Protein AF-0000000067852836 (afdb_homodimer)

Structure (mmCIF, N/CA/C/O backbone):
data_AF-0000000067852836-model_v1
#
loop_
_entity.id
_entity.type
_entity.pdbx_description
1 polymer 'Uncharacterized protein LOC102656248'
#
loop_
_atom_site.group_PDB
_atom_site.id
_atom_site.type_symbol
_atom_site.label_atom_id
_atom_site.label_alt_id
_atom_site.label_comp_id
_atom_site.label_asym_id
_atom_site.label_entity_id
_atom_site.label_seq_id
_atom_site.pdbx_PDB_ins_code
_atom_site.Cartn_x
_atom_site.Cartn_y
_atom_site.Cartn_z
_atom_site.occupancy
_atom_site.B_iso_or_equiv
_atom_site.auth_seq_id
_atom_site.auth_comp_id
_atom_site.auth_asym_id
_atom_site.auth_atom_id
_atom_site.pdbx_PDB_model_num
ATOM 1 N N . MET A 1 1 ? 77.125 38.188 4.508 1 23.97 1 MET A N 1
ATOM 2 C CA . MET A 1 1 ? 76.375 37.938 3.285 1 23.97 1 MET A CA 1
ATOM 3 C C . MET A 1 1 ? 76.875 36.625 2.633 1 23.97 1 MET A C 1
ATOM 5 O O . MET A 1 1 ? 76.375 36.25 1.572 1 23.97 1 MET A O 1
ATOM 9 N N . GLY A 1 2 ? 78.062 36.156 2.982 1 25.12 2 GLY A N 1
ATOM 10 C CA . GLY A 1 2 ? 79 35.281 2.287 1 25.12 2 GLY A CA 1
ATOM 11 C C . GLY A 1 2 ? 78.5 33.844 2.213 1 25.12 2 GLY A C 1
ATOM 12 O O . GLY A 1 2 ? 78.625 33.188 1.167 1 25.12 2 GLY A O 1
ATOM 13 N N . LYS A 1 3 ? 78.5 33.125 3.342 1 26.25 3 LYS A N 1
ATOM 14 C CA . LYS A 1 3 ? 78.812 31.734 3.547 1 26.25 3 LYS A CA 1
ATOM 15 C C . LYS A 1 3 ? 77.625 30.828 3.111 1 26.25 3 LYS A C 1
ATOM 17 O O . LYS A 1 3 ? 77.688 29.609 3.25 1 26.25 3 LYS A O 1
ATOM 22 N N . LEU A 1 4 ? 76.375 31.359 3.18 1 26.39 4 LEU A N 1
ATOM 23 C CA . LEU A 1 4 ? 75.188 30.5 3.176 1 26.39 4 LEU A CA 1
ATOM 24 C C . LEU A 1 4 ? 75 29.844 1.817 1 26.39 4 LEU A C 1
ATOM 26 O O . LEU A 1 4 ? 73.938 29.281 1.531 1 26.39 4 LEU A O 1
ATOM 30 N N . SER A 1 5 ? 75.938 30.156 0.83 1 27.73 5 SER A N 1
ATOM 31 C CA . SER A 1 5 ? 75.625 29.875 -0.576 1 27.73 5 SER A CA 1
ATOM 32 C C . SER A 1 5 ? 75.625 28.391 -0.861 1 27.73 5 SER A C 1
ATOM 34 O O . SER A 1 5 ? 75.188 27.953 -1.932 1 27.73 5 SER A O 1
ATOM 36 N N . ASN A 1 6 ? 76.5 27.641 -0.169 1 27.56 6 ASN A N 1
ATOM 37 C CA . ASN A 1 6 ? 77.062 26.453 -0.836 1 27.56 6 ASN A CA 1
ATOM 38 C C . ASN A 1 6 ? 76 25.312 -0.885 1 27.56 6 ASN A C 1
ATOM 40 O O . ASN A 1 6 ? 76.375 24.188 -1.26 1 27.56 6 ASN A O 1
ATOM 44 N N . ILE A 1 7 ? 75.062 25.328 -0.031 1 27.59 7 ILE A N 1
ATOM 45 C CA . ILE A 1 7 ? 74.375 24.078 0.298 1 27.59 7 ILE A CA 1
ATOM 46 C C . ILE A 1 7 ? 73.562 23.625 -0.877 1 27.59 7 ILE A C 1
ATOM 48 O O . ILE A 1 7 ? 72.625 22.812 -0.707 1 27.59 7 ILE A O 1
ATOM 52 N N . ILE A 1 8 ? 73.438 24.391 -2.039 1 29.66 8 ILE A N 1
ATOM 53 C CA . ILE A 1 8 ? 72.438 24 -3.025 1 29.66 8 ILE A CA 1
ATOM 54 C C . ILE A 1 8 ? 72.875 22.703 -3.723 1 29.66 8 ILE A C 1
ATOM 56 O O . ILE A 1 8 ? 73.562 22.75 -4.738 1 29.66 8 ILE A O 1
ATOM 60 N N . ARG A 1 9 ? 73.875 21.938 -3.154 1 25.31 9 ARG A N 1
ATOM 61 C CA . ARG A 1 9 ? 74.438 20.875 -3.986 1 25.31 9 ARG A CA 1
ATOM 62 C C . ARG A 1 9 ? 73.312 20.031 -4.617 1 25.31 9 ARG A C 1
ATOM 64 O O . ARG A 1 9 ? 72.25 19.938 -4.086 1 25.31 9 ARG A O 1
ATOM 71 N N . LYS A 1 10 ? 73.75 19.203 -5.719 1 30.25 10 LYS A N 1
ATOM 72 C CA . LYS A 1 10 ? 73.188 18.5 -6.883 1 30.25 10 LYS A CA 1
ATOM 73 C C . LYS A 1 10 ? 72.312 17.344 -6.457 1 30.25 10 LYS A C 1
ATOM 75 O O . LYS A 1 10 ? 72.438 16.234 -6.969 1 30.25 10 LYS A O 1
ATOM 80 N N . GLY A 1 11 ? 71.812 17.344 -5.227 1 32.34 11 GLY A N 1
ATOM 81 C CA . GLY A 1 11 ? 71.188 16.078 -4.879 1 32.34 11 GLY A CA 1
ATOM 82 C C . GLY A 1 11 ? 70.062 15.656 -5.863 1 32.34 11 GLY A C 1
ATOM 83 O O . GLY A 1 11 ? 69.25 16.469 -6.266 1 32.34 11 GLY A O 1
ATOM 84 N N . THR A 1 12 ? 70.5 14.742 -6.777 1 37.69 12 THR A N 1
ATOM 85 C CA . THR A 1 12 ? 69.688 14.008 -7.742 1 37.69 12 THR A CA 1
ATOM 86 C C . THR A 1 12 ? 68.438 13.477 -7.094 1 37.69 12 THR A C 1
ATOM 88 O O . THR A 1 12 ? 68.5 12.68 -6.156 1 37.69 12 THR A O 1
ATOM 91 N N . ILE A 1 13 ? 67.562 14.508 -6.91 1 42.38 13 ILE A N 1
ATOM 92 C CA . ILE A 1 13 ? 66.25 14.102 -6.512 1 42.38 13 ILE A CA 1
ATOM 93 C C . ILE A 1 13 ? 65.812 12.906 -7.352 1 42.38 13 ILE A C 1
ATOM 95 O O . ILE A 1 13 ? 65.75 12.984 -8.586 1 42.38 13 ILE A O 1
ATOM 99 N N . ASN A 1 14 ? 66.25 11.68 -6.812 1 45.66 14 ASN A N 1
ATOM 100 C CA . ASN A 1 14 ? 65.875 10.422 -7.449 1 45.66 14 ASN A CA 1
ATOM 101 C C . ASN A 1 14 ? 64.438 10.406 -7.859 1 45.66 14 ASN A C 1
ATOM 103 O O . ASN A 1 14 ? 63.562 10.648 -7.031 1 45.66 14 ASN A O 1
ATOM 107 N N . PRO A 1 15 ? 64.312 10.617 -9.164 1 52.53 15 PRO A N 1
ATOM 108 C CA . PRO A 1 15 ? 62.938 10.617 -9.75 1 52.53 15 PRO A CA 1
ATOM 109 C C . PRO A 1 15 ? 62.062 9.492 -9.219 1 52.53 15 PRO A C 1
ATOM 111 O O . PRO A 1 15 ? 60.844 9.625 -9.18 1 52.53 15 PRO A O 1
ATOM 114 N N . VAL A 1 16 ? 62.688 8.469 -8.602 1 56.62 16 VAL A N 1
ATOM 115 C CA . VAL A 1 16 ? 61.906 7.359 -8.094 1 56.62 16 VAL A CA 1
ATOM 116 C C . VAL A 1 16 ? 61.156 7.797 -6.848 1 56.62 16 VAL A C 1
ATOM 118 O O . VAL A 1 16 ? 59.969 7.414 -6.66 1 56.62 16 VAL A O 1
ATOM 121 N N . ARG A 1 17 ? 61.75 8.641 -6.016 1 56 17 ARG A N 1
ATOM 122 C CA . ARG A 1 17 ? 61.062 9.07 -4.805 1 56 17 ARG A CA 1
ATOM 123 C C . ARG A 1 17 ? 59.938 10.023 -5.137 1 56 17 ARG A C 1
ATOM 125 O O . ARG A 1 17 ? 58.906 10.016 -4.461 1 56 17 ARG A O 1
ATOM 132 N N . LEU A 1 18 ? 60.219 10.836 -6.156 1 56.12 18 LEU A N 1
ATOM 133 C CA . LEU A 1 18 ? 59.094 11.703 -6.559 1 56.12 18 LEU A CA 1
ATOM 134 C C . LEU A 1 18 ? 57.969 10.883 -7.141 1 56.12 18 LEU A C 1
ATOM 136 O O . LEU A 1 18 ? 56.781 11.172 -6.879 1 56.12 18 LEU A O 1
ATOM 140 N N . ILE A 1 19 ? 58.375 9.812 -7.875 1 57.91 19 ILE A N 1
ATOM 141 C CA . ILE A 1 19 ? 57.312 8.953 -8.422 1 57.91 19 ILE A CA 1
ATOM 142 C C . ILE A 1 19 ? 56.625 8.203 -7.289 1 57.91 19 ILE A C 1
ATOM 144 O O . ILE A 1 19 ? 55.406 8.086 -7.27 1 57.91 19 ILE A O 1
ATOM 148 N N . LEU A 1 20 ? 57.375 7.855 -6.266 1 57.88 20 LEU A N 1
ATOM 149 C CA . LEU A 1 20 ? 56.781 7.152 -5.145 1 57.88 20 LEU A CA 1
ATOM 150 C C . LEU A 1 20 ? 55.906 8.102 -4.324 1 57.88 20 LEU A C 1
ATOM 152 O O . LEU A 1 20 ? 54.812 7.711 -3.861 1 57.88 20 LEU A O 1
ATOM 156 N N . LEU A 1 21 ? 56.344 9.375 -4.168 1 56.09 21 LEU A N 1
ATOM 157 C CA . LEU A 1 21 ? 55.5 10.344 -3.498 1 56.09 21 LEU A CA 1
ATOM 158 C C . LEU A 1 21 ? 54.25 10.633 -4.332 1 56.09 21 LEU A C 1
ATOM 160 O O . LEU A 1 21 ? 53.156 10.75 -3.789 1 56.09 21 LEU A O 1
ATOM 164 N N . TYR A 1 22 ? 54.5 10.789 -5.652 1 53.19 22 TYR A N 1
ATOM 165 C CA . TYR A 1 22 ? 53.344 10.969 -6.512 1 53.19 22 TYR A CA 1
ATOM 166 C C . TYR A 1 22 ? 52.438 9.734 -6.484 1 53.19 22 TYR A C 1
ATOM 168 O O . TYR A 1 22 ? 51.219 9.852 -6.414 1 53.19 22 TYR A O 1
ATOM 176 N N . LEU A 1 23 ? 53.062 8.547 -6.461 1 52.22 23 LEU A N 1
ATOM 177 C CA . LEU A 1 23 ? 52.25 7.34 -6.34 1 52.22 23 LEU A CA 1
ATOM 178 C C . LEU A 1 23 ? 51.625 7.238 -4.949 1 52.22 23 LEU A C 1
ATOM 180 O O . LEU A 1 23 ? 50.469 6.812 -4.812 1 52.22 23 LEU A O 1
ATOM 184 N N . ALA A 1 24 ? 52.344 7.637 -3.92 1 54 24 ALA A N 1
ATOM 185 C CA . ALA A 1 24 ? 51.75 7.66 -2.582 1 54 24 ALA A CA 1
ATOM 186 C C . ALA A 1 24 ? 50.656 8.727 -2.477 1 54 24 ALA A C 1
ATOM 188 O O . ALA A 1 24 ? 49.625 8.508 -1.831 1 54 24 ALA A O 1
ATOM 189 N N . ILE A 1 25 ? 50.938 9.914 -3.018 1 50.97 25 ILE A N 1
ATOM 190 C CA . ILE A 1 25 ? 49.875 10.906 -3.029 1 50.97 25 ILE A CA 1
ATOM 191 C C . ILE A 1 25 ? 48.719 10.398 -3.865 1 50.97 25 ILE A C 1
ATOM 193 O O . ILE A 1 25 ? 47.531 10.562 -3.488 1 50.97 25 ILE A O 1
ATOM 197 N N . LEU A 1 26 ? 49.031 9.75 -5.008 1 44.66 26 LEU A N 1
ATOM 198 C CA . LEU A 1 26 ? 47.938 9.164 -5.766 1 44.66 26 LEU A CA 1
ATOM 199 C C . LEU A 1 26 ? 47.25 8.055 -4.973 1 44.66 26 LEU A C 1
ATOM 201 O O . LEU A 1 26 ? 46.031 7.902 -5.039 1 44.66 26 LEU A O 1
ATOM 205 N N . PHE A 1 27 ? 48.031 7.242 -4.219 1 45.47 27 PHE A N 1
ATOM 206 C CA . PHE A 1 27 ? 47.375 6.223 -3.402 1 45.47 27 PHE A CA 1
ATOM 207 C C . PHE A 1 27 ? 46.625 6.855 -2.229 1 45.47 27 PHE A C 1
ATOM 209 O O . PHE A 1 27 ? 45.594 6.348 -1.788 1 45.47 27 PHE A O 1
ATOM 216 N N . CYS A 1 28 ? 47.281 7.836 -1.557 1 41.97 28 CYS A N 1
ATOM 217 C CA . CYS A 1 28 ? 46.562 8.414 -0.43 1 41.97 28 CYS A CA 1
ATOM 218 C C . CYS A 1 28 ? 45.312 9.164 -0.904 1 41.97 28 CYS A C 1
ATOM 220 O O . CYS A 1 28 ? 44.469 9.539 -0.094 1 41.97 28 CYS A O 1
ATOM 222 N N . VAL A 1 29 ? 45.406 9.727 -2.039 1 34.53 29 VAL A N 1
ATOM 223 C CA . VAL A 1 29 ? 44.125 10.25 -2.484 1 34.53 29 VAL A CA 1
ATOM 224 C C . VAL A 1 29 ? 43.188 9.094 -2.826 1 34.53 29 VAL A C 1
ATOM 226 O O . VAL A 1 29 ? 42.812 8.906 -3.99 1 34.53 29 VAL A O 1
ATOM 229 N N . LYS A 1 30 ? 43.562 7.805 -2.559 1 33.84 30 LYS A N 1
ATOM 230 C CA . LYS A 1 30 ? 42.312 7.027 -2.48 1 33.84 30 LYS A CA 1
ATOM 231 C C . LYS A 1 30 ? 41.25 7.77 -1.69 1 33.84 30 LYS A C 1
ATOM 233 O O . LYS A 1 30 ? 41.375 7.957 -0.479 1 33.84 30 LYS A O 1
ATOM 238 N N . SER A 1 31 ? 40.812 8.883 -2.195 1 32.25 31 SER A N 1
ATOM 239 C CA . SER A 1 31 ? 39.531 9.461 -1.775 1 32.25 31 SER A CA 1
ATOM 240 C C . SER A 1 31 ? 38.562 8.383 -1.305 1 32.25 31 SER A C 1
ATOM 242 O O . SER A 1 31 ? 38.25 7.461 -2.057 1 32.25 31 SER A O 1
ATOM 244 N N . THR A 1 32 ? 38.688 7.93 -0.055 1 34.34 32 THR A N 1
ATOM 245 C CA . THR A 1 32 ? 37.469 7.426 0.568 1 34.34 32 THR A CA 1
ATOM 246 C C . THR A 1 32 ? 36.25 8.18 0.058 1 34.34 32 THR A C 1
ATOM 248 O O . THR A 1 32 ? 35.906 9.25 0.581 1 34.34 32 THR A O 1
ATOM 251 N N . PHE A 1 33 ? 36.188 8.445 -1.206 1 31.03 33 PHE A N 1
ATOM 252 C CA . PHE A 1 33 ? 34.781 8.609 -1.532 1 31.03 33 PHE A CA 1
ATOM 253 C C . PHE A 1 33 ? 33.938 7.598 -0.782 1 31.03 33 PHE A C 1
ATOM 255 O O . PHE A 1 33 ? 34.031 6.395 -1.03 1 31.03 33 PHE A O 1
ATOM 262 N N . ALA A 1 34 ? 33.844 7.766 0.521 1 30.83 34 ALA A N 1
ATOM 263 C CA . ALA A 1 34 ? 32.656 7.125 1.042 1 30.83 34 ALA A CA 1
ATOM 264 C C . ALA A 1 34 ? 31.594 6.98 -0.046 1 30.83 34 ALA A C 1
ATOM 266 O O . ALA A 1 34 ? 31.156 7.977 -0.623 1 30.83 34 ALA A O 1
ATOM 267 N N . GLU A 1 35 ? 31.766 6.082 -0.979 1 31.62 35 GLU A N 1
ATOM 268 C CA . GLU A 1 35 ? 30.578 5.711 -1.735 1 31.62 35 GLU A CA 1
ATOM 269 C C . GLU A 1 35 ? 29.297 5.957 -0.923 1 31.62 35 GLU A C 1
ATOM 271 O O . GLU A 1 35 ? 29.016 5.23 0.031 1 31.62 35 GLU A O 1
ATOM 276 N N . LYS A 1 36 ? 29.094 7.207 -0.403 1 33.59 36 LYS A N 1
ATOM 277 C CA . LYS A 1 36 ? 27.688 7.332 -0.065 1 33.59 36 LYS A CA 1
ATOM 278 C C . LYS A 1 36 ? 26.844 6.367 -0.889 1 33.59 36 LYS A C 1
ATOM 280 O O . LYS A 1 36 ? 26.75 6.496 -2.111 1 33.59 36 LYS A O 1
ATOM 285 N N . LYS A 1 37 ? 27.078 5.074 -0.665 1 36 37 LYS A N 1
ATOM 286 C CA . LYS A 1 37 ? 26.141 4.109 -1.218 1 36 37 LYS A CA 1
ATOM 287 C C . LYS A 1 37 ? 24.828 4.781 -1.613 1 36 37 LYS A C 1
ATOM 289 O O . LYS A 1 37 ? 24.094 5.289 -0.756 1 36 37 LYS A O 1
ATOM 294 N N . LEU A 1 38 ? 24.781 5.738 -2.525 1 39.88 38 LEU A N 1
ATOM 295 C CA . LEU A 1 38 ? 23.531 6.137 -3.18 1 39.88 38 LEU A CA 1
ATOM 296 C C . LEU A 1 38 ? 22.422 5.133 -2.893 1 39.88 38 LEU A C 1
ATOM 298 O O . LEU A 1 38 ? 22.438 4.02 -3.422 1 39.88 38 LEU A O 1
ATOM 302 N N . HIS A 1 39 ? 22.25 4.832 -1.661 1 51 39 HIS A N 1
ATOM 303 C CA . HIS A 1 39 ? 21.25 3.854 -1.234 1 51 39 HIS A CA 1
ATOM 304 C C . HIS A 1 39 ? 20.016 3.887 -2.139 1 51 39 HIS A C 1
ATOM 306 O O . HIS A 1 39 ? 19.438 4.949 -2.357 1 51 39 HIS A O 1
ATOM 312 N N . GLY A 1 40 ? 20.062 3.205 -3.254 1 73.06 40 GLY A N 1
ATOM 313 C CA . GLY A 1 40 ? 18.938 3.029 -4.172 1 73.06 40 GLY A CA 1
ATOM 314 C C . GLY A 1 40 ? 17.594 2.932 -3.473 1 73.06 40 GLY A C 1
ATOM 315 O O . GLY A 1 40 ? 17.531 2.938 -2.24 1 73.06 40 GLY A O 1
ATOM 316 N N . THR A 1 41 ? 16.562 3.223 -4.055 1 86.94 41 THR A N 1
ATOM 317 C CA . THR A 1 41 ? 15.195 3.082 -3.543 1 86.94 41 THR A CA 1
ATOM 318 C C . THR A 1 41 ? 14.992 1.696 -2.938 1 86.94 41 THR A C 1
ATOM 320 O O . THR A 1 41 ? 15.289 0.684 -3.572 1 86.94 41 THR A O 1
ATOM 323 N N . PRO A 1 42 ? 14.688 1.67 -1.672 1 91.69 42 PRO A N 1
ATOM 324 C CA . PRO A 1 42 ? 14.5 0.373 -1.017 1 91.69 42 PRO A CA 1
ATOM 325 C C . PRO A 1 42 ? 13.375 -0.451 -1.639 1 91.69 42 PRO A C 1
ATOM 327 O O . PRO A 1 42 ? 12.516 0.098 -2.326 1 91.69 42 PRO A O 1
ATOM 330 N N . MET A 1 43 ? 13.461 -1.747 -1.426 1 96.06 43 MET A N 1
ATOM 331 C CA . MET A 1 43 ? 12.328 -2.627 -1.685 1 96.06 43 MET A CA 1
ATOM 332 C C . MET A 1 43 ? 11.258 -2.465 -0.608 1 96.06 43 MET A C 1
ATOM 334 O O . MET A 1 43 ? 11.461 -1.743 0.37 1 96.06 43 MET A O 1
ATOM 338 N N . HIS A 1 44 ? 10.102 -3.033 -0.869 1 97.12 44 HIS A N 1
ATOM 339 C CA . HIS A 1 44 ? 9.062 -2.99 0.157 1 97.12 44 HIS A CA 1
ATOM 340 C C . HIS A 1 44 ? 8.422 -4.359 0.347 1 97.12 44 HIS A C 1
ATOM 342 O O . HIS A 1 44 ? 8.398 -5.176 -0.577 1 97.12 44 HIS A O 1
ATOM 348 N N . LYS A 1 45 ? 7.996 -4.586 1.568 1 98.38 45 LYS A N 1
ATOM 349 C CA . LYS A 1 45 ? 7.184 -5.758 1.887 1 98.38 45 LYS A CA 1
ATOM 350 C C . LYS A 1 45 ? 5.785 -5.348 2.34 1 98.38 45 LYS A C 1
ATOM 352 O O . LYS A 1 45 ? 5.555 -4.188 2.688 1 98.38 45 LYS A O 1
ATOM 357 N N . VAL A 1 46 ? 4.922 -6.27 2.227 1 98.62 46 VAL A N 1
ATOM 358 C CA . VAL A 1 46 ? 3.586 -6.137 2.801 1 98.62 46 VAL A CA 1
ATOM 359 C C . VAL A 1 46 ? 3.424 -7.117 3.961 1 98.62 46 VAL A C 1
ATOM 361 O O . VAL A 1 46 ? 3.625 -8.32 3.797 1 98.62 46 VAL A O 1
ATOM 364 N N . GLU A 1 47 ? 3.113 -6.566 5.07 1 98 47 GLU A N 1
ATOM 365 C CA . GLU A 1 47 ? 2.904 -7.383 6.262 1 98 47 GLU A CA 1
ATOM 366 C C . GLU A 1 47 ? 1.416 -7.562 6.555 1 98 47 GLU A C 1
ATOM 368 O O . GLU A 1 47 ? 0.668 -6.582 6.617 1 98 47 GLU A O 1
ATOM 373 N N . LEU A 1 48 ? 1.024 -8.797 6.668 1 97.44 48 LEU A N 1
ATOM 374 C CA . LEU A 1 48 ? -0.346 -9.188 6.988 1 97.44 48 LEU A CA 1
ATOM 375 C C . LEU A 1 48 ? -0.418 -9.867 8.352 1 97.44 48 LEU A C 1
ATOM 377 O O . LEU A 1 48 ? 0.202 -10.906 8.562 1 97.44 48 LEU A O 1
ATOM 381 N N . THR A 1 49 ? -1.174 -9.352 9.258 1 93 49 THR A N 1
ATOM 382 C CA . THR A 1 49 ? -1.27 -9.914 10.602 1 93 49 THR A CA 1
ATOM 383 C C . THR A 1 49 ? -2.604 -10.633 10.797 1 93 49 THR A C 1
ATOM 385 O O . THR A 1 49 ? -2.75 -11.445 11.711 1 93 49 THR A O 1
ATOM 388 N N . GLN A 1 50 ? -3.527 -10.328 9.977 1 90.19 50 GLN A N 1
ATOM 389 C CA . GLN A 1 50 ? -4.891 -10.836 10.07 1 90.19 50 GLN A CA 1
ATOM 390 C C . GLN A 1 50 ? -5.508 -10.531 11.43 1 90.19 50 GLN A C 1
ATOM 392 O O . GLN A 1 50 ? -6.211 -11.367 12 1 90.19 50 GLN A O 1
ATOM 397 N N . LYS A 1 51 ? -5.086 -9.484 11.961 1 82.94 51 LYS A N 1
ATOM 398 C CA . LYS A 1 51 ? -5.668 -9.031 13.219 1 82.94 51 LYS A CA 1
ATOM 399 C C . LYS A 1 51 ? -6.68 -7.91 12.984 1 82.94 51 LYS A C 1
ATOM 401 O O . LYS A 1 51 ? -6.375 -6.922 12.312 1 82.94 51 LYS A O 1
ATOM 406 N N . GLY A 1 52 ? -7.848 -8.156 13.5 1 77.81 52 GLY A N 1
ATOM 407 C CA . GLY A 1 52 ? -8.875 -7.129 13.398 1 77.81 52 GLY A CA 1
ATOM 408 C C . GLY A 1 52 ? -9.648 -7.188 12.094 1 77.81 52 GLY A C 1
ATOM 409 O O . GLY A 1 52 ? -10.883 -7.164 12.094 1 77.81 52 GLY A O 1
ATOM 410 N N . TYR A 1 53 ? -8.906 -7.238 11.031 1 83.56 53 TYR A N 1
ATOM 411 C CA . TYR A 1 53 ? -9.523 -7.246 9.711 1 83.56 53 TYR A CA 1
ATOM 412 C C . TYR A 1 53 ? -8.844 -8.258 8.797 1 83.56 53 TYR A C 1
ATOM 414 O O . TYR A 1 53 ? -7.668 -8.594 8.992 1 83.56 53 TYR A O 1
ATOM 422 N N . ILE A 1 54 ? -9.68 -8.766 7.852 1 88.81 54 ILE A N 1
ATOM 423 C CA . ILE A 1 54 ? -9.086 -9.602 6.816 1 88.81 54 ILE A CA 1
ATOM 424 C C . ILE A 1 54 ? -8.133 -8.766 5.961 1 88.81 54 ILE A C 1
ATOM 426 O O . ILE A 1 54 ? -8.508 -7.699 5.473 1 88.81 54 ILE A O 1
ATOM 430 N N . GLN A 1 55 ? -6.949 -9.266 5.852 1 93.62 55 GLN A N 1
ATOM 431 C CA . GLN A 1 55 ? -5.934 -8.531 5.109 1 93.62 55 GLN A CA 1
ATOM 432 C C . GLN A 1 55 ? -5.5 -9.297 3.863 1 93.62 55 GLN A C 1
ATOM 434 O O . GLN A 1 55 ? -5.203 -10.492 3.936 1 93.62 55 GLN A O 1
ATOM 439 N N . PHE A 1 56 ? -5.523 -8.586 2.695 1 95.38 56 PHE A N 1
ATOM 440 C CA . PHE A 1 56 ? -5.113 -9.211 1.445 1 95.38 56 PHE A CA 1
ATOM 441 C C . PHE A 1 56 ? -4.812 -8.164 0.384 1 95.38 56 PHE A C 1
ATOM 443 O O . PHE A 1 56 ? -5.07 -6.973 0.589 1 95.38 56 PHE A O 1
ATOM 450 N N . LEU A 1 57 ? -4.176 -8.617 -0.681 1 97.94 57 LEU A N 1
ATOM 451 C CA . LEU A 1 57 ? -3.91 -7.82 -1.874 1 97.94 57 LEU A CA 1
ATOM 452 C C . LEU A 1 57 ? -4.758 -8.297 -3.049 1 97.94 57 LEU A C 1
ATOM 454 O O . LEU A 1 57 ? -4.949 -9.5 -3.23 1 97.94 57 LEU A O 1
ATOM 458 N N . ARG A 1 58 ? -5.262 -7.344 -3.793 1 96.75 58 ARG A N 1
ATOM 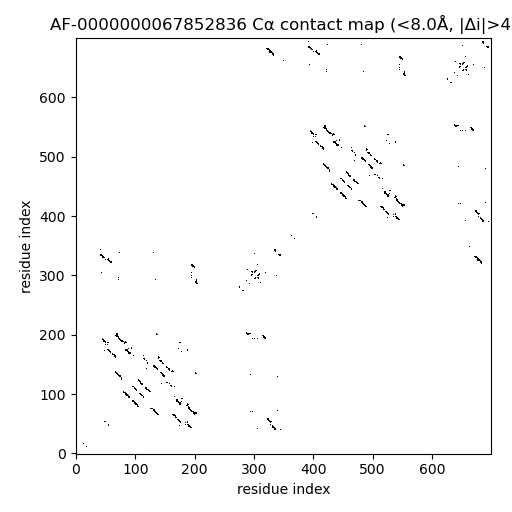459 C CA . ARG A 1 58 ? -6.008 -7.648 -5.008 1 96.75 58 ARG A CA 1
ATOM 460 C C . ARG A 1 58 ? -5.574 -6.75 -6.16 1 96.75 58 ARG A C 1
ATOM 462 O O . ARG A 1 58 ? -5.598 -5.523 -6.043 1 96.75 58 ARG A O 1
ATOM 469 N N . TRP A 1 59 ? -5.145 -7.363 -7.234 1 96.62 59 TRP A N 1
ATOM 470 C CA . TRP A 1 59 ? -4.668 -6.566 -8.359 1 96.62 59 TRP A CA 1
ATOM 471 C C . TRP A 1 59 ? -5.82 -6.148 -9.266 1 96.62 59 TRP A C 1
ATOM 473 O O . TRP A 1 59 ? -6.758 -6.922 -9.484 1 96.62 59 TRP A O 1
ATOM 483 N N . GLU A 1 60 ? -5.695 -4.918 -9.656 1 87.12 60 GLU A N 1
ATOM 484 C CA . GLU A 1 60 ? -6.695 -4.34 -10.547 1 87.12 60 GLU A CA 1
ATOM 485 C C . GLU A 1 60 ? -6.281 -4.492 -12.008 1 87.12 60 GLU A C 1
ATOM 487 O O . GLU A 1 60 ? -5.586 -3.631 -12.555 1 87.12 60 GLU A O 1
ATOM 492 N N . LEU A 1 61 ? -6.676 -5.504 -12.609 1 93.19 61 LEU A N 1
ATOM 493 C CA . LEU A 1 61 ? -6.344 -5.734 -14.016 1 93.19 61 LEU A CA 1
ATOM 494 C C . LEU A 1 61 ? -7.305 -6.738 -14.641 1 93.19 61 LEU A C 1
ATOM 496 O O . LEU A 1 61 ? -7.875 -7.582 -13.938 1 93.19 61 LEU A O 1
ATOM 500 N N . PRO A 1 62 ? -7.527 -6.562 -15.906 1 94.81 62 PRO A N 1
ATOM 501 C CA . PRO A 1 62 ? -8.281 -7.605 -16.609 1 94.81 62 PRO A CA 1
ATOM 502 C C . PRO A 1 62 ? -7.473 -8.883 -16.797 1 94.81 62 PRO A C 1
ATOM 504 O O . PRO A 1 62 ? -6.449 -8.875 -17.5 1 94.81 62 PRO A O 1
ATOM 507 N N . VAL A 1 63 ? -8 -9.922 -16.266 1 97.5 63 VAL A N 1
ATOM 508 C CA . VAL A 1 63 ? -7.285 -11.188 -16.375 1 97.5 63 VAL A CA 1
ATOM 509 C C . VAL A 1 63 ? -7.707 -11.914 -17.641 1 97.5 63 VAL A C 1
ATOM 511 O O . VAL A 1 63 ? -8.898 -12.133 -17.875 1 97.5 63 VAL A O 1
ATOM 514 N N . PRO A 1 64 ? -6.773 -12.234 -18.484 1 98.06 64 PRO A N 1
ATOM 515 C CA . PRO A 1 64 ? -7.102 -13.023 -19.672 1 98.06 64 PRO A CA 1
ATOM 516 C C . PRO A 1 64 ? -7.332 -14.5 -19.359 1 98.06 64 PRO A C 1
ATOM 518 O O . PRO A 1 64 ? -7.219 -14.914 -18.203 1 98.06 64 PRO A O 1
ATOM 521 N N . LYS A 1 65 ? -7.777 -15.18 -20.453 1 98.31 65 LYS A N 1
ATOM 522 C CA . LYS A 1 65 ? -7.77 -16.625 -20.297 1 98.31 65 LYS A CA 1
ATOM 523 C C . LYS A 1 65 ? -6.363 -17.141 -20 1 98.31 65 LYS A C 1
ATOM 525 O O . LYS A 1 65 ? -5.387 -16.656 -20.578 1 98.31 65 LYS A O 1
ATOM 530 N N . LEU A 1 66 ? -6.344 -18.094 -19.109 1 98.5 66 LEU A N 1
ATOM 531 C CA . LEU A 1 66 ? -5.043 -18.656 -18.75 1 98.5 66 LEU A CA 1
ATOM 532 C C . LEU A 1 66 ? -4.91 -20.094 -19.234 1 98.5 66 LEU A C 1
ATOM 534 O O . LEU A 1 66 ? -5.746 -20.938 -18.906 1 98.5 66 LEU A O 1
ATOM 538 N N . THR A 1 67 ? -3.861 -20.359 -20 1 98.44 67 THR A N 1
ATOM 539 C CA . THR A 1 67 ? -3.541 -21.719 -20.422 1 98.44 67 THR A CA 1
ATOM 540 C C . THR A 1 67 ? -2.219 -22.172 -19.812 1 98.44 67 THR A C 1
ATOM 542 O O . THR A 1 67 ? -1.904 -23.359 -19.812 1 98.44 67 THR A O 1
ATOM 545 N N . GLU A 1 68 ? -1.492 -21.266 -19.375 1 98.31 68 GLU A N 1
ATOM 546 C CA . GLU A 1 68 ? -0.255 -21.5 -18.641 1 98.31 68 GLU A CA 1
ATOM 547 C C . GLU A 1 68 ? 0.086 -20.297 -17.75 1 98.31 68 GLU A C 1
ATOM 549 O O . GLU A 1 68 ? -0.355 -19.172 -18.031 1 98.31 68 GLU A O 1
ATOM 554 N N . PHE A 1 69 ? 0.808 -20.547 -16.688 1 98.75 69 PHE A N 1
ATOM 555 C CA . PHE A 1 69 ? 1.276 -19.453 -15.867 1 98.75 69 PHE A CA 1
ATOM 556 C C . PHE A 1 69 ? 2.432 -19.891 -14.977 1 98.75 69 PHE A C 1
ATOM 558 O O . PHE A 1 69 ? 2.672 -21.078 -14.805 1 98.75 69 PHE A O 1
ATOM 565 N N . THR A 1 70 ? 3.203 -18.938 -14.492 1 98.88 70 THR A N 1
ATOM 566 C CA . THR A 1 70 ? 4.191 -19.062 -13.43 1 98.88 70 THR A CA 1
ATOM 567 C C . THR A 1 70 ? 4.086 -17.891 -12.453 1 98.88 70 THR A C 1
ATOM 569 O O . THR A 1 70 ? 4.082 -16.734 -12.867 1 98.88 70 THR A O 1
ATOM 572 N N . PHE A 1 71 ? 3.875 -18.141 -11.195 1 98.88 71 PHE A N 1
ATOM 573 C CA . PHE A 1 71 ? 3.98 -17.047 -10.242 1 98.88 71 PHE A CA 1
ATOM 574 C C . PHE A 1 71 ? 5.035 -17.359 -9.18 1 98.88 71 PHE A C 1
ATOM 576 O O . PHE A 1 71 ? 5.309 -18.531 -8.891 1 98.88 71 PHE A O 1
ATOM 583 N N . CYS A 1 72 ? 5.637 -16.312 -8.656 1 98.88 72 CYS A N 1
ATOM 584 C CA . CYS A 1 72 ? 6.66 -16.406 -7.617 1 98.88 72 CYS A CA 1
ATOM 585 C C . CYS A 1 72 ? 6.434 -15.344 -6.543 1 98.88 72 CYS A C 1
ATOM 587 O O . CYS A 1 72 ? 5.887 -14.273 -6.82 1 98.88 72 CYS A O 1
ATOM 589 N N . LEU A 1 73 ? 6.852 -15.633 -5.336 1 98.81 73 LEU A N 1
ATOM 590 C CA . LEU A 1 73 ? 6.855 -14.656 -4.258 1 98.81 73 LEU A CA 1
ATOM 591 C C . LEU A 1 73 ? 7.816 -15.07 -3.146 1 98.81 73 LEU A C 1
ATOM 593 O O . LEU A 1 73 ? 8.117 -16.25 -2.994 1 98.81 73 LEU A O 1
ATOM 597 N N . TRP A 1 74 ? 8.328 -14.125 -2.426 1 98.81 74 TRP A N 1
ATOM 598 C CA . TRP A 1 74 ? 8.969 -14.336 -1.132 1 98.81 74 TRP A CA 1
ATOM 599 C C . TRP A 1 74 ? 7.953 -14.219 0.002 1 98.81 74 TRP A C 1
ATOM 601 O O . TRP A 1 74 ? 7.102 -13.328 -0.01 1 98.81 74 TRP A O 1
ATOM 611 N N . MET A 1 75 ? 8.07 -15.125 0.96 1 98.38 75 MET A N 1
ATOM 612 C CA . MET A 1 75 ? 7.129 -15.062 2.074 1 98.38 75 MET A CA 1
ATOM 613 C C . MET A 1 75 ? 7.805 -15.469 3.381 1 98.38 75 MET A C 1
ATOM 615 O O . MET A 1 75 ? 8.617 -16.391 3.4 1 98.38 75 MET A O 1
ATOM 619 N N . GLU A 1 76 ? 7.535 -14.773 4.402 1 98.44 76 GLU A N 1
ATOM 620 C CA . GLU A 1 76 ? 7.855 -15.117 5.785 1 98.44 76 GLU A CA 1
ATOM 621 C C . GLU A 1 76 ? 6.59 -15.297 6.617 1 98.44 76 GLU A C 1
ATOM 623 O O . GLU A 1 76 ? 5.816 -14.352 6.789 1 98.44 76 GLU A O 1
ATOM 628 N N . SER A 1 77 ? 6.406 -16.5 7.121 1 97.94 77 SER A N 1
ATOM 629 C CA . SER A 1 77 ? 5.23 -16.781 7.938 1 97.94 77 SER A CA 1
ATOM 630 C C . SER A 1 77 ? 5.523 -16.578 9.422 1 97.94 77 SER A C 1
ATOM 632 O O . SER A 1 77 ? 6.559 -17.016 9.922 1 97.94 77 SER A O 1
ATOM 634 N N . TYR A 1 78 ? 4.574 -15.883 10.062 1 97.62 78 TYR A N 1
ATOM 635 C CA . TYR A 1 78 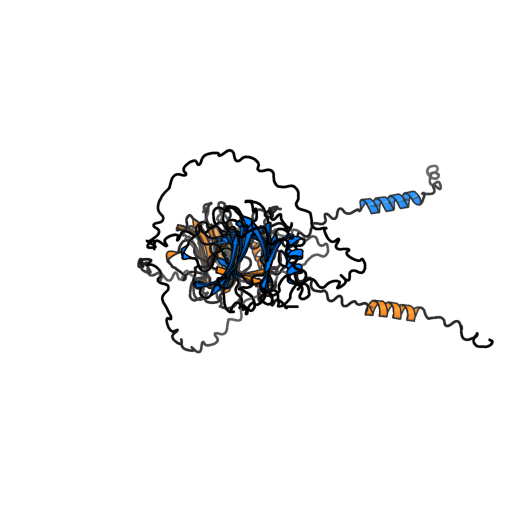? 4.691 -15.672 11.5 1 97.62 78 TYR A CA 1
ATOM 636 C C . TYR A 1 78 ? 3.928 -16.734 12.273 1 97.62 78 TYR A C 1
ATOM 638 O O . TYR A 1 78 ? 4.305 -17.094 13.398 1 97.62 78 TYR A O 1
ATOM 646 N N . ASP A 1 79 ? 2.865 -17.141 11.758 1 96.5 79 ASP A N 1
ATOM 647 C CA . ASP A 1 79 ? 1.98 -18.109 12.391 1 96.5 79 ASP A CA 1
ATOM 648 C C . ASP A 1 79 ? 1.381 -19.062 11.359 1 96.5 79 ASP A C 1
ATOM 650 O O . ASP A 1 79 ? 0.544 -18.656 10.547 1 96.5 79 ASP A O 1
ATOM 654 N N . LEU A 1 80 ? 1.754 -20.359 11.375 1 96.56 80 LEU A N 1
ATOM 655 C CA . LEU A 1 80 ? 1.321 -21.344 10.391 1 96.56 80 LEU A CA 1
ATOM 656 C C . LEU A 1 80 ? 0.23 -22.234 10.969 1 96.56 80 LEU A C 1
ATOM 658 O O . LEU A 1 80 ? 0.024 -23.359 10.5 1 96.56 80 LEU A O 1
ATOM 662 N N . THR A 1 81 ? -0.434 -21.719 11.984 1 94.19 81 THR A N 1
ATOM 663 C CA . THR A 1 81 ? -1.546 -22.469 12.555 1 94.19 81 THR A CA 1
ATOM 664 C C . THR A 1 81 ? -2.615 -22.75 11.5 1 94.19 81 THR A C 1
ATOM 666 O O . THR A 1 81 ? -3.229 -23.812 11.492 1 94.19 81 THR A O 1
ATOM 669 N N . HIS A 1 82 ? -2.816 -21.766 10.609 1 92.44 82 HIS A N 1
ATOM 670 C CA . HIS A 1 82 ? -3.789 -21.906 9.531 1 92.44 82 HIS A CA 1
ATOM 671 C C . HIS A 1 82 ? -3.111 -21.859 8.164 1 92.44 82 HIS A C 1
ATOM 673 O O . HIS A 1 82 ? -1.908 -21.594 8.078 1 92.44 82 HIS A O 1
ATOM 679 N N . SER A 1 83 ? -3.902 -22.156 7.172 1 93.81 83 SER A N 1
ATOM 680 C CA . SER A 1 83 ? -3.375 -22.188 5.809 1 93.81 83 SER A CA 1
ATOM 681 C C . SER A 1 83 ? -3.037 -20.781 5.328 1 93.81 83 SER A C 1
ATOM 683 O O . SER A 1 83 ? -3.66 -19.797 5.754 1 93.81 83 SER A O 1
ATOM 685 N N . HIS A 1 84 ? -2.096 -20.719 4.484 1 96.69 84 HIS A N 1
ATOM 686 C CA . HIS A 1 84 ? -1.706 -19.469 3.855 1 96.69 84 HIS A CA 1
ATOM 687 C C . HIS A 1 84 ? -2.012 -19.484 2.361 1 96.69 84 HIS A C 1
ATOM 689 O O . HIS A 1 84 ? -1.325 -20.156 1.59 1 96.69 84 HIS A O 1
ATOM 695 N N . PRO A 1 85 ? -3.059 -18.75 1.96 1 96.75 85 PRO A N 1
ATOM 696 C CA . PRO A 1 85 ? -3.342 -18.656 0.527 1 96.75 85 PRO A CA 1
ATOM 697 C C . PRO A 1 85 ? -2.359 -17.734 -0.207 1 96.75 85 PRO A C 1
ATOM 699 O O . PRO A 1 85 ? -2.373 -16.516 -0.008 1 96.75 85 PRO A O 1
ATOM 702 N N . ILE A 1 86 ? -1.599 -18.312 -1.077 1 98.25 86 ILE A N 1
ATOM 703 C CA . ILE A 1 86 ? -0.562 -17.531 -1.757 1 98.25 86 ILE A CA 1
ATOM 704 C C . ILE A 1 86 ? -1.027 -17.172 -3.166 1 98.25 86 ILE A C 1
ATOM 706 O O . ILE A 1 86 ? -0.377 -16.391 -3.859 1 98.25 86 ILE A O 1
ATOM 710 N N . PHE A 1 87 ? -2.064 -17.734 -3.584 1 98.25 87 PHE A N 1
ATOM 711 C CA . PHE A 1 87 ? -2.676 -17.406 -4.871 1 98.25 87 PHE A CA 1
ATOM 712 C C . PHE A 1 87 ? -4.148 -17.797 -4.879 1 98.25 87 PHE A C 1
ATOM 714 O O . PHE A 1 87 ? -4.5 -18.938 -4.566 1 98.25 87 PHE A O 1
ATOM 721 N N . SER A 1 88 ? -5.02 -16.844 -5.172 1 96.69 88 SER A N 1
ATOM 722 C CA . SER A 1 88 ? -6.449 -17.094 -5.324 1 96.69 88 SER A CA 1
ATOM 723 C C . SER A 1 88 ? -7 -16.406 -6.57 1 96.69 88 SER A C 1
ATOM 725 O O . SER A 1 88 ? -6.797 -15.203 -6.762 1 96.69 88 SER A O 1
ATOM 727 N N . TYR A 1 89 ? -7.539 -17.156 -7.438 1 97.81 89 TYR A N 1
ATOM 728 C CA . TYR A 1 89 ? -8.211 -16.641 -8.633 1 97.81 89 TYR A CA 1
ATOM 729 C C . TYR A 1 89 ? -9.672 -17.094 -8.656 1 97.81 89 TYR A C 1
ATOM 731 O O . TYR A 1 89 ? -9.961 -18.281 -8.734 1 97.81 89 TYR A O 1
ATOM 739 N N . SER A 1 90 ? -10.602 -16.094 -8.57 1 95.38 90 SER A N 1
ATOM 740 C CA . SER A 1 90 ? -12.023 -16.375 -8.484 1 95.38 90 SER A CA 1
ATOM 741 C C . SER A 1 90 ? -12.852 -15.32 -9.211 1 95.38 90 SER A C 1
ATOM 743 O O . SER A 1 90 ? -12.336 -14.258 -9.57 1 95.38 90 SER A O 1
ATOM 745 N N . LYS A 1 91 ? -14.086 -15.727 -9.406 1 92.94 91 LYS A N 1
ATOM 746 C CA . LYS A 1 91 ? -15.039 -14.789 -9.992 1 92.94 91 LYS A CA 1
ATOM 747 C C . LYS A 1 91 ? -16.172 -14.477 -9.008 1 92.94 91 LYS A C 1
ATOM 749 O O . LYS A 1 91 ? -16.672 -15.367 -8.336 1 92.94 91 LYS A O 1
ATOM 754 N N . ASN A 1 92 ? -16.469 -13.234 -8.945 1 86.88 92 ASN A N 1
ATOM 755 C CA . ASN A 1 92 ? -17.594 -12.766 -8.125 1 86.88 92 ASN A CA 1
ATOM 756 C C . ASN A 1 92 ? -17.469 -13.266 -6.688 1 86.88 92 ASN A C 1
ATOM 758 O O . ASN A 1 92 ? -18.484 -13.594 -6.059 1 86.88 92 ASN A O 1
ATOM 762 N N . GLU A 1 93 ? -16.312 -13.531 -6.273 1 85.19 93 GLU A N 1
ATOM 763 C CA . GLU A 1 93 ? -16.016 -13.938 -4.906 1 85.19 93 GLU A CA 1
ATOM 764 C C . GLU A 1 93 ? -16.672 -15.273 -4.574 1 85.19 93 GLU A C 1
ATOM 766 O O . GLU A 1 93 ? -16.828 -15.617 -3.4 1 85.19 93 GLU A O 1
ATOM 771 N N . ARG A 1 94 ? -17.062 -16.047 -5.566 1 87 94 ARG A N 1
ATOM 772 C CA . ARG A 1 94 ? -17.797 -17.281 -5.32 1 87 94 ARG A CA 1
ATOM 773 C C . ARG A 1 94 ? -17.203 -18.438 -6.137 1 87 94 ARG A C 1
ATOM 775 O O . ARG A 1 94 ? -17.016 -19.531 -5.617 1 87 94 ARG A O 1
ATOM 782 N N . GLU A 1 95 ? -17 -18.188 -7.359 1 92.88 95 GLU A N 1
ATOM 783 C CA . GLU A 1 95 ? -16.516 -19.234 -8.242 1 92.88 95 GLU A CA 1
ATOM 784 C C . GLU A 1 95 ? -14.992 -19.344 -8.164 1 92.88 95 GLU A C 1
ATOM 786 O O . GLU A 1 95 ? -14.266 -18.516 -8.711 1 92.88 95 GLU A O 1
ATOM 791 N N . ARG A 1 96 ? -14.539 -20.375 -7.547 1 94.75 96 ARG A N 1
ATOM 792 C CA . ARG A 1 96 ? -13.102 -20.625 -7.438 1 94.75 96 ARG A CA 1
ATOM 793 C C . ARG A 1 96 ? -12.555 -21.219 -8.727 1 94.75 96 ARG A C 1
ATOM 795 O O . ARG A 1 96 ? -12.961 -22.312 -9.125 1 94.75 96 ARG A O 1
ATOM 802 N N . LEU A 1 97 ? -11.648 -20.531 -9.344 1 97.69 97 LEU A N 1
ATOM 803 C CA . LEU A 1 97 ? -11.109 -20.969 -10.625 1 97.69 97 LEU A CA 1
ATOM 804 C C . LEU A 1 97 ? -9.734 -21.609 -10.445 1 97.69 97 LEU A C 1
ATOM 806 O O . LEU A 1 97 ? -9.406 -22.578 -11.125 1 97.69 97 LEU A O 1
ATOM 810 N N . ALA A 1 98 ? -8.938 -21.062 -9.594 1 98.12 98 ALA A N 1
ATOM 811 C CA . ALA A 1 98 ? -7.629 -21.594 -9.25 1 98.12 98 ALA A CA 1
ATOM 812 C C . ALA A 1 98 ? -7.184 -21.125 -7.867 1 98.12 98 ALA A C 1
ATOM 814 O O . ALA A 1 98 ? -7.555 -20.031 -7.434 1 98.12 98 ALA A O 1
ATOM 815 N N . ARG A 1 99 ? -6.41 -21.922 -7.164 1 97.31 99 ARG A N 1
ATOM 816 C CA . ARG A 1 99 ? -5.844 -21.5 -5.887 1 97.31 99 ARG A CA 1
ATOM 817 C C . ARG A 1 99 ? -4.578 -22.281 -5.559 1 97.31 99 ARG A C 1
ATOM 819 O O . ARG A 1 99 ? -4.406 -23.422 -6.016 1 97.31 99 ARG A O 1
ATOM 826 N N . SER A 1 100 ? -3.713 -21.672 -4.906 1 98.19 100 SER A N 1
ATOM 827 C CA . SER A 1 100 ? -2.529 -22.281 -4.309 1 98.19 100 SER A CA 1
ATOM 828 C C . SER A 1 100 ? -2.352 -21.844 -2.861 1 98.19 100 SER A C 1
ATOM 830 O O . SER A 1 100 ? -2.588 -20.672 -2.531 1 98.19 100 SER A O 1
ATOM 832 N N . TRP A 1 101 ? -1.963 -22.797 -1.968 1 97.44 101 TRP A N 1
ATOM 833 C CA . TRP A 1 101 ? -1.831 -22.438 -0.558 1 97.44 101 TRP A CA 1
ATOM 834 C C . TRP A 1 101 ? -0.792 -23.328 0.128 1 97.44 101 TRP A C 1
ATOM 836 O O . TRP A 1 101 ? -0.418 -24.375 -0.396 1 97.44 101 TRP A O 1
ATOM 846 N N . ILE A 1 102 ? -0.313 -22.797 1.18 1 98 102 ILE A N 1
ATOM 847 C CA . ILE A 1 102 ? 0.49 -23.562 2.123 1 98 102 ILE A CA 1
ATOM 848 C C . ILE A 1 102 ? -0.407 -24.141 3.223 1 98 102 ILE A C 1
ATOM 850 O O . ILE A 1 102 ? -1.16 -23.391 3.859 1 98 102 ILE A O 1
ATOM 854 N N . ALA A 1 103 ? -0.299 -25.344 3.42 1 96.94 103 ALA A N 1
ATOM 855 C CA . ALA A 1 103 ? -1.124 -26.016 4.43 1 96.94 103 ALA A CA 1
ATOM 856 C C . ALA A 1 103 ? -0.69 -25.609 5.836 1 96.94 103 ALA A C 1
ATOM 858 O O . ALA A 1 103 ? 0.431 -25.141 6.039 1 96.94 103 ALA A O 1
ATOM 859 N N . PRO A 1 104 ? -1.611 -25.812 6.789 1 95.94 104 PRO A N 1
ATOM 860 C CA . PRO A 1 104 ? -1.234 -25.547 8.18 1 95.94 104 PRO A CA 1
ATOM 861 C C . PRO A 1 104 ? 0.063 -26.25 8.586 1 95.94 104 PRO A C 1
ATOM 863 O O . PRO A 1 104 ? 0.37 -27.328 8.078 1 95.94 104 PRO A O 1
ATOM 866 N N . ARG A 1 105 ? 0.788 -25.578 9.438 1 96.62 105 ARG A N 1
ATOM 867 C CA . ARG A 1 105 ? 2.057 -26.062 9.977 1 96.62 105 ARG A CA 1
ATOM 868 C C . ARG A 1 105 ? 3.129 -26.109 8.898 1 96.62 105 ARG A C 1
ATOM 870 O O . ARG A 1 105 ? 4.219 -26.641 9.117 1 96.62 105 ARG A O 1
ATOM 877 N N . GLY A 1 106 ? 2.812 -25.609 7.703 1 97.5 106 GLY A N 1
ATOM 878 C CA . GLY A 1 106 ? 3.803 -25.5 6.641 1 97.5 106 GLY A CA 1
ATOM 879 C C . GLY A 1 106 ? 4.207 -26.859 6.074 1 97.5 106 GLY A C 1
ATOM 880 O O . GLY A 1 106 ? 5.324 -27.016 5.586 1 97.5 106 GLY A O 1
ATOM 881 N N . THR A 1 107 ? 3.289 -27.812 6.047 1 97.75 107 THR A N 1
ATOM 882 C CA . THR A 1 107 ? 3.658 -29.203 5.773 1 97.75 107 THR A CA 1
ATOM 883 C C . THR A 1 107 ? 3.551 -29.5 4.281 1 97.75 107 THR A C 1
ATOM 885 O O . THR A 1 107 ? 4.105 -30.5 3.805 1 97.75 107 THR A O 1
ATOM 888 N N . SER A 1 108 ? 2.789 -28.703 3.654 1 98.31 108 SER A N 1
ATOM 889 C CA . SER A 1 108 ? 2.615 -28.984 2.23 1 98.31 108 SER A CA 1
ATOM 890 C C . SER A 1 108 ? 2.195 -27.734 1.474 1 98.31 108 SER A C 1
ATOM 892 O O . SER A 1 108 ? 1.69 -26.781 2.072 1 98.31 108 SER A O 1
ATOM 894 N N . VAL A 1 109 ? 2.49 -27.672 0.205 1 98.62 109 VAL A N 1
ATOM 895 C CA . VAL A 1 109 ? 2.031 -26.656 -0.73 1 98.62 109 VAL A CA 1
ATOM 896 C C . VAL A 1 109 ? 1.106 -27.281 -1.77 1 98.62 109 VAL A C 1
ATOM 898 O O . VAL A 1 109 ? 1.354 -28.406 -2.234 1 98.62 109 VAL A O 1
ATOM 901 N N . HIS A 1 110 ? 0.038 -26.5 -2.109 1 98.56 110 HIS A N 1
ATOM 902 C CA . HIS A 1 110 ? -1.009 -27.078 -2.953 1 98.56 110 HIS A CA 1
ATOM 903 C C . HIS A 1 110 ? -1.32 -26.156 -4.133 1 98.56 110 HIS A C 1
ATOM 905 O O . HIS A 1 110 ? -1.156 -24.938 -4.039 1 98.56 110 HIS A O 1
ATOM 911 N N . LEU A 1 111 ? -1.779 -26.781 -5.254 1 98.75 111 LEU A N 1
ATOM 912 C CA . LEU A 1 111 ? -2.367 -26.094 -6.398 1 98.75 111 LEU A CA 1
ATOM 913 C C . LEU A 1 111 ? -3.646 -26.797 -6.852 1 98.75 111 LEU A C 1
ATOM 915 O O . LEU A 1 111 ? -3.678 -28.016 -6.988 1 98.75 111 LEU A O 1
ATOM 919 N N . GLU A 1 112 ? -4.629 -26.016 -6.949 1 98.44 112 GLU A N 1
ATOM 920 C CA . GLU A 1 112 ? -5.91 -26.469 -7.473 1 98.44 112 GLU A CA 1
ATOM 921 C C . GLU A 1 112 ? -6.367 -25.609 -8.648 1 98.44 112 GLU A C 1
ATOM 923 O O . GLU A 1 112 ? -6.289 -24.391 -8.586 1 98.44 112 GLU A O 1
ATOM 928 N N . ILE A 1 113 ? -6.754 -26.25 -9.719 1 98.44 113 ILE A N 1
ATOM 929 C CA . ILE A 1 113 ? -7.254 -25.547 -10.898 1 98.44 113 ILE A CA 1
ATOM 930 C C . ILE A 1 113 ? -8.57 -26.172 -11.352 1 98.44 113 ILE A C 1
ATOM 932 O O . ILE A 1 113 ? -8.648 -27.375 -11.586 1 98.44 113 ILE A O 1
ATOM 936 N N . GLY A 1 114 ? -9.555 -25.375 -11.469 1 96.06 114 GLY A N 1
ATOM 937 C CA . GLY A 1 114 ? -10.844 -25.859 -11.93 1 96.06 114 GLY A CA 1
ATOM 938 C C . GLY A 1 114 ? -11.445 -26.922 -11.031 1 96.06 114 GLY A C 1
ATOM 939 O O . GLY A 1 114 ? -12.039 -27.891 -11.516 1 96.06 114 GLY A O 1
ATOM 940 N N . GLY A 1 115 ? -11.125 -26.844 -9.883 1 94.62 115 GLY A N 1
ATOM 941 C CA . GLY A 1 115 ? -11.656 -27.812 -8.945 1 94.62 115 GLY A CA 1
ATOM 942 C C . GLY A 1 115 ? -10.828 -29.078 -8.875 1 94.62 115 GLY A C 1
ATOM 943 O O . GLY A 1 115 ? -11.07 -29.953 -8.023 1 94.62 115 GLY A O 1
ATOM 944 N N . ASN A 1 116 ? -9.844 -29.172 -9.711 1 96.94 116 ASN A N 1
ATOM 945 C CA . ASN A 1 116 ? -8.969 -30.328 -9.711 1 96.94 116 ASN A CA 1
ATOM 946 C C . ASN A 1 116 ? -7.703 -30.078 -8.891 1 96.94 116 ASN A C 1
ATOM 948 O O . ASN A 1 116 ? -7.07 -29.031 -9.031 1 96.94 116 ASN A O 1
ATOM 952 N N . ASN A 1 117 ? -7.445 -31 -8.078 1 97.12 117 ASN A N 1
ATOM 953 C CA . ASN A 1 117 ? -6.172 -30.922 -7.367 1 97.12 117 ASN A CA 1
ATOM 954 C C . ASN A 1 117 ? -4.996 -31.203 -8.297 1 97.12 117 ASN A C 1
ATOM 956 O O . ASN A 1 117 ? -4.801 -32.344 -8.75 1 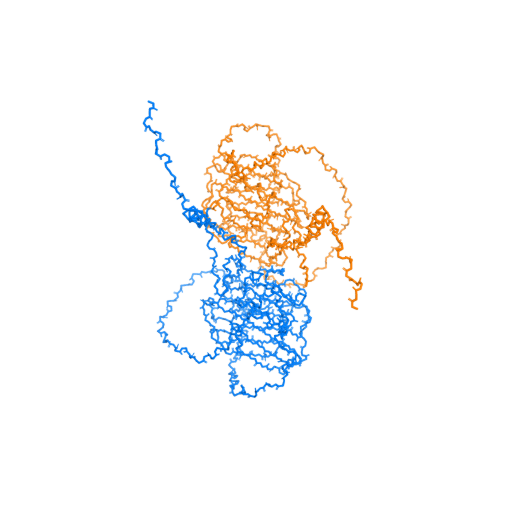97.12 117 ASN A O 1
ATOM 960 N N . VAL A 1 118 ? -4.246 -30.234 -8.539 1 98.31 118 VAL A N 1
ATOM 961 C CA . VAL A 1 118 ? -3.121 -30.359 -9.453 1 98.31 118 VAL A CA 1
ATOM 962 C C . VAL A 1 118 ? -1.939 -31.016 -8.742 1 98.31 118 VAL A C 1
ATOM 964 O O . VAL A 1 118 ? -1.35 -31.969 -9.242 1 98.31 118 VAL A O 1
ATOM 967 N N . PHE A 1 119 ? -1.553 -30.5 -7.543 1 97.12 119 PHE A N 1
ATOM 968 C CA . PHE A 1 119 ? -0.53 -31.172 -6.742 1 97.12 119 PHE A CA 1
ATOM 969 C C . PHE A 1 119 ? -0.68 -30.812 -5.27 1 97.12 119 PHE A C 1
ATOM 971 O O . PHE A 1 119 ? -1.335 -29.828 -4.922 1 97.12 119 PHE A O 1
ATOM 978 N N . ALA A 1 120 ? -0.179 -31.641 -4.445 1 98.06 120 ALA A N 1
ATOM 979 C CA . ALA A 1 120 ? 0.092 -31.469 -3.021 1 98.06 120 ALA A CA 1
ATOM 980 C C . ALA A 1 120 ? 1.51 -31.922 -2.676 1 98.06 120 ALA A C 1
ATOM 982 O O . ALA A 1 120 ? 1.775 -33.125 -2.547 1 98.06 120 ALA A O 1
ATOM 983 N N . ALA A 1 121 ? 2.32 -31.016 -2.564 1 98.06 121 ALA A N 1
ATOM 984 C CA . ALA A 1 121 ? 3.729 -31.344 -2.359 1 98.06 121 ALA A CA 1
ATOM 985 C C . ALA A 1 121 ? 4.121 -31.172 -0.894 1 98.06 121 ALA A C 1
ATOM 987 O O . ALA A 1 121 ? 3.895 -30.125 -0.298 1 98.06 121 ALA A O 1
ATOM 988 N N . SER A 1 122 ? 4.691 -32.219 -0.372 1 97.12 122 SER A N 1
ATOM 989 C CA . SER A 1 122 ? 5.176 -32.125 1.002 1 97.12 122 SER A CA 1
ATOM 990 C C . SER A 1 122 ? 6.402 -31.234 1.104 1 97.12 122 SER A C 1
ATOM 992 O O . SER A 1 122 ? 7.359 -31.391 0.342 1 97.12 122 SER A O 1
ATOM 994 N N . VAL A 1 123 ? 6.238 -30.328 2.02 1 96.94 123 VAL A N 1
ATOM 995 C CA . VAL A 1 123 ? 7.332 -29.391 2.268 1 96.94 123 VAL A CA 1
ATOM 996 C C . VAL A 1 123 ? 7.496 -29.172 3.77 1 96.94 123 VAL A C 1
ATOM 998 O O . VAL A 1 123 ? 6.754 -29.75 4.57 1 96.94 123 VAL A O 1
ATOM 1001 N N . ASP A 1 124 ? 8.617 -28.516 4.09 1 96.44 124 ASP A N 1
ATOM 1002 C CA . ASP A 1 124 ? 8.867 -28.109 5.473 1 96.44 124 ASP A CA 1
ATOM 1003 C C . ASP A 1 124 ? 9.117 -26.609 5.574 1 96.44 124 ASP A C 1
ATOM 1005 O O . ASP A 1 124 ? 10.266 -26.172 5.695 1 96.44 124 ASP A O 1
ATOM 1009 N N . ILE A 1 125 ? 8.07 -25.922 5.547 1 97.75 125 ILE A N 1
ATOM 1010 C CA . ILE A 1 125 ? 8.141 -24.484 5.707 1 97.75 125 ILE A CA 1
ATOM 1011 C C . ILE A 1 125 ? 8.055 -24.109 7.188 1 97.75 125 ILE A C 1
ATOM 1013 O O . ILE A 1 125 ? 7.129 -24.547 7.879 1 97.75 125 ILE A O 1
ATOM 1017 N N . LEU A 1 126 ? 8.992 -23.297 7.625 1 98.12 126 LEU A N 1
ATOM 1018 C CA . LEU A 1 126 ? 9.055 -22.922 9.031 1 98.12 126 LEU A CA 1
ATOM 1019 C C . LEU A 1 126 ? 8.656 -21.469 9.219 1 98.12 126 LEU A C 1
ATOM 1021 O O . LEU A 1 126 ? 8.789 -20.656 8.297 1 98.12 126 LEU A O 1
ATOM 1025 N N . GLU A 1 127 ? 8.203 -21.203 10.445 1 98 127 GLU A N 1
ATOM 1026 C CA . GLU A 1 127 ? 7.859 -19.844 10.805 1 98 127 GLU A CA 1
ATOM 1027 C C . GLU A 1 127 ? 9.109 -18.984 10.961 1 98 127 GLU A C 1
ATOM 1029 O O . GLU A 1 127 ? 10.18 -19.5 11.297 1 98 127 GLU A O 1
ATOM 1034 N N . ASN A 1 128 ? 9.023 -17.688 10.648 1 97.44 128 ASN A N 1
ATOM 1035 C CA . ASN A 1 128 ? 10.031 -16.656 10.852 1 97.44 128 ASN A CA 1
ATOM 1036 C C . ASN A 1 128 ? 11.273 -16.906 10 1 97.44 128 ASN A C 1
ATOM 1038 O O . ASN A 1 128 ? 12.398 -16.688 10.445 1 97.44 128 ASN A O 1
ATOM 1042 N N . ARG A 1 129 ? 10.992 -17.516 8.906 1 97.81 129 ARG A N 1
ATOM 1043 C CA . ARG A 1 129 ? 12.008 -17.719 7.875 1 97.81 129 ARG A CA 1
ATOM 1044 C C . ARG A 1 129 ? 11.461 -17.344 6.496 1 97.81 129 ARG A C 1
ATOM 1046 O O . ARG A 1 129 ? 10.312 -17.672 6.172 1 97.81 129 ARG A O 1
ATOM 1053 N N . TRP A 1 130 ? 12.344 -16.688 5.762 1 98.31 130 TRP A N 1
ATOM 1054 C CA . TRP A 1 130 ? 11.945 -16.328 4.406 1 98.31 130 TRP A CA 1
ATOM 1055 C C . TRP A 1 130 ? 12.109 -17.5 3.453 1 98.31 130 TRP A C 1
ATOM 1057 O O . TRP A 1 130 ? 13.125 -18.203 3.482 1 98.31 130 TRP A O 1
ATOM 1067 N N . TYR A 1 131 ? 11.094 -17.766 2.645 1 98.69 131 TYR A N 1
ATOM 1068 C CA . TYR A 1 131 ? 11.125 -18.734 1.557 1 98.69 131 TYR A CA 1
ATOM 1069 C C . TYR A 1 131 ? 10.719 -18.078 0.237 1 98.69 131 TYR A C 1
ATOM 1071 O O . TYR A 1 131 ? 9.852 -17.219 0.208 1 98.69 131 TYR A O 1
ATOM 1079 N N . HIS A 1 132 ? 11.391 -18.422 -0.784 1 98.81 132 HIS A N 1
ATOM 1080 C CA . HIS A 1 132 ? 10.984 -18.094 -2.145 1 98.81 132 HIS A CA 1
ATOM 1081 C C . HIS A 1 132 ? 10.188 -19.234 -2.773 1 98.81 132 HIS A C 1
ATOM 1083 O O . HIS A 1 132 ? 10.672 -20.359 -2.867 1 98.81 132 HIS A O 1
ATOM 1089 N N . LEU A 1 133 ? 8.961 -18.938 -3.146 1 98.88 133 LEU A N 1
ATOM 1090 C CA . LEU A 1 133 ? 8.078 -19.953 -3.705 1 98.88 133 LEU A CA 1
ATOM 1091 C C . LEU A 1 133 ? 7.684 -19.594 -5.137 1 98.88 133 LEU A C 1
ATOM 1093 O O . LEU A 1 133 ? 7.344 -18.453 -5.426 1 98.88 133 LEU A O 1
ATOM 1097 N N . CYS A 1 134 ? 7.746 -20.547 -6.008 1 98.88 134 CYS A N 1
ATOM 1098 C CA . CYS A 1 134 ? 7.266 -20.391 -7.375 1 98.88 134 CYS A CA 1
ATOM 1099 C C . CYS A 1 134 ? 6.445 -21.609 -7.805 1 98.88 134 CYS A C 1
ATOM 1101 O O . CYS A 1 134 ? 6.801 -22.75 -7.5 1 98.88 134 CYS A O 1
ATOM 1103 N N . VAL A 1 135 ? 5.363 -21.312 -8.406 1 98.94 135 VAL A N 1
ATOM 1104 C CA . VAL A 1 135 ? 4.473 -22.344 -8.93 1 98.94 135 VAL A CA 1
ATOM 1105 C C . VAL A 1 135 ? 4.238 -22.125 -10.422 1 98.94 135 VAL A C 1
ATOM 1107 O O . VAL A 1 135 ? 4.059 -20.984 -10.859 1 98.94 135 VAL A O 1
ATOM 1110 N N . SER A 1 136 ? 4.277 -23.172 -11.227 1 98.81 136 SER A N 1
ATOM 1111 C CA . SER A 1 136 ? 4.051 -23.094 -12.664 1 98.81 136 SER A CA 1
ATOM 1112 C C . SER A 1 136 ? 3.115 -24.203 -13.141 1 98.81 136 SER A C 1
ATOM 1114 O O . SER A 1 136 ? 3.104 -25.297 -12.578 1 98.81 136 SER A O 1
ATOM 1116 N N . TRP A 1 137 ? 2.367 -23.859 -14.164 1 98.69 137 TRP A N 1
ATOM 1117 C CA . TRP A 1 137 ? 1.414 -24.797 -14.75 1 98.69 137 TRP A CA 1
ATOM 1118 C C . TRP A 1 137 ? 1.172 -24.484 -16.219 1 98.69 137 TRP A C 1
ATOM 1120 O O . TRP A 1 137 ? 1.175 -23.312 -16.625 1 98.69 137 TRP A O 1
ATOM 1130 N N . GLU A 1 138 ? 0.967 -25.5 -17.047 1 98.06 138 GLU A N 1
ATOM 1131 C CA . GLU A 1 138 ? 0.495 -25.359 -18.422 1 98.06 138 GLU A CA 1
ATOM 1132 C C . GLU A 1 138 ? -0.53 -26.438 -18.766 1 98.06 138 GLU A C 1
ATOM 1134 O O . GLU A 1 138 ? -0.483 -27.547 -18.219 1 98.06 138 GLU A O 1
ATOM 1139 N N . ASN A 1 139 ? -1.393 -26.125 -19.641 1 97.94 139 ASN A N 1
ATOM 1140 C CA . ASN A 1 139 ? -2.52 -27.031 -19.891 1 97.94 139 ASN A CA 1
ATOM 1141 C C . ASN A 1 139 ? -2.277 -27.922 -21.094 1 97.94 139 ASN A C 1
ATOM 1143 O O . ASN A 1 139 ? -3.102 -28.781 -21.406 1 97.94 139 ASN A O 1
ATOM 1147 N N . GLN A 1 140 ? -1.213 -27.766 -21.828 1 96.44 140 GLN A N 1
ATOM 1148 C CA . GLN A 1 140 ? -0.973 -28.594 -23.016 1 96.44 140 GLN A CA 1
ATOM 1149 C C . GLN A 1 140 ? -0.707 -30.047 -22.641 1 96.44 140 GLN A C 1
ATOM 1151 O O . GLN A 1 140 ? -1.377 -30.953 -23.125 1 96.44 140 GLN A O 1
ATOM 1156 N N . ALA A 1 141 ? 0.238 -30.234 -21.719 1 96.31 141 ALA A N 1
ATOM 1157 C CA . ALA A 1 141 ? 0.559 -31.578 -21.234 1 96.31 141 ALA A CA 1
ATOM 1158 C C . ALA A 1 141 ? 0.167 -31.75 -19.781 1 96.31 141 ALA A C 1
ATOM 1160 O O . ALA A 1 141 ? 0.448 -32.781 -19.172 1 96.31 141 ALA A O 1
ATOM 1161 N N . GLY A 1 142 ? -0.449 -30.656 -19.234 1 97.19 142 GLY A N 1
ATOM 1162 C CA . GLY A 1 142 ? -0.838 -30.719 -17.828 1 97.19 142 GLY A CA 1
ATOM 1163 C C . GLY A 1 142 ? 0.343 -30.672 -16.875 1 97.19 142 GLY A C 1
ATOM 1164 O O . GLY A 1 142 ? 0.285 -31.234 -15.781 1 97.19 142 GLY A O 1
ATOM 1165 N N . ARG A 1 143 ? 1.421 -30.062 -17.25 1 97.56 143 ARG A N 1
ATOM 1166 C CA . ARG A 1 143 ? 2.635 -30.047 -16.438 1 97.56 143 ARG A CA 1
ATOM 1167 C C . ARG A 1 143 ? 2.525 -29.031 -15.312 1 97.56 143 ARG A C 1
ATOM 1169 O O . ARG A 1 143 ? 1.921 -27.969 -15.484 1 97.56 143 ARG A O 1
ATOM 1176 N N . TYR A 1 144 ? 3.104 -29.391 -14.234 1 98.31 144 TYR A N 1
ATOM 1177 C CA . TYR A 1 144 ? 3.201 -28.453 -13.117 1 98.31 144 TYR A CA 1
ATOM 1178 C C . TYR A 1 144 ? 4.574 -28.531 -12.461 1 98.31 144 TYR A C 1
ATOM 1180 O O . TYR A 1 144 ? 5.297 -29.516 -12.641 1 98.31 144 TYR A O 1
ATOM 1188 N N . GLY A 1 145 ? 4.938 -27.438 -11.773 1 98.5 145 GLY A N 1
ATOM 1189 C CA . GLY A 1 145 ? 6.18 -27.391 -11.016 1 98.5 145 GLY A CA 1
ATOM 1190 C C . GLY A 1 145 ? 6.102 -26.484 -9.805 1 98.5 145 GLY A C 1
ATOM 1191 O O . GLY A 1 145 ? 5.402 -25.469 -9.828 1 98.5 145 GLY A O 1
ATOM 1192 N N . LEU A 1 146 ? 6.781 -26.922 -8.734 1 98.69 146 LEU A N 1
ATOM 1193 C CA . LEU A 1 146 ? 6.965 -26.125 -7.523 1 98.69 146 LEU A CA 1
ATOM 1194 C C . LEU A 1 146 ? 8.445 -25.922 -7.227 1 98.69 146 LEU A C 1
ATOM 1196 O O . LEU A 1 146 ? 9.211 -26.891 -7.164 1 98.69 146 LEU A O 1
ATOM 1200 N N . TRP A 1 147 ? 8.867 -24.703 -7.18 1 98.69 147 TRP A N 1
ATOM 1201 C CA . TRP A 1 147 ? 10.219 -24.359 -6.762 1 98.69 147 TRP A CA 1
ATOM 1202 C C . TRP A 1 147 ? 10.211 -23.688 -5.395 1 98.69 147 TRP A C 1
ATOM 1204 O O . TRP A 1 147 ? 9.391 -22.812 -5.133 1 98.69 147 TRP A O 1
ATOM 1214 N N . ILE A 1 148 ? 11.055 -24.094 -4.535 1 98.56 148 ILE A N 1
ATOM 1215 C CA . ILE A 1 148 ? 11.297 -23.469 -3.244 1 98.56 148 ILE A CA 1
ATOM 1216 C C . ILE A 1 148 ? 12.766 -23.062 -3.143 1 98.56 148 ILE A C 1
ATOM 1218 O O . ILE A 1 148 ? 13.664 -23.891 -3.309 1 98.56 148 ILE A O 1
ATOM 1222 N N . ASP A 1 149 ? 12.969 -21.797 -2.936 1 97.81 149 ASP A N 1
ATOM 1223 C CA . ASP A 1 149 ? 14.312 -21.25 -2.848 1 97.81 149 ASP A CA 1
ATOM 1224 C C . ASP A 1 149 ? 15.148 -21.625 -4.074 1 97.81 149 ASP A C 1
ATOM 1226 O O . ASP A 1 149 ? 16.281 -22.078 -3.941 1 97.81 149 ASP A O 1
ATOM 1230 N N . GLY A 1 150 ? 14.445 -21.5 -5.199 1 96.25 150 GLY A N 1
ATOM 1231 C CA . GLY A 1 150 ? 15.125 -21.672 -6.477 1 96.25 150 GLY A CA 1
ATOM 1232 C C . GLY A 1 150 ? 15.305 -23.125 -6.863 1 96.25 150 GLY A C 1
ATOM 1233 O O . GLY A 1 150 ? 15.789 -23.422 -7.961 1 96.25 150 GLY A O 1
ATOM 1234 N N . ARG A 1 151 ? 14.859 -23.984 -5.988 1 96.44 151 ARG A N 1
ATOM 1235 C CA . ARG A 1 151 ? 15.039 -25.406 -6.262 1 96.44 151 ARG A CA 1
ATOM 1236 C C . ARG A 1 151 ? 13.711 -26.078 -6.578 1 96.44 151 ARG A C 1
ATOM 1238 O O . ARG A 1 151 ? 12.703 -25.828 -5.914 1 96.44 151 ARG A O 1
ATOM 1245 N N . LEU A 1 152 ? 13.82 -26.922 -7.555 1 96.31 152 LEU A N 1
ATOM 1246 C CA . LEU A 1 152 ? 12.633 -27.672 -7.93 1 96.31 152 LEU A CA 1
ATOM 1247 C C . LEU A 1 152 ? 12.281 -28.703 -6.855 1 96.31 152 LEU A C 1
ATOM 1249 O O . LEU A 1 152 ? 13.062 -29.609 -6.582 1 96.31 152 LEU A O 1
ATOM 1253 N N . ARG A 1 153 ? 11.172 -28.531 -6.238 1 97 153 ARG A N 1
ATOM 1254 C CA . ARG A 1 153 ? 10.758 -29.391 -5.137 1 97 153 ARG A CA 1
ATOM 1255 C C . ARG A 1 153 ? 9.773 -30.453 -5.609 1 97 153 ARG A C 1
ATOM 1257 O O . ARG A 1 153 ? 9.719 -31.547 -5.047 1 97 153 ARG A O 1
ATOM 1264 N N . ALA A 1 154 ? 8.93 -30.094 -6.531 1 97 154 ALA A N 1
ATOM 1265 C CA . ALA A 1 154 ? 7.926 -31 -7.07 1 97 154 ALA A CA 1
ATOM 1266 C C . ALA A 1 154 ? 7.598 -30.672 -8.523 1 97 154 ALA A C 1
ATOM 1268 O O . ALA A 1 154 ? 7.59 -29.5 -8.906 1 97 154 ALA A O 1
ATOM 1269 N N . GLN A 1 155 ? 7.391 -31.703 -9.312 1 96.69 155 GLN A N 1
ATOM 1270 C CA . GLN A 1 155 ? 6.926 -31.547 -10.688 1 96.69 155 GLN A CA 1
ATOM 1271 C C . GLN A 1 155 ? 6.121 -32.781 -11.133 1 96.69 155 GLN A C 1
ATOM 1273 O O . GLN A 1 155 ? 6.219 -33.844 -10.523 1 96.69 155 GLN A O 1
ATOM 1278 N N . GLY A 1 156 ? 5.266 -32.594 -12.055 1 96.62 156 GLY A N 1
ATOM 1279 C CA . GLY A 1 156 ? 4.457 -33.688 -12.57 1 96.62 156 GLY A CA 1
ATOM 1280 C C . GLY A 1 156 ? 3.447 -33.25 -13.609 1 96.62 156 GLY A C 1
ATOM 1281 O O . GLY A 1 156 ? 3.648 -32.25 -14.281 1 96.62 156 GLY A O 1
ATOM 1282 N N . ARG A 1 157 ? 2.514 -34.188 -13.812 1 96.06 157 ARG A N 1
ATOM 1283 C CA . ARG A 1 157 ? 1.438 -33.906 -14.758 1 96.06 157 ARG A CA 1
ATOM 1284 C C . ARG A 1 157 ? 0.073 -34.094 -14.102 1 96.06 157 ARG A C 1
ATOM 1286 O O . ARG A 1 157 ? -0.123 -35.031 -13.32 1 96.06 157 ARG A O 1
ATOM 1293 N N . SER A 1 158 ? -0.665 -33.125 -14.312 1 96.5 158 SER A N 1
ATOM 1294 C CA . SER A 1 158 ? -2.076 -33.25 -13.961 1 96.5 158 SER A CA 1
ATOM 1295 C C . SER A 1 158 ? -2.93 -33.5 -15.203 1 96.5 158 SER A C 1
ATOM 1297 O O . SER A 1 158 ? -3.326 -32.562 -15.898 1 96.5 158 SER A O 1
ATOM 1299 N N . TYR A 1 159 ? -3.289 -34.781 -15.375 1 96.25 159 TYR A N 1
ATOM 1300 C CA . TYR A 1 159 ? -3.998 -35.156 -16.594 1 96.25 159 TYR A CA 1
ATOM 1301 C C . TYR A 1 159 ? -5.379 -34.5 -16.641 1 96.25 159 TYR A C 1
ATOM 1303 O O . TYR A 1 159 ? -5.887 -34.188 -17.719 1 96.25 159 TYR A O 1
ATOM 1311 N N . GLU A 1 160 ? -5.949 -34.281 -15.508 1 97.25 160 GLU A N 1
ATOM 1312 C CA . GLU A 1 160 ? -7.293 -33.719 -15.414 1 97.25 160 GLU A CA 1
ATOM 1313 C C . GLU A 1 160 ? -7.324 -32.281 -15.922 1 97.25 160 GLU A C 1
ATOM 1315 O O . GLU A 1 160 ? -8.391 -31.766 -16.281 1 97.25 160 GLU A O 1
ATOM 1320 N N . THR A 1 161 ? -6.109 -31.656 -15.953 1 97.75 161 THR A N 1
ATOM 1321 C CA . THR A 1 161 ? -6.125 -30.25 -16.312 1 97.75 161 THR A CA 1
ATOM 1322 C C . THR A 1 161 ? -5.594 -30.047 -17.734 1 97.75 161 THR A C 1
ATOM 1324 O O . THR A 1 161 ? -5.426 -28.906 -18.188 1 97.75 161 THR A O 1
ATOM 1327 N N . ILE A 1 162 ? -5.383 -31.188 -18.438 1 97.12 162 ILE A N 1
ATOM 1328 C CA . ILE A 1 162 ? -4.977 -31.078 -19.844 1 97.12 162 ILE A CA 1
ATOM 1329 C C . ILE A 1 162 ? -6.078 -30.391 -20.641 1 97.12 162 ILE A C 1
ATOM 1331 O O . ILE A 1 162 ? -7.262 -30.703 -20.484 1 97.12 162 ILE A O 1
ATOM 1335 N N . ASP A 1 163 ? -5.77 -29.422 -21.422 1 97.06 163 ASP A N 1
ATOM 1336 C CA . ASP A 1 163 ? -6.637 -28.672 -22.328 1 97.06 163 ASP A CA 1
ATOM 1337 C C . ASP A 1 163 ? -7.629 -27.812 -21.547 1 97.06 163 ASP A C 1
ATOM 1339 O O . ASP A 1 163 ? -8.547 -27.234 -22.125 1 97.06 163 ASP A O 1
ATOM 1343 N N . HIS A 1 164 ? -7.441 -27.812 -20.234 1 97.75 164 HIS A N 1
ATOM 1344 C CA . HIS A 1 164 ? -8.297 -26.938 -19.438 1 97.75 164 HIS A CA 1
ATOM 1345 C C . HIS A 1 164 ? -7.867 -25.484 -19.578 1 97.75 164 HIS A C 1
ATOM 1347 O O . HIS A 1 164 ? -6.715 -25.141 -19.312 1 97.75 164 HIS A O 1
ATOM 1353 N N . THR A 1 165 ? -8.812 -24.656 -20 1 98.38 165 THR A N 1
ATOM 1354 C CA . THR A 1 165 ? -8.57 -23.219 -20.062 1 98.38 165 THR A CA 1
ATOM 1355 C C . THR A 1 165 ? -9.227 -22.516 -18.875 1 98.38 165 THR A C 1
ATOM 1357 O O . THR A 1 165 ? -10.438 -22.609 -18.688 1 98.38 165 THR A O 1
ATOM 1360 N N . ILE A 1 166 ? -8.438 -21.859 -18.062 1 98.38 166 ILE 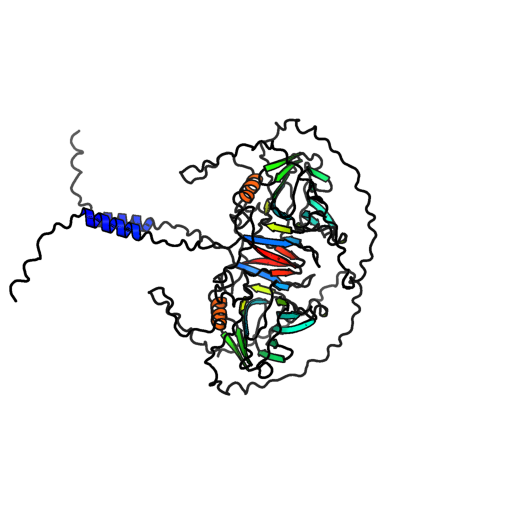A N 1
ATOM 1361 C CA . ILE A 1 166 ? -8.992 -21.109 -16.938 1 98.38 166 ILE A CA 1
ATOM 1362 C C . ILE A 1 166 ? -9.688 -19.844 -17.469 1 98.38 166 ILE A C 1
ATOM 1364 O O . ILE A 1 166 ? -9.086 -19.062 -18.203 1 98.38 166 ILE A O 1
ATOM 1368 N N . PRO A 1 167 ? -10.883 -19.625 -17.109 1 98 167 PRO A N 1
ATOM 1369 C CA . PRO A 1 167 ? -11.656 -18.516 -17.656 1 98 167 PRO A CA 1
ATOM 1370 C C . PRO A 1 167 ? -11.07 -17.141 -17.312 1 98 167 PRO A C 1
ATOM 1372 O O . PRO A 1 167 ? -10.398 -17 -16.297 1 98 167 PRO A O 1
ATOM 1375 N N . SER A 1 168 ? -11.406 -16.172 -18.172 1 97.81 168 SER A N 1
ATOM 1376 C CA . SER A 1 168 ? -10.992 -14.789 -17.953 1 97.81 168 SER A CA 1
ATOM 1377 C C . SER A 1 168 ? -11.945 -14.062 -17.016 1 97.81 168 SER A C 1
ATOM 1379 O O . SER A 1 168 ? -13.008 -14.586 -16.672 1 97.81 168 SER A O 1
ATOM 1381 N N . GLY A 1 169 ? -11.508 -12.906 -16.609 1 96.38 169 GLY A N 1
ATOM 1382 C CA . GLY A 1 169 ? -12.414 -11.977 -15.953 1 96.38 169 GLY A CA 1
ATOM 1383 C C . GLY A 1 169 ? -12.539 -12.211 -14.461 1 96.38 169 GLY A C 1
ATOM 1384 O O . GLY A 1 169 ? -13.508 -11.773 -13.836 1 96.38 169 GLY A O 1
ATOM 1385 N N . GLY A 1 170 ? -11.633 -12.922 -13.883 1 96.75 170 GLY A N 1
ATOM 1386 C CA . GLY A 1 170 ? -11.648 -13.125 -12.445 1 96.75 170 GLY A CA 1
ATOM 1387 C C . GLY A 1 170 ? -10.781 -12.133 -11.688 1 96.75 170 GLY A C 1
ATOM 1388 O O . GLY A 1 170 ? -10.266 -11.18 -12.281 1 96.75 170 GLY A O 1
ATOM 1389 N N . ASP A 1 171 ? -10.742 -12.391 -10.328 1 95.88 171 ASP A N 1
ATOM 1390 C CA . ASP A 1 171 ? -9.93 -11.586 -9.422 1 95.88 171 ASP A CA 1
ATOM 1391 C C . ASP A 1 171 ? -8.734 -12.383 -8.898 1 95.88 171 ASP A C 1
ATOM 1393 O O . ASP A 1 171 ? -8.891 -13.531 -8.469 1 95.88 171 ASP A O 1
ATOM 1397 N N . ILE A 1 172 ? -7.59 -11.719 -9.016 1 98.06 172 ILE A N 1
ATOM 1398 C CA . ILE A 1 172 ? -6.398 -12.352 -8.453 1 98.06 172 ILE A CA 1
ATOM 1399 C C . ILE A 1 172 ? -6.086 -11.742 -7.09 1 98.06 172 ILE A C 1
ATOM 1401 O O . ILE A 1 172 ? -5.965 -10.523 -6.957 1 98.06 172 ILE A O 1
ATOM 1405 N N . VAL A 1 173 ? -5.957 -12.648 -6.109 1 96.69 173 VAL A N 1
ATOM 1406 C CA . VAL A 1 173 ? -5.789 -12.219 -4.723 1 96.69 173 VAL A CA 1
ATOM 1407 C C . VAL A 1 173 ? -4.648 -13 -4.078 1 96.69 173 VAL A C 1
ATOM 1409 O O . VAL A 1 173 ? -4.484 -14.195 -4.328 1 96.69 173 VAL A O 1
ATOM 1412 N N . VAL A 1 174 ? -3.881 -12.281 -3.312 1 97.62 174 VAL A N 1
ATOM 1413 C CA . VAL A 1 174 ? -2.873 -12.898 -2.457 1 97.62 174 VAL A CA 1
ATOM 1414 C C . VAL A 1 174 ? -3.141 -12.531 -0.998 1 97.62 174 VAL A C 1
ATOM 1416 O O . VAL A 1 174 ? -3.498 -11.391 -0.691 1 97.62 174 VAL A O 1
ATOM 1419 N N . GLY A 1 175 ? -3.035 -13.461 -0.108 1 96.19 175 GLY A N 1
ATOM 1420 C CA . GLY A 1 175 ? -3.189 -13.195 1.313 1 96.19 175 GLY A CA 1
ATOM 1421 C C . GLY A 1 175 ? -4.453 -13.797 1.898 1 96.19 175 GLY A C 1
ATOM 1422 O O . GLY A 1 175 ? -4.559 -13.969 3.115 1 96.19 175 GLY A O 1
ATOM 1423 N N . GLN A 1 176 ? -5.418 -14.078 1.008 1 91.69 176 GLN A N 1
ATOM 1424 C CA . GLN A 1 176 ? -6.703 -14.648 1.404 1 91.69 176 GLN A CA 1
ATOM 1425 C C . GLN A 1 176 ? -7.332 -15.438 0.259 1 91.69 176 GLN A C 1
ATOM 1427 O O . GLN A 1 176 ? -7.137 -15.102 -0.912 1 91.69 176 GLN A O 1
ATOM 1432 N N . GLU A 1 177 ? -8.023 -16.469 0.711 1 90.44 177 GLU A N 1
ATOM 1433 C CA . GLU A 1 177 ? -8.891 -17.078 -0.288 1 90.44 177 GLU A CA 1
ATOM 1434 C C . GLU A 1 177 ? -10.117 -16.203 -0.568 1 90.44 177 GLU A C 1
ATOM 1436 O O . GLU A 1 177 ? -10.938 -15.977 0.323 1 90.44 177 GLU A O 1
ATOM 1441 N N . TYR A 1 178 ? -10.242 -15.812 -1.772 1 87.31 178 TYR A N 1
ATOM 1442 C CA . TYR A 1 178 ? -11.219 -14.773 -2.109 1 87.31 178 TYR A CA 1
ATOM 1443 C C . TYR A 1 178 ? -12.602 -15.375 -2.324 1 87.31 178 TYR A C 1
ATOM 1445 O O . TYR A 1 178 ? -13.438 -14.781 -3.012 1 87.31 178 TYR A O 1
ATOM 1453 N N . THR A 1 179 ? -12.828 -16.5 -1.95 1 80.69 179 THR A N 1
ATOM 1454 C CA . THR A 1 179 ? -14.148 -17.125 -1.994 1 80.69 179 THR A CA 1
ATOM 1455 C C . THR A 1 179 ? -14.609 -17.516 -0.592 1 80.69 179 THR A C 1
ATOM 1457 O O . THR A 1 179 ? -15.766 -17.891 -0.398 1 80.69 179 THR A O 1
ATOM 1460 N N . ASP A 1 180 ? -13.789 -17.438 0.319 1 68.5 180 ASP A N 1
ATOM 1461 C CA . ASP A 1 180 ? -14.055 -18.016 1.634 1 68.5 180 ASP A CA 1
ATOM 1462 C C . ASP A 1 180 ? -14.156 -16.922 2.699 1 68.5 180 ASP A C 1
ATOM 1464 O O . ASP A 1 180 ? -13.547 -17.031 3.766 1 68.5 180 ASP A O 1
ATOM 1468 N N . PHE A 1 181 ? -14.836 -15.945 2.346 1 63.75 181 PHE A N 1
ATOM 1469 C CA . PHE A 1 181 ? -14.906 -14.852 3.307 1 63.75 181 PHE A CA 1
ATOM 1470 C C . PHE A 1 181 ? -15.648 -15.289 4.566 1 63.75 181 PHE A C 1
ATOM 1472 O O . PHE A 1 181 ? -15.406 -14.75 5.648 1 63.75 181 PHE A O 1
ATOM 1479 N N . ASP A 1 182 ? -16.438 -16.312 4.324 1 58.22 182 ASP A N 1
ATOM 1480 C CA . ASP A 1 182 ? -17.234 -16.828 5.438 1 58.22 182 ASP A CA 1
ATOM 1481 C C . ASP A 1 182 ? -16.359 -17.547 6.453 1 58.22 182 ASP A C 1
ATOM 1483 O O . ASP A 1 182 ? -16.75 -17.75 7.605 1 58.22 182 ASP A O 1
ATOM 1487 N N . LYS A 1 183 ? -15.266 -18.062 5.934 1 59.47 183 LYS A N 1
ATOM 1488 C CA . LYS A 1 183 ? -14.391 -18.781 6.859 1 59.47 183 LYS A CA 1
ATOM 1489 C C . LYS A 1 183 ? -13.641 -17.812 7.766 1 59.47 183 LYS A C 1
ATOM 1491 O O . LYS A 1 183 ? -12.969 -18.219 8.711 1 59.47 183 LYS A O 1
ATOM 1496 N N . GLY A 1 184 ? -13.891 -16.656 7.676 1 58.38 184 GLY A N 1
ATOM 1497 C CA . GLY A 1 184 ? -13.32 -15.641 8.547 1 58.38 184 GLY A CA 1
ATOM 1498 C C . GLY A 1 184 ? -11.828 -15.445 8.336 1 58.38 184 GLY A C 1
ATOM 1499 O O . GLY A 1 184 ? -11.336 -15.555 7.207 1 58.38 184 GLY A O 1
ATOM 1500 N N . LEU A 1 185 ? -11.125 -15.125 9.484 1 58.28 185 LEU A N 1
ATOM 1501 C CA . LEU A 1 185 ? -9.711 -14.758 9.57 1 58.28 185 LEU A CA 1
ATOM 1502 C C . LEU A 1 185 ? -8.828 -16 9.516 1 58.28 185 LEU A C 1
ATOM 1504 O O . LEU A 1 185 ? -7.602 -15.883 9.414 1 58.28 185 LEU A O 1
ATOM 1508 N N . ASP A 1 186 ? -9.398 -17.172 9.406 1 61.19 186 ASP A N 1
ATOM 1509 C CA . ASP A 1 186 ? -8.617 -18.391 9.633 1 61.19 186 ASP A CA 1
ATOM 1510 C C . ASP A 1 186 ? -7.98 -18.875 8.336 1 61.19 186 ASP A C 1
ATOM 1512 O O . ASP A 1 186 ? -7.219 -19.844 8.336 1 61.19 186 ASP A O 1
ATOM 1516 N N . ASP A 1 187 ? -8.102 -18.031 7.434 1 77.44 187 ASP A N 1
ATOM 1517 C CA . ASP A 1 187 ? -7.523 -18.5 6.18 1 77.44 187 ASP A CA 1
ATOM 1518 C C . ASP A 1 187 ? -6.816 -17.359 5.441 1 77.44 187 ASP A C 1
ATOM 1520 O O . ASP A 1 187 ? -7.047 -17.156 4.246 1 77.44 187 ASP A O 1
ATOM 1524 N N . GLY A 1 188 ? -5.961 -16.734 6.254 1 92.19 188 GLY A N 1
ATOM 1525 C CA . GLY A 1 188 ? -5.16 -15.672 5.664 1 92.19 188 GLY A CA 1
ATOM 1526 C C . GLY A 1 188 ? -3.688 -15.773 6.02 1 92.19 188 GLY A C 1
ATOM 1527 O O . GLY A 1 188 ? -3.328 -16.344 7.051 1 92.19 188 GLY A O 1
ATOM 1528 N N . ILE A 1 189 ? -2.918 -15.234 5.195 1 96.38 189 ILE A N 1
ATOM 1529 C CA . ILE A 1 189 ? -1.483 -15.227 5.453 1 96.38 189 ILE A CA 1
ATOM 1530 C C . ILE A 1 189 ? -1.186 -14.383 6.691 1 96.38 189 ILE A C 1
ATOM 1532 O O . ILE A 1 189 ? -1.625 -13.234 6.789 1 96.38 189 ILE A O 1
ATOM 1536 N N . GLU A 1 190 ? -0.621 -14.984 7.648 1 96.81 190 GLU A N 1
ATOM 1537 C CA . GLU A 1 190 ? -0.005 -14.258 8.75 1 96.81 190 GLU A CA 1
ATOM 1538 C C . GLU A 1 190 ? 1.512 -14.195 8.594 1 96.81 190 GLU A C 1
ATOM 1540 O O . GLU A 1 190 ? 2.221 -15.109 9.023 1 96.81 190 GLU A O 1
ATOM 1545 N N . GLY A 1 191 ? 1.948 -13.172 7.98 1 98.19 191 GLY A N 1
ATOM 1546 C CA . GLY A 1 191 ? 3.348 -13.047 7.602 1 98.19 191 GLY A CA 1
ATOM 1547 C C . GLY A 1 191 ? 3.611 -11.875 6.676 1 98.19 191 GLY A C 1
ATOM 1548 O O . GLY A 1 191 ? 2.842 -10.914 6.652 1 98.19 191 GLY A O 1
ATOM 1549 N N . SER A 1 192 ? 4.789 -11.898 6.047 1 98.38 192 SER A N 1
ATOM 1550 C CA . SER A 1 192 ? 5.203 -10.852 5.113 1 98.38 192 SER A CA 1
ATOM 1551 C C . SER A 1 192 ? 5.414 -11.414 3.711 1 98.38 192 SER A C 1
ATOM 1553 O O . SER A 1 192 ? 5.836 -12.562 3.555 1 98.38 192 SER A O 1
ATOM 1555 N N . ILE A 1 193 ? 5.059 -10.602 2.783 1 98.56 193 ILE A N 1
ATOM 1556 C CA . ILE A 1 193 ? 5.23 -11 1.392 1 98.56 193 ILE A CA 1
ATOM 1557 C C . ILE A 1 193 ? 6.051 -9.953 0.649 1 98.56 193 ILE A C 1
ATOM 1559 O O . ILE A 1 193 ? 5.945 -8.758 0.935 1 98.56 193 ILE A O 1
ATOM 1563 N N . VAL A 1 194 ? 6.895 -10.43 -0.287 1 98.5 194 VAL A N 1
ATOM 1564 C CA . VAL A 1 194 ? 7.672 -9.586 -1.19 1 98.5 194 VAL A CA 1
ATOM 1565 C C . VAL A 1 194 ? 7.668 -10.188 -2.594 1 98.5 194 VAL A C 1
ATOM 1567 O O . VAL A 1 194 ? 7.809 -11.406 -2.754 1 98.5 194 VAL A O 1
ATOM 1570 N N . GLY A 1 195 ? 7.379 -9.383 -3.553 1 98.5 195 GLY A N 1
ATOM 1571 C CA . GLY A 1 195 ? 7.746 -9.742 -4.914 1 98.5 195 GLY A CA 1
ATOM 1572 C C . GLY A 1 195 ? 6.789 -10.742 -5.547 1 98.5 195 GLY A C 1
ATOM 1573 O O . GLY A 1 195 ? 7.219 -11.664 -6.242 1 98.5 195 GLY A O 1
ATOM 1574 N N . PHE A 1 196 ? 5.5 -10.633 -5.277 1 98.88 196 PHE A N 1
ATOM 1575 C CA . PHE A 1 196 ? 4.57 -11.461 -6.035 1 98.88 196 PHE A CA 1
ATOM 1576 C C . PHE A 1 196 ? 4.543 -11.039 -7.5 1 98.88 196 PHE A C 1
ATOM 1578 O O . PHE A 1 196 ? 4.199 -9.898 -7.816 1 98.88 196 PHE A O 1
ATOM 1585 N N . ASN A 1 197 ? 4.875 -11.961 -8.367 1 98.75 197 ASN A N 1
ATOM 1586 C CA . ASN A 1 197 ? 4.848 -11.789 -9.82 1 98.75 197 ASN A CA 1
ATOM 1587 C C . ASN A 1 197 ? 4.105 -12.93 -10.5 1 98.75 197 ASN A C 1
ATOM 1589 O O . ASN A 1 197 ? 4.219 -14.086 -10.086 1 98.75 197 ASN A O 1
ATOM 1593 N N . LEU A 1 198 ? 3.359 -12.586 -11.508 1 98.81 198 LEU A N 1
ATOM 1594 C CA . LEU A 1 198 ? 2.611 -13.594 -12.258 1 98.81 198 LEU A CA 1
ATOM 1595 C C . LEU A 1 198 ? 2.85 -13.438 -13.75 1 98.81 198 LEU A C 1
ATOM 1597 O O . LEU A 1 198 ? 2.516 -12.406 -14.336 1 98.81 198 LEU A O 1
ATOM 1601 N N . LEU A 1 199 ? 3.379 -14.492 -14.336 1 98.31 199 LEU A N 1
ATOM 1602 C CA . LEU A 1 199 ? 3.715 -14.562 -15.75 1 98.31 199 LEU A CA 1
ATOM 1603 C C . LEU A 1 199 ? 2.75 -15.477 -16.5 1 98.31 199 LEU A C 1
ATOM 1605 O O . LEU A 1 199 ? 2.418 -16.562 -16.016 1 98.31 199 LEU A O 1
ATOM 1609 N N . LEU A 1 200 ? 2.363 -15.047 -17.688 1 98 200 LEU A N 1
ATOM 1610 C CA . LEU A 1 200 ? 1.504 -15.859 -18.547 1 98 200 LEU A CA 1
ATOM 1611 C C . LEU A 1 200 ? 2.332 -16.812 -19.391 1 98 200 LEU A C 1
ATOM 1613 O O . LEU A 1 200 ? 2.139 -16.906 -20.594 1 98 200 LEU A O 1
ATOM 1617 N N . SER A 1 201 ? 3.275 -17.406 -18.766 1 97.69 201 SER A N 1
ATOM 1618 C CA . SER A 1 201 ? 4.152 -18.406 -19.359 1 97.69 201 SER A CA 1
ATOM 1619 C C . SER A 1 201 ? 4.613 -19.422 -18.312 1 97.69 201 SER A C 1
ATOM 1621 O O . SER A 1 201 ? 4.875 -19.062 -17.172 1 97.69 201 SER A O 1
ATOM 1623 N N . SER A 1 202 ? 4.684 -20.609 -18.719 1 97.62 202 SER A N 1
ATOM 1624 C CA . SER A 1 202 ? 5.117 -21.656 -17.812 1 97.62 202 SER A CA 1
ATOM 1625 C C . SER A 1 202 ? 6.637 -21.719 -17.734 1 97.62 202 SER A C 1
ATOM 1627 O O . SER A 1 202 ? 7.336 -21.016 -18.469 1 97.62 202 SER A O 1
ATOM 1629 N N . ALA A 1 203 ? 7.027 -22.547 -16.844 1 97.5 203 ALA A N 1
ATOM 1630 C CA . ALA A 1 203 ? 8.461 -22.719 -16.641 1 97.5 203 ALA A CA 1
ATOM 1631 C C . ALA A 1 203 ? 8.992 -23.922 -17.406 1 97.5 203 ALA A C 1
ATOM 1633 O O . ALA A 1 203 ? 10.086 -24.406 -17.125 1 97.5 203 ALA A O 1
ATOM 1634 N N . PHE A 1 204 ? 8.164 -24.453 -18.375 1 93.56 204 PHE A N 1
ATOM 1635 C CA . PHE A 1 204 ? 8.523 -25.688 -19.047 1 93.56 204 PHE A CA 1
ATOM 1636 C C . PHE A 1 204 ? 8.883 -25.438 -20.5 1 93.56 204 PHE A C 1
ATOM 1638 O O . PHE A 1 204 ? 8.289 -24.562 -21.141 1 93.56 204 PHE A O 1
ATOM 1645 N N . ASP A 1 205 ? 10.055 -26.031 -20.938 1 78.56 205 ASP A N 1
ATOM 1646 C CA . ASP A 1 205 ? 10.461 -25.891 -22.328 1 78.56 205 ASP A CA 1
ATOM 1647 C C . ASP A 1 205 ? 9.555 -26.719 -23.25 1 78.56 205 ASP A C 1
ATOM 1649 O O . ASP A 1 205 ? 9.031 -27.75 -22.844 1 78.56 205 ASP A O 1
ATOM 1653 N N . THR A 1 206 ? 9.125 -26.203 -24.281 1 62.75 206 THR A N 1
ATOM 1654 C CA . THR A 1 206 ? 8.32 -26.938 -25.266 1 62.75 206 THR A CA 1
ATOM 1655 C C . THR A 1 206 ? 8.945 -28.297 -25.562 1 62.75 206 THR A C 1
ATOM 1657 O O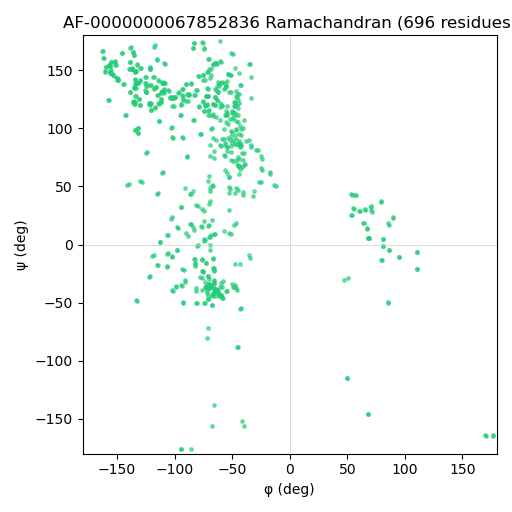 . THR A 1 206 ? 8.234 -29.266 -25.828 1 62.75 206 THR A O 1
ATOM 1660 N N . HIS A 1 207 ? 10.289 -28.422 -25.656 1 49.28 207 HIS A N 1
ATOM 1661 C CA . HIS A 1 207 ? 10.93 -29.656 -26.125 1 49.28 207 HIS A CA 1
ATOM 1662 C C . HIS A 1 207 ? 11.047 -30.672 -24.984 1 49.28 207 HIS A C 1
ATOM 1664 O O . HIS A 1 207 ? 11.508 -31.797 -25.203 1 49.28 207 HIS A O 1
ATOM 1670 N N . ASP A 1 208 ? 10.859 -30.391 -23.797 1 45.53 208 ASP A N 1
ATOM 1671 C CA . ASP A 1 208 ? 11.078 -31.359 -22.734 1 45.53 208 ASP A CA 1
ATOM 1672 C C . ASP A 1 208 ? 9.953 -32.375 -22.672 1 45.53 208 ASP A C 1
ATOM 1674 O O . ASP A 1 208 ? 9.164 -32.406 -21.719 1 45.53 208 ASP A O 1
ATOM 1678 N N . SER A 1 209 ? 9.281 -32.75 -23.719 1 37.06 209 SER A N 1
ATOM 1679 C CA . SER A 1 209 ? 8.242 -33.781 -23.672 1 37.06 209 SER A CA 1
ATOM 1680 C C . SER A 1 209 ? 8.703 -35 -22.875 1 37.06 209 SER A C 1
ATOM 1682 O O . SER A 1 209 ? 7.977 -35.469 -22 1 37.06 209 SER A O 1
ATOM 1684 N N . ILE A 1 210 ? 9.414 -36.062 -23.562 1 35.25 210 ILE A N 1
ATOM 1685 C CA . ILE A 1 210 ? 9.312 -37.531 -23.422 1 35.25 210 ILE A CA 1
ATOM 1686 C C . ILE A 1 210 ? 10.125 -37.969 -22.219 1 35.25 210 ILE A C 1
ATOM 1688 O O . ILE A 1 210 ? 10.008 -39.125 -21.781 1 35.25 210 ILE A O 1
ATOM 1692 N N . GLN A 1 211 ? 11.297 -37.5 -21.844 1 32.22 211 GLN A N 1
ATOM 1693 C CA . GLN A 1 211 ? 12.031 -38.406 -20.984 1 32.22 211 GLN A CA 1
ATOM 1694 C C . GLN A 1 211 ? 11.531 -38.344 -19.547 1 32.22 211 GLN A C 1
ATOM 1696 O O . GLN A 1 211 ? 12.117 -37.625 -18.719 1 32.22 211 GLN A O 1
ATOM 1701 N N . VAL A 1 212 ? 10.281 -38.125 -19.234 1 32.47 212 VAL A N 1
ATOM 1702 C CA . VAL A 1 212 ? 9.898 -38.25 -17.828 1 32.47 212 VAL A CA 1
ATOM 1703 C C . VAL A 1 212 ? 10.305 -39.594 -17.297 1 32.47 212 VAL A C 1
ATOM 1705 O O . VAL A 1 212 ? 9.812 -40.625 -17.781 1 32.47 212 VAL A O 1
ATOM 1708 N N . SER A 1 213 ? 11.492 -39.844 -16.859 1 29.88 213 SER A N 1
ATOM 1709 C CA . SER A 1 213 ? 11.75 -41.094 -16.125 1 29.88 213 SER A CA 1
ATOM 1710 C C . SER A 1 213 ? 10.664 -41.375 -15.094 1 29.88 213 SER A C 1
ATOM 1712 O O . SER A 1 213 ? 10.148 -40.438 -14.477 1 29.88 213 SER A O 1
ATOM 1714 N N . ARG A 1 214 ? 9.867 -42.5 -15.172 1 28.92 214 ARG A N 1
ATOM 1715 C CA . ARG A 1 214 ? 8.969 -43.25 -14.305 1 28.92 214 ARG A CA 1
ATOM 1716 C C . ARG A 1 214 ? 9.461 -43.25 -12.867 1 28.92 214 ARG A C 1
ATOM 1718 O O . ARG A 1 214 ? 8.945 -43.969 -12.023 1 28.92 214 ARG A O 1
ATOM 1725 N N . ALA A 1 215 ? 10.633 -42.781 -12.562 1 29.64 215 ALA A N 1
ATOM 1726 C CA . ALA A 1 215 ? 11.094 -43.156 -11.227 1 29.64 215 ALA A CA 1
ATOM 1727 C C . ALA A 1 215 ? 10.211 -42.562 -10.141 1 29.64 215 ALA A C 1
ATOM 1729 O O . ALA A 1 215 ? 10.109 -43.094 -9.047 1 29.64 215 ALA A O 1
ATOM 1730 N N . ALA A 1 216 ? 9.805 -41.312 -10.195 1 30.77 216 ALA A N 1
ATOM 1731 C CA . ALA A 1 216 ? 9.242 -40.844 -8.93 1 30.77 216 ALA A CA 1
ATOM 1732 C C . ALA A 1 216 ? 7.828 -41.406 -8.727 1 30.77 216 ALA A C 1
ATOM 1734 O O . ALA A 1 216 ? 7.023 -40.781 -8.023 1 30.77 216 ALA A O 1
ATOM 1735 N N . SER A 1 217 ? 7.336 -42.438 -9.445 1 27.34 217 SER A N 1
ATOM 1736 C CA . SER A 1 217 ? 6.012 -43 -9.172 1 27.34 217 SER A CA 1
ATOM 1737 C C . SER A 1 217 ? 5.906 -43.5 -7.734 1 27.34 217 SER A C 1
ATOM 1739 O O . SER A 1 217 ? 4.855 -43.969 -7.316 1 27.34 217 SER A O 1
ATOM 1741 N N . ARG A 1 218 ? 6.949 -43.969 -7.113 1 27.38 218 ARG A N 1
ATOM 1742 C CA . ARG A 1 218 ? 6.695 -44.781 -5.918 1 27.38 218 ARG A CA 1
ATOM 1743 C C . ARG A 1 218 ? 6.254 -43.906 -4.754 1 27.38 218 ARG A C 1
ATOM 1745 O O . ARG A 1 218 ? 6.023 -44.375 -3.65 1 27.38 218 ARG A O 1
ATOM 1752 N N . TYR A 1 219 ? 6.688 -42.688 -4.621 1 25.33 219 TYR A N 1
ATOM 1753 C CA . TYR A 1 219 ? 6.188 -42.094 -3.391 1 25.33 219 TYR A CA 1
ATOM 1754 C C . TYR A 1 219 ? 4.688 -41.844 -3.471 1 25.33 219 TYR A C 1
ATOM 1756 O O . TYR A 1 219 ? 4.215 -41.125 -4.355 1 25.33 219 TYR A O 1
ATOM 1764 N N . ALA A 1 220 ? 3.762 -42.844 -3.152 1 24.39 220 ALA A N 1
ATOM 1765 C CA . ALA A 1 220 ? 2.34 -43.125 -2.947 1 24.39 220 ALA A CA 1
ATOM 1766 C C . ALA A 1 220 ? 1.64 -41.906 -2.322 1 24.39 220 ALA A C 1
ATOM 1768 O O . ALA A 1 220 ? 2.197 -41.25 -1.446 1 24.39 220 ALA A O 1
ATOM 1769 N N . THR A 1 221 ? 0.563 -41.438 -2.947 1 27.22 221 THR A N 1
ATOM 1770 C CA . THR A 1 221 ? -0.578 -40.562 -2.66 1 27.22 221 THR A CA 1
ATOM 1771 C C . THR A 1 221 ? -1.197 -40.938 -1.312 1 27.22 221 THR A C 1
ATOM 1773 O O . THR A 1 221 ? -1.895 -41.938 -1.189 1 27.22 221 THR A O 1
ATOM 1776 N N . VAL A 1 222 ? -0.516 -41.125 -0.186 1 24.52 222 VAL A N 1
ATOM 1777 C CA . VAL A 1 222 ? -1.377 -41.25 0.983 1 24.52 222 VAL A CA 1
ATOM 1778 C C . VAL A 1 222 ? -2.396 -40.125 1.015 1 24.52 222 VAL A C 1
ATOM 1780 O O . VAL A 1 222 ? -2.033 -38.969 1.218 1 24.52 222 VAL A O 1
ATOM 1783 N N . VAL A 1 223 ? -3.357 -40.156 0.141 1 24.66 223 VAL A N 1
ATOM 1784 C CA . VAL A 1 223 ? -4.605 -39.406 0.221 1 24.66 223 VAL A CA 1
ATOM 1785 C C . VAL A 1 223 ? -5.273 -39.656 1.57 1 24.66 223 VAL A C 1
ATOM 1787 O O . VAL A 1 223 ? -5.77 -40.75 1.828 1 24.66 223 VAL A O 1
ATOM 1790 N N . ALA A 1 224 ? -4.711 -39.406 2.729 1 23.27 224 ALA A N 1
ATOM 1791 C CA . ALA A 1 224 ? -5.555 -39.594 3.91 1 23.27 224 ALA A CA 1
ATOM 1792 C C . ALA A 1 224 ? -6.895 -38.875 3.738 1 23.27 224 ALA A C 1
ATOM 1794 O O . ALA A 1 224 ? -6.945 -37.719 3.312 1 23.27 224 ALA A O 1
ATOM 1795 N N . PRO A 1 225 ? -8.062 -39.531 3.672 1 24.98 225 PRO A N 1
ATOM 1796 C CA . PRO A 1 225 ? -9.453 -39.094 3.58 1 24.98 225 PRO A CA 1
ATOM 1797 C C . PRO A 1 225 ? -9.82 -38.094 4.672 1 24.98 225 PRO A C 1
ATOM 1799 O O . PRO A 1 225 ? -11.008 -37.812 4.891 1 24.98 225 PRO A O 1
ATOM 1802 N N . LEU A 1 226 ? -8.961 -37.562 5.438 1 22.72 226 LEU A N 1
ATOM 1803 C CA . LEU A 1 226 ? -9.492 -37 6.668 1 22.72 226 LEU A CA 1
ATOM 1804 C C . LEU A 1 226 ? -10.398 -35.812 6.367 1 22.72 226 LEU A C 1
ATOM 1806 O O . LEU A 1 226 ? -10.695 -35 7.262 1 22.72 226 LEU A O 1
ATOM 1810 N N . PHE A 1 227 ? -10.773 -35.5 5.148 1 23.75 227 PHE A N 1
ATOM 1811 C CA . PHE A 1 227 ? -11.5 -34.25 5.102 1 23.75 227 PHE A CA 1
ATOM 1812 C C . PHE A 1 227 ? -12.867 -34.406 5.758 1 23.75 227 PHE A C 1
ATOM 1814 O O . PHE A 1 227 ? -13.805 -34.906 5.148 1 23.75 227 PHE A O 1
ATOM 1821 N N . ALA A 1 228 ? -12.93 -34.812 7.082 1 22.34 228 ALA A N 1
ATOM 1822 C CA . ALA A 1 228 ? -14.25 -34.75 7.707 1 22.34 228 ALA A CA 1
ATOM 1823 C C . ALA A 1 228 ? -14.938 -33.438 7.41 1 22.34 228 ALA A C 1
ATOM 1825 O O . ALA A 1 228 ? -14.289 -32.406 7.316 1 22.34 228 ALA A O 1
ATOM 1826 N N . GLY A 1 229 ? -16.156 -33.469 6.961 1 21.59 229 GLY A N 1
ATOM 1827 C CA . GLY A 1 229 ? -17.188 -32.5 6.672 1 21.59 229 GLY A CA 1
ATOM 1828 C C . GLY A 1 229 ? -17.344 -31.453 7.758 1 21.59 229 GLY A C 1
ATOM 1829 O O . GLY A 1 229 ? -17.672 -31.781 8.898 1 21.59 229 GLY A O 1
ATOM 1830 N N . ILE A 1 230 ? -16.391 -30.625 7.926 1 22.83 230 ILE A N 1
ATOM 1831 C CA . ILE A 1 230 ? -16.656 -29.625 8.945 1 22.83 230 ILE A CA 1
ATOM 1832 C C . ILE A 1 230 ? -18.062 -29.047 8.734 1 22.83 230 ILE A C 1
ATOM 1834 O O . ILE A 1 230 ? -18.391 -28.562 7.652 1 22.83 230 ILE A O 1
ATOM 1838 N N . PRO A 1 231 ? -18.969 -29.562 9.5 1 21.5 231 PRO A N 1
ATOM 1839 C CA . PRO A 1 231 ? -20.328 -29.031 9.438 1 21.5 231 PRO A CA 1
ATOM 1840 C C . PRO A 1 231 ? -20.375 -27.5 9.469 1 21.5 231 PRO A C 1
ATOM 1842 O O . PRO A 1 231 ? -19.547 -26.875 10.148 1 21.5 231 PRO A O 1
ATOM 1845 N N . THR A 1 232 ? -20.641 -27.031 8.398 1 20.53 232 THR A N 1
ATOM 1846 C CA . THR A 1 232 ? -20.875 -25.609 8.164 1 20.53 232 THR A CA 1
ATOM 1847 C C . THR A 1 232 ? -21.922 -25.062 9.133 1 20.53 232 THR A C 1
ATOM 1849 O O . THR A 1 232 ? -23.125 -25.297 8.969 1 20.53 232 THR A O 1
ATOM 1852 N N . LYS A 1 233 ? -21.734 -25.391 10.453 1 20.64 233 LYS A N 1
ATOM 1853 C CA . LYS A 1 233 ? -22.781 -24.719 11.234 1 20.64 233 LYS A CA 1
ATOM 1854 C C . LYS A 1 233 ? -22.875 -23.25 10.875 1 20.64 233 LYS A C 1
ATOM 1856 O O . LYS A 1 233 ? -21.859 -22.547 10.789 1 20.64 233 LYS A O 1
ATOM 1861 N N . LEU A 1 234 ? -23.922 -22.875 10.32 1 19.31 234 LEU A N 1
ATOM 1862 C CA . LEU A 1 234 ? -24.484 -21.594 9.93 1 19.31 234 LEU A CA 1
ATOM 1863 C C . LEU A 1 234 ? -24.391 -20.594 11.07 1 19.31 234 LEU A C 1
ATOM 1865 O O . LEU A 1 234 ? -25.141 -20.688 12.047 1 19.31 234 LEU A O 1
ATOM 1869 N N . MET A 1 235 ? -23.234 -20.516 11.766 1 19.77 235 MET A N 1
ATOM 1870 C CA . MET A 1 235 ? -23.406 -19.562 12.859 1 19.77 235 MET A CA 1
ATOM 1871 C C . MET A 1 235 ? -24.016 -18.266 12.344 1 19.77 235 MET A C 1
ATOM 1873 O O . MET A 1 235 ? -23.703 -17.828 11.234 1 19.77 235 MET A O 1
ATOM 1877 N N . GLN A 1 236 ? -25.156 -18.031 12.672 1 20.28 236 GLN A N 1
ATOM 1878 C CA . GLN A 1 236 ? -25.891 -16.781 12.641 1 20.28 236 GLN A CA 1
ATOM 1879 C C . GLN A 1 236 ? -25 -15.602 13.031 1 20.28 236 GLN A C 1
ATOM 1881 O O . GLN A 1 236 ? -24.359 -15.625 14.086 1 20.28 236 GLN A O 1
ATOM 1886 N N . LEU A 1 237 ? -24.422 -15.117 12.031 1 20.16 237 LEU A N 1
ATOM 1887 C CA . LEU A 1 237 ? -23.547 -13.953 12.117 1 20.16 237 LEU A CA 1
ATOM 1888 C C . LEU A 1 237 ? -24.141 -12.906 13.062 1 20.16 237 LEU A C 1
ATOM 1890 O O . LEU A 1 237 ? -25.016 -12.141 12.68 1 20.16 237 LEU A O 1
ATOM 1894 N N . ARG A 1 238 ? -24.609 -13.422 14.219 1 20.28 238 ARG A N 1
ATOM 1895 C CA . ARG A 1 238 ? -25.031 -12.398 15.18 1 20.28 238 ARG A CA 1
ATOM 1896 C C . ARG A 1 238 ? -23.984 -11.305 15.312 1 20.28 238 ARG A C 1
ATOM 1898 O O . ARG A 1 238 ? -22.812 -11.531 15.023 1 20.28 238 ARG A O 1
ATOM 1905 N N . GLY A 1 239 ? -24.422 -10.07 15.664 1 20.52 239 GLY A N 1
ATOM 1906 C CA . GLY A 1 239 ? -23.875 -8.734 15.867 1 20.52 239 GLY A CA 1
ATOM 1907 C C . GLY A 1 239 ? -22.672 -8.711 16.781 1 20.52 239 GLY A C 1
ATOM 1908 O O . GLY A 1 239 ? -22.719 -9.234 17.891 1 20.52 239 GLY A O 1
ATOM 1909 N N . ILE A 1 240 ? -21.516 -9.062 16.234 1 21.55 240 ILE A N 1
ATOM 1910 C CA . ILE A 1 240 ? -20.281 -9.188 17 1 21.55 240 ILE A CA 1
ATOM 1911 C C . ILE A 1 240 ? -20.188 -8.062 18.016 1 21.55 240 ILE A C 1
ATOM 1913 O O . ILE A 1 240 ? -20.109 -6.887 17.656 1 21.55 240 ILE A O 1
ATOM 1917 N N . ASP A 1 241 ? -20.984 -8.359 19.094 1 18.78 241 ASP A N 1
ATOM 1918 C CA . ASP A 1 241 ? -20.75 -7.527 20.281 1 18.78 241 ASP A CA 1
ATOM 1919 C C . ASP A 1 241 ? -19.281 -7.559 20.688 1 18.78 241 ASP A C 1
ATOM 1921 O O . ASP A 1 241 ? -18.672 -8.633 20.75 1 18.78 241 ASP A O 1
ATOM 1925 N N . TYR A 1 242 ? -18.594 -6.547 20.594 1 19.8 242 TYR A N 1
ATOM 1926 C CA . TYR A 1 242 ? -17.188 -6.172 20.781 1 19.8 242 TYR A CA 1
ATOM 1927 C C . TYR A 1 242 ? -16.719 -6.496 22.188 1 19.8 242 TYR A C 1
ATOM 1929 O O . TYR A 1 242 ? -15.664 -6.039 22.609 1 19.8 242 TYR A O 1
ATOM 1937 N N . GLY A 1 243 ? -17.578 -7.324 23.016 1 17.83 243 GLY A N 1
ATOM 1938 C CA . GLY A 1 243 ? -17.125 -7.082 24.375 1 17.83 243 GLY A CA 1
ATOM 1939 C C . GLY A 1 243 ? -15.719 -7.578 24.641 1 17.83 243 GLY A C 1
ATOM 1940 O O . GLY A 1 243 ? -15.102 -8.18 23.766 1 17.83 243 GLY A O 1
ATOM 1941 N N . ARG A 1 244 ? -15.539 -8.266 25.984 1 17.09 244 ARG A N 1
ATOM 1942 C CA . ARG A 1 244 ? -14.602 -8.25 27.109 1 17.09 244 ARG A CA 1
ATOM 1943 C C . ARG A 1 244 ? -13.43 -9.195 26.859 1 17.09 244 ARG A C 1
ATOM 1945 O O . ARG A 1 244 ? -13.523 -10.102 26.031 1 17.09 244 ARG A O 1
ATOM 1952 N N . ASP A 1 245 ? -12.461 -9.359 27.938 1 18.12 245 ASP A N 1
ATOM 1953 C CA . ASP A 1 245 ? -11.094 -9.594 28.406 1 18.12 245 ASP A CA 1
ATOM 1954 C C . ASP A 1 245 ? -10.773 -11.086 28.438 1 18.12 245 ASP A C 1
ATOM 1956 O O . ASP A 1 245 ? -11.203 -11.797 29.344 1 18.12 245 ASP A O 1
ATOM 1960 N N . ARG A 1 246 ? -11.062 -11.898 27.438 1 20.09 246 ARG A N 1
ATOM 1961 C CA . ARG A 1 246 ? -10.789 -13.266 27.844 1 20.09 246 ARG A CA 1
ATOM 1962 C C . ARG A 1 246 ? -9.32 -13.453 28.203 1 20.09 246 ARG A C 1
ATOM 1964 O O . ARG A 1 246 ? -8.438 -12.953 27.5 1 20.09 246 ARG A O 1
ATOM 1971 N N . ALA A 1 247 ? -8.969 -13.883 29.422 1 18.09 247 ALA A N 1
ATOM 1972 C CA . ALA A 1 247 ? -7.797 -14.273 30.203 1 18.09 247 ALA A CA 1
ATOM 1973 C C . ALA A 1 247 ? -7.031 -15.398 29.5 1 18.09 247 ALA A C 1
ATOM 1975 O O . ALA A 1 247 ? -7.629 -16.391 29.078 1 18.09 247 ALA A O 1
ATOM 1976 N N . ARG A 1 248 ? -5.812 -15.164 28.984 1 18.39 248 ARG A N 1
ATOM 1977 C CA . ARG A 1 248 ? -4.727 -15.852 28.297 1 18.39 248 ARG A CA 1
ATOM 1978 C C . ARG A 1 248 ? -4.266 -17.078 29.078 1 18.39 248 ARG A C 1
ATOM 1980 O O . ARG A 1 248 ? -3.797 -16.953 30.203 1 18.39 248 ARG A O 1
ATOM 1987 N N . THR A 1 249 ? -5.027 -18.219 28.938 1 18.02 249 THR A N 1
ATOM 1988 C CA . THR A 1 249 ? -4.5 -19.391 29.609 1 18.02 249 THR A CA 1
ATOM 1989 C C . THR A 1 249 ? -3.088 -19.703 29.125 1 18.02 249 THR A C 1
ATOM 1991 O O . THR A 1 249 ? -2.766 -19.5 27.953 1 18.02 249 THR A O 1
ATOM 1994 N N . ARG A 1 250 ? -2.062 -20 30.031 1 19.09 250 ARG A N 1
ATOM 1995 C CA . ARG A 1 250 ? -0.634 -20.297 30.125 1 19.09 250 ARG A CA 1
ATOM 1996 C C . ARG A 1 250 ? -0.302 -21.625 29.453 1 19.09 250 ARG A C 1
ATOM 1998 O O . ARG A 1 250 ? -0.725 -22.672 29.922 1 19.09 250 ARG A O 1
ATOM 2005 N N . ALA A 1 251 ? -0.295 -21.688 28.094 1 18.91 251 ALA A N 1
ATOM 2006 C CA . ALA A 1 251 ? -0.019 -22.984 27.484 1 18.91 251 ALA A CA 1
ATOM 2007 C C . ALA A 1 251 ? 1.364 -23.484 27.875 1 18.91 251 ALA A C 1
ATOM 2009 O O . ALA A 1 251 ? 2.312 -22.703 27.984 1 18.91 251 ALA A O 1
ATOM 2010 N N . PRO A 1 252 ? 1.521 -24.766 28.188 1 20.38 252 PRO A N 1
ATOM 2011 C CA . PRO A 1 252 ? 2.689 -25.469 28.703 1 20.38 252 PRO A CA 1
ATOM 2012 C C . PRO A 1 252 ? 3.824 -25.578 27.688 1 20.38 252 PRO A C 1
ATOM 2014 O O . PRO A 1 252 ? 3.588 -25.469 26.484 1 20.38 252 PRO A O 1
ATOM 2017 N N . THR A 1 253 ? 5.164 -25.531 28.094 1 20.16 253 THR A N 1
ATOM 2018 C CA . THR A 1 253 ? 6.543 -25.484 27.609 1 20.16 253 THR A CA 1
ATOM 2019 C C . THR A 1 253 ? 6.926 -26.797 26.953 1 20.16 253 THR A C 1
ATOM 2021 O O . THR A 1 253 ? 7.383 -27.734 27.625 1 20.16 253 THR A O 1
ATOM 2024 N N . SER A 1 254 ? 6.105 -27.406 26 1 18.73 254 SER A N 1
ATOM 2025 C CA . SER A 1 254 ? 6.562 -28.75 25.641 1 18.73 254 SER A CA 1
ATOM 2026 C C . SER A 1 254 ? 7.949 -28.703 25 1 18.73 254 SER A C 1
ATOM 2028 O O . SER A 1 254 ? 8.32 -27.703 24.375 1 18.73 254 SER A O 1
ATOM 2030 N N . ASN A 1 255 ? 8.922 -29.656 25.297 1 21.16 255 ASN A N 1
ATOM 2031 C CA . ASN A 1 255 ? 10.312 -30.062 25.109 1 21.16 255 ASN A CA 1
ATOM 2032 C C . ASN A 1 255 ? 10.586 -30.5 23.688 1 21.16 255 ASN A C 1
ATOM 2034 O O . ASN A 1 255 ? 10.234 -31.625 23.297 1 21.16 255 ASN A O 1
ATOM 2038 N N . GLN A 1 256 ? 10.18 -29.828 22.672 1 18.42 256 GLN A N 1
ATOM 2039 C CA . GLN A 1 256 ? 10.234 -30.453 21.344 1 18.42 256 GLN A CA 1
ATOM 2040 C C . GLN A 1 256 ? 11.664 -30.812 20.969 1 18.42 256 GLN A C 1
ATOM 2042 O O . GLN A 1 256 ? 12.562 -29.969 21.047 1 18.42 256 GLN A O 1
ATOM 2047 N N . ARG A 1 257 ? 12.047 -32.125 20.969 1 22.86 257 ARG A N 1
ATOM 2048 C CA . ARG A 1 257 ? 13.172 -32.938 20.516 1 22.86 257 ARG A CA 1
ATOM 2049 C C . ARG A 1 257 ? 13.562 -32.562 19.094 1 22.86 257 ARG A C 1
ATOM 2051 O O . ARG A 1 257 ? 12.703 -32.281 18.25 1 22.86 257 ARG A O 1
ATOM 2058 N N . GLY A 1 258 ? 14.859 -32.219 18.75 1 20.11 258 GLY A N 1
ATOM 2059 C CA . GLY A 1 258 ? 15.703 -31.781 17.656 1 20.11 258 GLY A CA 1
ATOM 2060 C C . GLY A 1 258 ? 15.672 -32.688 16.453 1 20.11 258 GLY A C 1
ATOM 2061 O O . GLY A 1 258 ? 16.188 -33.812 16.516 1 20.11 258 GLY A O 1
ATOM 2062 N N . ARG A 1 259 ? 14.523 -32.844 15.758 1 23.58 259 ARG A N 1
ATOM 2063 C CA . ARG A 1 259 ? 14.562 -33.781 14.625 1 23.58 259 ARG A CA 1
ATOM 2064 C C . ARG A 1 259 ? 15.68 -33.406 13.656 1 23.58 259 ARG A C 1
ATOM 2066 O O . ARG A 1 259 ? 15.844 -32.219 13.305 1 23.58 259 ARG A O 1
ATOM 2073 N N . ARG A 1 260 ? 16.719 -34.219 13.555 1 21.38 260 ARG A N 1
ATOM 2074 C CA . ARG A 1 260 ? 17.906 -34.312 12.719 1 21.38 260 ARG A CA 1
ATOM 2075 C C . ARG A 1 260 ? 17.547 -34.25 11.234 1 21.38 260 ARG A C 1
ATOM 2077 O O . ARG A 1 260 ? 16.75 -35.031 10.742 1 21.38 260 ARG A O 1
ATOM 2084 N N . TYR A 1 261 ? 17.516 -33.062 10.695 1 20.55 261 TYR A N 1
ATOM 2085 C CA . TYR A 1 261 ? 17.312 -32.719 9.297 1 20.55 261 TYR A CA 1
ATOM 2086 C C . TYR A 1 261 ? 18.203 -33.562 8.391 1 20.55 261 TYR A C 1
ATOM 2088 O O . TYR A 1 261 ? 19.344 -33.875 8.742 1 20.55 261 TYR A O 1
ATOM 2096 N N . ALA A 1 262 ? 17.641 -34.344 7.465 1 22.12 262 ALA A N 1
ATOM 2097 C CA . ALA A 1 262 ? 18.219 -35.281 6.5 1 22.12 262 ALA A CA 1
ATOM 2098 C C . ALA A 1 262 ? 19.266 -34.594 5.629 1 22.12 262 ALA A C 1
ATOM 2100 O O . ALA A 1 262 ? 19.047 -33.469 5.184 1 22.12 262 ALA A O 1
ATOM 2101 N N . GLU A 1 263 ? 20.547 -34.844 5.586 1 21.56 263 GLU A N 1
ATOM 2102 C CA . GLU A 1 263 ? 21.828 -34.531 4.941 1 21.56 263 GLU A CA 1
ATOM 2103 C C . GLU A 1 263 ? 21.703 -34.594 3.422 1 21.56 263 GLU A C 1
ATOM 2105 O O . GLU A 1 263 ? 22.547 -34.062 2.709 1 21.56 263 GLU A O 1
ATOM 2110 N N . ASP A 1 264 ? 20.891 -35.469 2.766 1 21.31 264 ASP A N 1
ATOM 2111 C CA . ASP A 1 264 ? 21.25 -35.906 1.426 1 21.31 264 ASP A CA 1
ATOM 2112 C C . ASP A 1 264 ? 20.719 -34.938 0.362 1 21.31 264 ASP A C 1
ATOM 2114 O O . ASP A 1 264 ? 19.875 -35.344 -0.456 1 21.31 264 ASP A O 1
ATOM 2118 N N . ALA A 1 265 ? 20.328 -33.719 0.575 1 24.62 265 ALA A N 1
ATOM 2119 C CA . ALA A 1 265 ? 19.859 -32.875 -0.531 1 24.62 265 ALA A CA 1
ATOM 2120 C C . ALA A 1 265 ? 20.953 -32.688 -1.569 1 24.62 265 ALA A C 1
ATOM 2122 O O . ALA A 1 265 ? 22 -32.094 -1.27 1 24.62 265 ALA A O 1
ATOM 2123 N N . THR A 1 266 ? 21.125 -33.562 -2.514 1 24.56 266 THR A N 1
ATOM 2124 C CA . THR A 1 266 ? 22.047 -33.406 -3.629 1 24.56 266 THR A CA 1
ATOM 2125 C C . THR A 1 266 ? 21.859 -32.062 -4.316 1 24.56 266 THR A C 1
ATOM 2127 O O . THR A 1 266 ? 20.75 -31.734 -4.723 1 24.56 266 THR A O 1
ATOM 2130 N N . SER A 1 267 ? 22.609 -31.094 -4.004 1 25.27 267 SER A N 1
ATOM 2131 C CA . SER A 1 267 ? 22.719 -29.75 -4.559 1 25.27 267 SER A CA 1
ATOM 2132 C C . SER A 1 267 ? 22.781 -29.781 -6.082 1 25.27 267 SER A C 1
ATOM 2134 O O . SER A 1 267 ? 23.578 -30.531 -6.656 1 25.27 267 SER A O 1
ATOM 2136 N N . LEU A 1 268 ? 21.734 -29.641 -6.734 1 26.52 268 LEU A N 1
ATOM 2137 C CA . LEU A 1 268 ? 21.875 -29.5 -8.18 1 26.52 268 LEU A CA 1
ATOM 2138 C C . LEU A 1 268 ? 23.016 -28.547 -8.516 1 26.52 268 LEU A C 1
ATOM 2140 O O . LEU A 1 268 ? 23.25 -27.562 -7.801 1 26.52 268 LEU A O 1
ATOM 2144 N N . PRO A 1 269 ? 24.016 -28.938 -9.242 1 25.53 269 PRO A N 1
ATOM 2145 C CA . PRO A 1 269 ? 25.188 -28.125 -9.594 1 25.53 269 PRO A CA 1
ATOM 2146 C C . PRO A 1 269 ? 24.797 -26.719 -10.039 1 25.53 269 PRO A C 1
ATOM 2148 O O . PRO A 1 269 ? 23.766 -26.531 -10.688 1 25.53 269 PRO A O 1
ATOM 2151 N N . LEU A 1 270 ? 25.094 -25.719 -9.312 1 26.05 270 LEU A N 1
ATOM 2152 C CA . LEU A 1 270 ? 25.047 -24.297 -9.664 1 26.05 270 LEU A CA 1
ATOM 2153 C C . LEU A 1 270 ? 25.578 -24.078 -11.078 1 26.05 270 LEU A C 1
ATOM 2155 O O . LEU A 1 270 ? 26.75 -24.344 -11.359 1 26.05 270 LEU A O 1
ATOM 2159 N N . VAL A 1 271 ? 24.891 -24.312 -12.086 1 29.36 271 VAL A N 1
ATOM 2160 C CA . VAL A 1 271 ? 25.359 -23.922 -13.414 1 29.36 271 VAL A CA 1
ATOM 2161 C C . VAL A 1 271 ? 26.016 -22.547 -13.344 1 29.36 271 VAL A C 1
ATOM 2163 O O . VAL A 1 271 ? 25.453 -21.609 -12.797 1 29.36 271 VAL A O 1
ATOM 2166 N N . GLU A 1 272 ? 27.344 -22.453 -13.305 1 29.42 272 GLU A N 1
ATOM 2167 C CA . GLU A 1 272 ? 28.234 -21.297 -13.422 1 29.42 272 GLU A CA 1
ATOM 2168 C C . GLU A 1 272 ? 27.766 -20.359 -14.531 1 29.42 272 GLU A C 1
ATOM 2170 O O . GLU A 1 272 ? 27.609 -20.766 -15.68 1 29.42 272 GLU A O 1
ATOM 2175 N N . PHE A 1 273 ? 27 -19.375 -14.164 1 29.77 273 PHE A N 1
ATOM 2176 C CA . PHE A 1 273 ? 26.734 -18.281 -15.102 1 29.77 273 PHE A CA 1
ATOM 2177 C C . PHE A 1 273 ? 28.031 -17.656 -15.578 1 29.77 273 PHE A C 1
ATOM 2179 O O . PHE A 1 273 ? 28.875 -17.266 -14.773 1 29.77 273 PHE A O 1
ATOM 2186 N N . VAL A 1 274 ? 28.797 -18.25 -16.469 1 30.42 274 VAL A N 1
ATOM 2187 C CA . VAL A 1 274 ? 29.922 -17.578 -17.094 1 30.42 274 VAL A CA 1
ATOM 2188 C C . VAL A 1 274 ? 29.453 -16.312 -17.797 1 30.42 274 VAL A C 1
ATOM 2190 O O . VAL A 1 274 ? 28.625 -16.359 -18.703 1 30.42 274 VAL A O 1
ATOM 2193 N N . ILE A 1 275 ? 29.469 -15.219 -17.109 1 31.06 275 ILE A N 1
ATOM 2194 C CA . ILE A 1 275 ? 29.359 -13.883 -17.672 1 31.06 275 ILE A CA 1
ATOM 2195 C C . ILE A 1 275 ? 30.453 -13.664 -18.703 1 31.06 275 ILE A C 1
ATOM 2197 O O . ILE A 1 275 ? 31.641 -13.727 -18.391 1 31.06 275 ILE A O 1
ATOM 2201 N N . SER A 1 276 ? 30.25 -14.062 -19.938 1 31.27 276 SER A N 1
ATOM 2202 C CA . SER A 1 276 ? 31.297 -13.781 -20.922 1 31.27 276 SER A CA 1
ATOM 2203 C C . SER A 1 276 ? 31.641 -12.297 -20.953 1 31.27 276 SER A C 1
ATOM 2205 O O . SER A 1 276 ? 30.812 -11.453 -20.609 1 31.27 276 SER A O 1
ATOM 2207 N N . PRO A 1 277 ? 32.969 -11.969 -21.094 1 32.03 277 PRO A N 1
ATOM 2208 C CA . PRO A 1 277 ? 33.531 -10.625 -21.172 1 32.03 277 PRO A CA 1
ATOM 2209 C C . PRO A 1 277 ? 32.719 -9.688 -22.062 1 32.03 277 PRO A C 1
ATOM 2211 O O . PRO A 1 277 ? 32.781 -8.469 -21.891 1 32.03 277 PRO A O 1
ATOM 2214 N N . SER A 1 278 ? 32.5 -10.156 -23.344 1 33.59 278 SER A N 1
ATOM 2215 C CA . SER A 1 278 ? 32.062 -9.211 -24.375 1 33.59 278 SER A CA 1
ATOM 2216 C C . SER A 1 278 ? 30.641 -8.734 -24.141 1 33.59 278 SER A C 1
ATOM 2218 O O . SER A 1 278 ? 30.062 -8.039 -24.969 1 33.59 278 SER A O 1
ATOM 2220 N N . GLY A 1 279 ? 30.094 -8.531 -22.891 1 32.09 279 GLY A N 1
ATOM 2221 C CA . GLY A 1 279 ? 28.875 -8.031 -22.266 1 32.09 279 GLY A CA 1
ATOM 2222 C C . GLY A 1 279 ? 27.625 -8.656 -22.844 1 32.09 279 GLY A C 1
ATOM 2223 O O . GLY A 1 279 ? 26.5 -8.266 -22.484 1 32.09 279 GLY A O 1
ATOM 2224 N N . VAL A 1 280 ? 27.719 -9.016 -24.062 1 30.69 280 VAL A N 1
ATOM 2225 C CA . VAL A 1 280 ? 26.516 -9.539 -24.703 1 30.69 280 VAL A CA 1
ATOM 2226 C C . VAL A 1 280 ? 26.125 -10.867 -24.047 1 30.69 280 VAL A C 1
ATOM 2228 O O . VAL A 1 280 ? 26.922 -11.805 -24 1 30.69 280 VAL A O 1
ATOM 2231 N N . ILE A 1 281 ? 25.312 -10.883 -23.062 1 33.19 281 ILE A N 1
ATOM 2232 C CA . ILE A 1 281 ? 24.734 -12.148 -22.609 1 33.19 281 ILE A CA 1
ATOM 2233 C C . ILE A 1 281 ? 24.297 -12.969 -23.828 1 33.19 281 ILE A C 1
ATOM 2235 O O . ILE A 1 281 ? 23.453 -12.531 -24.609 1 33.19 281 ILE A O 1
ATOM 2239 N N . ARG A 1 282 ? 25.109 -13.719 -24.391 1 34.47 282 ARG A N 1
ATOM 2240 C CA . ARG A 1 282 ? 24.766 -14.656 -25.453 1 34.47 282 ARG A CA 1
ATOM 2241 C C . ARG A 1 282 ? 23.516 -15.461 -25.109 1 34.47 282 ARG A C 1
ATOM 2243 O O . ARG A 1 282 ? 23.328 -15.828 -23.938 1 34.47 282 ARG A O 1
ATOM 2250 N N . ARG A 1 283 ? 22.531 -15.547 -26.094 1 35.34 283 ARG A N 1
ATOM 2251 C CA . ARG A 1 283 ? 21.281 -16.281 -26.281 1 35.34 283 ARG A CA 1
ATOM 2252 C C . ARG A 1 283 ? 21.469 -17.766 -25.984 1 35.34 283 ARG A C 1
ATOM 2254 O O . ARG A 1 283 ? 21.703 -18.547 -26.906 1 35.34 283 ARG A O 1
ATOM 2261 N N . ARG A 1 284 ? 22.422 -18.281 -25.359 1 36.25 284 ARG A N 1
ATOM 2262 C CA . ARG A 1 284 ? 22.312 -19.75 -25.375 1 36.25 284 ARG A CA 1
ATOM 2263 C C . ARG A 1 284 ? 20.875 -20.188 -25.203 1 36.25 284 ARG A C 1
ATOM 2265 O O . ARG A 1 284 ? 20 -19.375 -24.906 1 36.25 284 ARG A O 1
ATOM 2272 N N . ASN A 1 285 ? 20.578 -21.641 -24.625 1 40.03 285 ASN A N 1
ATOM 2273 C CA . ASN A 1 285 ? 19.359 -22.422 -24.5 1 40.03 285 ASN A CA 1
ATOM 2274 C C . ASN A 1 285 ? 18.234 -21.625 -23.859 1 40.03 285 ASN A C 1
ATOM 2276 O O . ASN A 1 285 ? 18.375 -21.156 -22.719 1 40.03 285 ASN A O 1
ATOM 2280 N N . GLU A 1 286 ? 17.453 -20.953 -24.625 1 54.12 286 GLU A N 1
ATOM 2281 C CA . GLU A 1 286 ? 16.375 -20 -24.375 1 54.12 286 GLU A CA 1
ATOM 2282 C C . GLU A 1 286 ? 15.445 -20.484 -23.266 1 54.12 286 GLU A C 1
ATOM 2284 O O . GLU A 1 286 ? 14.594 -21.344 -23.5 1 54.12 286 GLU A O 1
ATOM 2289 N N . ARG A 1 287 ? 15.781 -20.484 -22.016 1 74.38 287 ARG A N 1
ATOM 2290 C CA . ARG A 1 287 ? 14.992 -20.906 -20.875 1 74.38 287 ARG A CA 1
ATOM 2291 C C . ARG A 1 287 ? 13.617 -20.234 -20.875 1 74.38 287 ARG A C 1
ATOM 2293 O O . ARG A 1 287 ? 13.453 -19.141 -21.422 1 74.38 287 ARG A O 1
ATOM 2300 N N . SER A 1 288 ? 12.672 -21.188 -20.672 1 91.12 288 SER A N 1
ATOM 2301 C CA . SER A 1 288 ? 11.297 -20.719 -20.578 1 91.12 288 SER A CA 1
ATOM 2302 C C . SER A 1 288 ? 11.203 -19.453 -19.734 1 91.12 288 SER A C 1
ATOM 2304 O O . SER A 1 288 ? 12.023 -19.234 -18.844 1 91.12 288 SER A O 1
ATOM 2306 N N . LEU A 1 289 ? 10.469 -18.562 -20.156 1 94.94 289 LEU A N 1
ATOM 2307 C CA . LEU A 1 289 ? 10.25 -17.312 -19.422 1 94.94 289 LEU A CA 1
ATOM 2308 C C . LEU A 1 289 ? 9.891 -17.594 -17.969 1 94.94 289 LEU A C 1
ATOM 2310 O O . LEU A 1 289 ? 10.297 -16.859 -17.078 1 94.94 289 LEU A O 1
ATOM 2314 N N . GLY A 1 290 ? 9.141 -18.656 -17.75 1 97.56 290 GLY A N 1
ATOM 2315 C CA . GLY A 1 290 ? 8.805 -19.031 -16.391 1 97.56 290 GLY A CA 1
ATOM 2316 C C . GLY A 1 290 ? 10.016 -19.375 -15.555 1 97.56 290 GLY A C 1
ATOM 2317 O O . GLY A 1 290 ? 10.102 -18.984 -14.391 1 97.56 290 GLY A O 1
ATOM 2318 N N . LEU A 1 291 ? 10.898 -20.078 -16.156 1 96.69 291 LEU A N 1
ATOM 2319 C CA . LEU A 1 291 ? 12.109 -20.453 -15.438 1 96.69 291 LEU A CA 1
ATOM 2320 C C . LEU A 1 291 ? 12.984 -19.234 -15.18 1 96.69 291 LEU A C 1
ATOM 2322 O O . LEU A 1 291 ? 13.648 -19.141 -14.148 1 96.69 291 LEU A O 1
ATOM 2326 N N . GLN A 1 292 ? 12.984 -18.344 -16.125 1 96.56 292 GLN A N 1
ATOM 2327 C CA . GLN A 1 292 ? 13.711 -17.094 -15.906 1 96.56 292 GLN A CA 1
ATOM 2328 C C . GLN A 1 292 ? 13.164 -16.359 -14.688 1 96.56 292 GLN A C 1
ATOM 2330 O O . GLN A 1 292 ? 13.93 -15.805 -13.891 1 96.56 292 GLN A O 1
ATOM 2335 N N . LEU A 1 293 ? 11.875 -16.328 -14.602 1 98.06 293 LEU A N 1
ATOM 2336 C CA . LEU A 1 293 ? 11.266 -15.695 -13.445 1 98.06 293 LEU A CA 1
ATOM 2337 C C . LEU A 1 293 ? 11.703 -16.375 -12.156 1 98.06 293 LEU A C 1
ATOM 2339 O O . LEU A 1 293 ? 12.062 -15.719 -11.18 1 98.06 293 LEU A O 1
ATOM 2343 N N . VAL A 1 294 ? 11.711 -17.672 -12.148 1 98.19 294 VAL A N 1
ATOM 2344 C CA . VAL A 1 294 ? 12.094 -18.453 -10.969 1 98.19 294 VAL A CA 1
ATOM 2345 C C . VAL A 1 294 ? 13.516 -18.078 -10.555 1 98.19 294 VAL A C 1
ATOM 2347 O O . VAL A 1 294 ? 13.766 -17.766 -9.383 1 98.19 294 VAL A O 1
ATOM 2350 N N . ARG A 1 295 ? 14.32 -18.016 -11.461 1 97 295 ARG A N 1
ATOM 2351 C CA . ARG A 1 295 ? 15.727 -17.797 -11.164 1 97 295 ARG A CA 1
ATOM 2352 C C . ARG A 1 295 ? 15.977 -16.344 -10.75 1 97 295 ARG A C 1
ATOM 2354 O O . ARG A 1 295 ? 16.578 -16.094 -9.703 1 97 295 ARG A O 1
ATOM 2361 N N . LEU A 1 296 ? 15.508 -15.422 -11.516 1 97 296 LEU A N 1
ATOM 2362 C CA . LEU A 1 296 ? 15.789 -14.008 -11.281 1 97 296 LEU A CA 1
ATOM 2363 C C . LEU A 1 296 ? 15.172 -13.539 -9.969 1 97 296 LEU A C 1
ATOM 2365 O O . LEU A 1 296 ? 15.797 -12.789 -9.219 1 97 296 LEU A O 1
ATOM 2369 N N . SER A 1 297 ? 13.977 -13.992 -9.711 1 97.94 297 SER A N 1
ATOM 2370 C CA . SER A 1 297 ? 13.289 -13.523 -8.516 1 97.94 297 SER A CA 1
ATOM 2371 C C . SER A 1 297 ? 13.898 -14.133 -7.254 1 97.94 297 SER A C 1
ATOM 2373 O O . SER A 1 297 ? 13.656 -13.648 -6.145 1 97.94 297 SER A O 1
ATOM 2375 N N . TYR A 1 298 ? 14.688 -15.188 -7.438 1 97.81 298 TYR A N 1
ATOM 2376 C CA . TYR A 1 298 ? 15.359 -15.797 -6.293 1 97.81 298 TYR A CA 1
ATOM 2377 C C . TYR A 1 298 ? 16.75 -15.203 -6.086 1 97.81 298 TYR A C 1
ATOM 2379 O O . TYR A 1 298 ? 17.062 -14.727 -4.992 1 97.81 298 TYR A O 1
ATOM 2387 N N . VAL A 1 299 ? 17.547 -15.125 -7.121 1 96.19 299 VAL A N 1
ATOM 2388 C CA . VAL A 1 299 ? 18.953 -14.805 -6.98 1 96.19 299 VAL A CA 1
ATOM 2389 C C . VAL A 1 299 ? 19.156 -13.297 -7.086 1 96.19 299 VAL A C 1
ATOM 2391 O O . VAL A 1 299 ? 20.078 -12.742 -6.461 1 96.19 299 VAL A O 1
ATOM 2394 N N . ARG A 1 300 ? 18.344 -12.633 -7.863 1 95.75 300 ARG A N 1
ATOM 2395 C CA . ARG A 1 300 ? 18.469 -11.195 -8.094 1 95.75 300 ARG A CA 1
ATOM 2396 C C . ARG A 1 300 ? 17.156 -10.477 -7.848 1 95.75 300 ARG A C 1
ATOM 2398 O O . ARG A 1 300 ? 16.688 -9.711 -8.695 1 95.75 300 ARG A O 1
ATOM 2405 N N . CYS A 1 301 ? 16.641 -10.719 -6.668 1 96.06 301 CYS A N 1
ATOM 2406 C CA . CYS A 1 301 ? 15.312 -10.195 -6.355 1 96.06 301 CYS A CA 1
ATOM 2407 C C . CYS A 1 301 ? 15.328 -8.672 -6.297 1 96.06 301 CYS A C 1
ATOM 2409 O O . CYS A 1 301 ? 14.273 -8.039 -6.328 1 96.06 301 CYS A O 1
ATOM 2411 N N . GLU A 1 302 ? 16.531 -8 -6.285 1 93.88 302 GLU A N 1
ATOM 2412 C CA . GLU A 1 302 ? 16.641 -6.551 -6.203 1 93.88 302 GLU A CA 1
ATOM 2413 C C . GLU A 1 302 ? 16.312 -5.895 -7.539 1 93.88 302 GLU A C 1
ATOM 2415 O O . GLU A 1 302 ? 16 -4.703 -7.594 1 93.88 302 GLU A O 1
ATOM 2420 N N . ILE A 1 303 ? 16.469 -6.715 -8.555 1 93.44 303 ILE A N 1
ATOM 2421 C CA . ILE A 1 303 ? 16.125 -6.176 -9.867 1 93.44 303 ILE A CA 1
ATOM 2422 C C . ILE A 1 303 ? 14.648 -5.824 -9.922 1 93.44 303 ILE A C 1
ATOM 2424 O O . ILE A 1 303 ? 13.789 -6.66 -9.625 1 93.44 303 ILE A O 1
ATOM 2428 N N . GLY A 1 304 ? 14.414 -4.559 -10.266 1 93.56 304 GLY A N 1
ATOM 2429 C CA . GLY A 1 304 ? 13.031 -4.117 -10.281 1 93.56 304 GLY A CA 1
ATOM 2430 C C . GLY A 1 304 ? 12.391 -4.082 -8.906 1 93.56 304 GLY A C 1
ATOM 2431 O O . GLY A 1 304 ? 11.164 -4.109 -8.781 1 93.56 304 GLY A O 1
ATOM 2432 N N . ARG A 1 305 ? 13.227 -4.16 -7.852 1 95.75 305 ARG A N 1
ATOM 2433 C CA . ARG A 1 305 ? 12.797 -4.109 -6.457 1 95.75 305 ARG A CA 1
ATOM 2434 C C . ARG A 1 305 ? 11.781 -5.207 -6.16 1 95.75 305 ARG A C 1
ATOM 2436 O O . ARG A 1 305 ? 10.742 -4.949 -5.547 1 95.75 305 ARG A O 1
ATOM 2443 N N . GLY A 1 306 ? 12.039 -6.391 -6.668 1 96.25 306 GLY A N 1
ATOM 2444 C CA . GLY A 1 306 ? 11.18 -7.543 -6.445 1 96.25 306 GLY A CA 1
ATOM 2445 C C . GLY A 1 306 ? 10.438 -7.984 -7.691 1 96.25 306 GLY A C 1
ATOM 2446 O O . GLY A 1 306 ? 9.734 -9 -7.676 1 96.25 306 GLY A O 1
ATOM 2447 N N . SER A 1 307 ? 10.539 -7.234 -8.734 1 95.81 307 SER A N 1
ATOM 2448 C CA . SER A 1 307 ? 9.883 -7.574 -9.992 1 95.81 307 SER A CA 1
ATOM 2449 C C . SER A 1 307 ? 10.836 -7.398 -11.18 1 95.81 307 SER A C 1
ATOM 2451 O O . SER A 1 307 ? 10.961 -6.301 -11.719 1 95.81 307 SER A O 1
ATOM 2453 N N . PRO A 1 308 ? 11.414 -8.445 -11.625 1 94.75 308 PRO A N 1
ATOM 2454 C CA . PRO A 1 308 ? 12.367 -8.344 -12.734 1 94.75 308 PRO A CA 1
ATOM 2455 C C . PRO A 1 308 ? 11.719 -7.867 -14.031 1 94.75 308 PRO A C 1
ATOM 2457 O O . PRO A 1 308 ? 10.508 -8.039 -14.219 1 94.75 308 PRO A O 1
ATOM 2460 N N . PHE A 1 309 ? 12.586 -7.293 -14.867 1 93 309 PHE A N 1
ATOM 2461 C CA . PHE A 1 309 ? 12.109 -6.746 -16.125 1 93 309 PHE A CA 1
ATOM 2462 C C . PHE A 1 309 ? 12.148 -7.805 -17.219 1 93 309 PHE A C 1
ATOM 2464 O O . PHE A 1 309 ? 12.969 -7.734 -18.141 1 93 309 PHE A O 1
ATOM 2471 N N . ILE A 1 310 ? 11.195 -8.719 -17.188 1 93 310 ILE A N 1
ATOM 2472 C CA . ILE A 1 310 ? 11.109 -9.773 -18.188 1 93 310 ILE A CA 1
ATOM 2473 C C . ILE A 1 310 ? 9.664 -9.945 -18.641 1 93 310 ILE A C 1
ATOM 2475 O O . ILE A 1 310 ? 8.742 -9.438 -18 1 93 310 ILE A O 1
ATOM 2479 N N . GLY A 1 311 ? 9.461 -10.656 -19.75 1 93.44 311 GLY A N 1
ATOM 2480 C CA . GLY A 1 311 ? 8.156 -11.141 -20.188 1 93.44 311 GLY A CA 1
ATOM 2481 C C . GLY A 1 311 ? 7.312 -10.07 -20.859 1 93.44 311 GLY A C 1
ATOM 2482 O O . GLY A 1 311 ? 6.305 -10.383 -21.5 1 93.44 311 GLY A O 1
ATOM 2483 N N . GLY A 1 312 ? 7.656 -8.75 -20.781 1 91.94 312 GLY A N 1
ATOM 2484 C CA . GLY A 1 312 ? 6.855 -7.715 -21.422 1 91.94 312 GLY A CA 1
ATOM 2485 C C . GLY A 1 312 ? 5.375 -7.824 -21.094 1 91.94 312 GLY A C 1
ATOM 2486 O O . GLY A 1 312 ? 4.992 -7.863 -19.922 1 91.94 312 GLY A O 1
ATOM 2487 N N . SER A 1 313 ? 4.621 -8.102 -22.156 1 92.06 313 SER A N 1
ATOM 2488 C CA . SER A 1 313 ? 3.174 -8.172 -21.984 1 92.06 313 SER A CA 1
ATOM 2489 C C . SER A 1 313 ? 2.756 -9.469 -21.312 1 92.06 313 SER A C 1
ATOM 2491 O O . SER A 1 313 ? 1.621 -9.602 -20.844 1 92.06 313 SER A O 1
ATOM 2493 N N . LEU A 1 314 ? 3.65 -10.398 -21.219 1 96.38 314 LEU A N 1
ATOM 2494 C CA . LEU A 1 314 ? 3.328 -11.672 -20.594 1 96.38 314 LEU A CA 1
ATOM 2495 C C . LEU A 1 314 ? 3.428 -11.57 -19.078 1 96.38 314 LEU A C 1
ATOM 2497 O O . LEU A 1 314 ? 2.949 -12.445 -18.344 1 96.38 314 LEU A O 1
ATOM 2501 N N . MET A 1 315 ? 4.074 -10.523 -18.625 1 97.38 315 MET A N 1
ATOM 2502 C CA . MET A 1 315 ? 4.059 -10.266 -17.188 1 97.38 315 MET A CA 1
ATOM 2503 C C . MET A 1 315 ? 2.732 -9.633 -16.766 1 97.38 315 MET A C 1
ATOM 2505 O O . MET A 1 315 ? 2.578 -8.414 -16.812 1 97.38 315 MET A O 1
ATOM 2509 N N . LEU A 1 316 ? 1.855 -10.453 -16.328 1 98 316 LEU A N 1
ATOM 2510 C CA . LEU A 1 316 ? 0.52 -9.969 -16 1 98 316 LEU A CA 1
ATOM 2511 C C . LEU A 1 316 ? 0.547 -9.109 -14.734 1 98 316 LEU A C 1
ATOM 2513 O O . LEU A 1 316 ? -0.087 -8.055 -14.68 1 98 316 LEU A O 1
ATOM 2517 N N . ILE A 1 317 ? 1.221 -9.617 -13.711 1 98.38 317 ILE A N 1
ATOM 2518 C CA . ILE A 1 317 ? 1.347 -8.883 -12.461 1 98.38 317 ILE A CA 1
ATOM 2519 C C . ILE A 1 317 ? 2.822 -8.672 -12.133 1 98.38 317 ILE A C 1
ATOM 2521 O O . ILE A 1 317 ? 3.592 -9.641 -12.07 1 98.38 317 ILE A O 1
ATOM 2525 N N . SER A 1 318 ? 3.16 -7.457 -12.023 1 97.12 318 SER A N 1
ATOM 2526 C CA . SER A 1 318 ? 4.438 -7.043 -11.453 1 97.12 318 SER A CA 1
ATOM 2527 C C . SER A 1 318 ? 4.266 -6.488 -10.047 1 97.12 318 SER A C 1
ATOM 2529 O O . SER A 1 318 ? 3.42 -5.621 -9.812 1 97.12 318 SER A O 1
ATOM 2531 N N . TRP A 1 319 ? 5.051 -6.91 -9.133 1 97.81 319 TRP A N 1
ATOM 2532 C CA . TRP A 1 319 ? 4.996 -6.508 -7.73 1 97.81 319 TRP A CA 1
ATOM 2533 C C . TRP A 1 319 ? 5.066 -4.992 -7.594 1 97.81 319 TRP A C 1
ATOM 2535 O O . TRP A 1 319 ? 4.328 -4.402 -6.805 1 97.81 319 TRP A O 1
ATOM 2545 N N . THR A 1 320 ? 5.898 -4.348 -8.391 1 96.12 320 THR A N 1
ATOM 2546 C CA . THR A 1 320 ? 6.172 -2.93 -8.172 1 96.12 320 THR A CA 1
ATOM 2547 C C . THR A 1 320 ? 5.473 -2.074 -9.227 1 96.12 320 THR A C 1
ATOM 2549 O O . THR A 1 320 ? 5.375 -0.854 -9.078 1 96.12 320 THR A O 1
ATOM 2552 N N . ARG A 1 321 ? 4.867 -2.695 -10.242 1 95.12 321 ARG A N 1
ATOM 2553 C CA . ARG A 1 321 ? 4.434 -1.842 -11.344 1 95.12 321 ARG A CA 1
ATOM 2554 C C . ARG A 1 321 ? 2.934 -1.976 -11.586 1 95.12 321 ARG A C 1
ATOM 2556 O O . ARG A 1 321 ? 2.301 -1.065 -12.125 1 95.12 321 ARG A O 1
ATOM 2563 N N . THR A 1 322 ? 2.367 -3.07 -11.273 1 96.75 322 THR A N 1
ATOM 2564 C CA . THR A 1 322 ? 0.935 -3.26 -11.477 1 96.75 322 THR A CA 1
ATOM 2565 C C . THR A 1 322 ? 0.141 -2.66 -10.32 1 96.75 322 THR A C 1
ATOM 2567 O O . THR A 1 322 ? 0.446 -2.916 -9.156 1 96.75 322 THR A O 1
ATOM 2570 N N . PRO A 1 323 ? -0.858 -1.825 -10.617 1 96.88 323 PRO A N 1
ATOM 2571 C CA . PRO A 1 323 ? -1.683 -1.268 -9.547 1 96.88 323 PRO A CA 1
ATOM 2572 C C . PRO A 1 323 ? -2.309 -2.346 -8.664 1 96.88 323 PRO A C 1
ATOM 2574 O O . PRO A 1 323 ? -2.812 -3.35 -9.172 1 96.88 323 PRO A O 1
ATOM 2577 N N . VAL A 1 324 ? -2.254 -2.086 -7.363 1 98.06 324 VAL A N 1
ATOM 2578 C CA . VAL A 1 324 ? -2.727 -3.102 -6.426 1 98.06 324 VAL A CA 1
ATOM 2579 C C . VAL A 1 324 ? -3.619 -2.453 -5.367 1 98.06 324 VAL A C 1
ATOM 2581 O O . VAL A 1 324 ? -3.326 -1.356 -4.887 1 98.06 324 VAL A O 1
ATOM 2584 N N . ARG A 1 325 ? -4.715 -3.094 -5.109 1 97.56 325 ARG A N 1
ATOM 2585 C CA . ARG A 1 325 ? -5.594 -2.721 -4.004 1 97.56 325 ARG A CA 1
ATOM 2586 C C . ARG A 1 325 ? -5.176 -3.418 -2.713 1 97.56 325 ARG A C 1
ATOM 2588 O O . ARG A 1 325 ? -4.957 -4.629 -2.699 1 97.56 325 ARG A O 1
ATOM 2595 N N . VAL A 1 326 ? -5.035 -2.619 -1.695 1 97.81 326 VAL A N 1
ATOM 2596 C CA . VAL A 1 326 ? -4.613 -3.152 -0.404 1 97.81 326 VAL A CA 1
ATOM 2597 C C . VAL A 1 326 ? -5.766 -3.059 0.594 1 97.81 326 VAL A C 1
ATOM 2599 O O . VAL A 1 326 ? -6.395 -2.004 0.729 1 97.81 326 VAL A O 1
ATOM 2602 N N . PHE A 1 327 ? -6.031 -4.215 1.291 1 93.94 327 PHE A N 1
ATOM 2603 C CA . PHE A 1 327 ? -7.203 -4.285 2.158 1 93.94 327 PHE A CA 1
ATOM 2604 C C . PHE A 1 327 ? -6.793 -4.598 3.594 1 93.94 327 PHE A C 1
ATOM 2606 O O . PHE A 1 327 ? -5.73 -5.176 3.832 1 93.94 327 PHE A O 1
ATOM 2613 N N . GLY A 1 328 ? -7.625 -4.133 4.52 1 92.94 328 GLY A N 1
ATOM 2614 C CA . GLY A 1 328 ? -7.629 -4.648 5.879 1 92.94 328 GLY A CA 1
ATOM 2615 C C . GLY A 1 328 ? -6.543 -4.043 6.75 1 92.94 328 GLY A C 1
ATOM 2616 O O . GLY A 1 328 ? -6.289 -4.527 7.855 1 92.94 328 GLY A O 1
ATOM 2617 N N . GLY A 1 329 ? -5.859 -3.15 6.258 1 94.94 329 GLY A N 1
ATOM 2618 C CA . GLY A 1 329 ? -4.816 -2.535 7.062 1 94.94 329 GLY A CA 1
ATOM 2619 C C . GLY A 1 329 ? -3.477 -3.236 6.941 1 94.94 329 GLY A C 1
ATOM 2620 O O . GLY A 1 329 ? -2.672 -3.211 7.875 1 94.94 329 GLY A O 1
ATOM 2621 N N . ALA A 1 330 ? -3.289 -3.949 5.852 1 97.19 330 ALA A N 1
ATOM 2622 C CA . ALA A 1 330 ? -1.954 -4.48 5.594 1 97.19 330 ALA A CA 1
ATOM 2623 C C . ALA A 1 330 ? -0.905 -3.375 5.637 1 97.19 330 ALA A C 1
ATOM 2625 O O . ALA A 1 330 ? -1.172 -2.24 5.234 1 97.19 330 ALA A O 1
ATOM 2626 N N . VAL A 1 331 ? 0.303 -3.734 6.105 1 97.44 331 VAL A N 1
ATOM 2627 C CA . VAL A 1 331 ? 1.307 -2.711 6.375 1 97.44 331 VAL A CA 1
ATOM 2628 C C . VAL A 1 331 ? 2.363 -2.719 5.273 1 97.44 331 VAL A C 1
ATOM 2630 O O . VAL A 1 331 ? 2.936 -3.764 4.961 1 97.44 331 VAL A O 1
ATOM 2633 N N . LEU A 1 332 ? 2.58 -1.591 4.707 1 97.88 332 LEU A N 1
ATOM 2634 C CA . LEU A 1 332 ? 3.666 -1.415 3.75 1 97.88 332 LEU A CA 1
ATOM 2635 C C . LEU A 1 332 ? 4.93 -0.924 4.449 1 97.88 332 LEU A C 1
ATOM 2637 O O . LEU A 1 332 ? 4.898 0.081 5.16 1 97.88 332 LEU A O 1
ATOM 2641 N N . LYS A 1 333 ? 6.039 -1.681 4.246 1 96.75 333 LYS A N 1
ATOM 2642 C CA . LYS A 1 333 ? 7.301 -1.341 4.895 1 96.75 333 LYS A CA 1
ATOM 2643 C C . LYS A 1 333 ? 8.461 -1.421 3.908 1 96.75 333 LYS A C 1
ATOM 2645 O O . LYS A 1 333 ? 8.516 -2.328 3.072 1 96.75 333 LYS A O 1
ATOM 2650 N N . ASN A 1 334 ? 9.383 -0.496 4.059 1 95.19 334 ASN A N 1
ATOM 2651 C CA . ASN A 1 334 ? 10.625 -0.597 3.305 1 95.19 334 ASN A CA 1
ATOM 2652 C C . ASN A 1 334 ? 11.547 -1.669 3.881 1 95.19 334 ASN A C 1
ATOM 2654 O O . ASN A 1 334 ? 11.641 -1.82 5.098 1 95.19 334 ASN A O 1
ATOM 2658 N N . VAL A 1 335 ? 12.172 -2.344 2.975 1 95.88 335 VAL A N 1
ATOM 2659 C CA . VAL A 1 335 ? 13.062 -3.406 3.428 1 95.88 335 VAL A CA 1
ATOM 2660 C C . VAL A 1 335 ? 14.375 -3.342 2.652 1 95.88 335 VAL A C 1
ATOM 2662 O O . VAL A 1 335 ? 14.461 -2.691 1.607 1 95.88 335 VAL A O 1
ATOM 2665 N N . ASN A 1 336 ? 15.352 -4.02 3.221 1 91.06 336 ASN A N 1
ATOM 2666 C CA . ASN A 1 336 ? 16.641 -4.148 2.539 1 91.06 336 ASN A CA 1
ATOM 2667 C C . ASN A 1 336 ? 16.516 -4.984 1.268 1 91.06 336 ASN A C 1
ATOM 2669 O O . ASN A 1 336 ? 15.602 -5.805 1.145 1 91.06 336 ASN A O 1
ATOM 2673 N N . SER A 1 337 ? 17.391 -4.75 0.36 1 90 337 SER A N 1
ATOM 2674 C CA . SER A 1 337 ? 17.328 -5.414 -0.939 1 90 337 SER A CA 1
ATOM 2675 C C . SER A 1 337 ? 18.188 -6.668 -0.961 1 90 337 SER A C 1
ATOM 2677 O O . SER A 1 337 ? 18.812 -6.984 -1.981 1 90 337 SER A O 1
ATOM 2679 N N . ASP A 1 338 ? 18.266 -7.285 0.162 1 91.69 338 ASP A N 1
ATOM 2680 C CA . ASP A 1 338 ? 18.984 -8.555 0.263 1 91.69 338 ASP A CA 1
ATOM 2681 C C . ASP A 1 338 ? 18.031 -9.734 0.117 1 91.69 338 ASP A C 1
ATOM 2683 O O . ASP A 1 338 ? 17.25 -10.023 1.022 1 91.69 338 ASP A O 1
ATOM 2687 N N . CYS A 1 339 ? 18.234 -10.406 -1.014 1 95 339 CYS A N 1
ATOM 2688 C CA . CYS A 1 339 ? 17.297 -11.484 -1.303 1 95 339 CYS A CA 1
ATOM 2689 C C . CYS A 1 339 ? 17.297 -12.531 -0.191 1 95 339 CYS A C 1
ATOM 2691 O O . CYS A 1 339 ? 18.344 -13.094 0.129 1 95 339 CYS A O 1
ATOM 2693 N N . GLY A 1 340 ? 16.203 -12.758 0.449 1 94.5 340 GLY A N 1
ATOM 2694 C CA . GLY A 1 340 ? 16.062 -13.727 1.525 1 94.5 340 GLY A CA 1
ATOM 2695 C C . GLY A 1 340 ? 16.219 -13.109 2.904 1 94.5 340 GLY A C 1
ATOM 2696 O O . GLY A 1 340 ? 16.047 -13.789 3.916 1 94.5 340 GLY A O 1
ATOM 2697 N N . ASN A 1 341 ? 16.641 -11.93 2.889 1 93.19 341 ASN A N 1
ATOM 2698 C CA . ASN A 1 341 ? 16.719 -11.141 4.113 1 93.19 341 ASN A CA 1
ATOM 2699 C C . ASN A 1 341 ? 16.109 -9.758 3.932 1 93.19 341 ASN A C 1
ATOM 2701 O O . ASN A 1 341 ? 16.797 -8.812 3.553 1 93.19 341 ASN A O 1
ATOM 2705 N N . PHE A 1 342 ? 14.867 -9.75 4.348 1 95.88 342 PHE A N 1
ATOM 2706 C CA . PHE A 1 342 ? 14.141 -8.5 4.129 1 95.88 342 PHE A CA 1
ATOM 2707 C C . PHE A 1 342 ? 13.867 -7.797 5.449 1 95.88 342 PHE A C 1
ATOM 2709 O O . PHE A 1 342 ? 12.719 -7.484 5.766 1 95.88 342 PHE A O 1
ATOM 2716 N N . SER A 1 343 ? 14.883 -7.457 6.09 1 90.31 343 SER A N 1
ATOM 2717 C CA . SER A 1 343 ? 14.742 -6.699 7.328 1 90.31 343 SER A CA 1
ATOM 2718 C C . SER A 1 343 ? 14.391 -5.242 7.047 1 90.31 343 SER A C 1
ATOM 2720 O O . SER A 1 343 ? 14.781 -4.691 6.016 1 90.31 343 SER A O 1
ATOM 2722 N N . THR A 1 344 ? 13.625 -4.734 7.926 1 87.62 344 THR A N 1
ATOM 2723 C CA . THR A 1 344 ? 13.18 -3.357 7.75 1 87.62 344 THR A CA 1
ATOM 2724 C C . THR A 1 344 ? 14.359 -2.396 7.805 1 87.62 344 THR A C 1
ATOM 2726 O O . THR A 1 344 ? 15.273 -2.576 8.609 1 87.62 344 THR A O 1
ATOM 2729 N N . VAL A 1 345 ? 14.336 -1.506 6.805 1 79.81 345 VAL A N 1
ATOM 2730 C CA . VAL A 1 345 ? 15.383 -0.485 6.754 1 79.81 345 VAL A CA 1
ATOM 2731 C C . VAL A 1 345 ? 15.234 0.458 7.949 1 79.81 345 VAL A C 1
ATOM 2733 O O . VAL A 1 345 ? 14.141 0.949 8.227 1 79.81 345 VAL A O 1
ATOM 2736 N N . LYS A 1 346 ? 16.297 0.356 8.906 1 61.34 346 LYS A N 1
ATOM 2737 C CA . LYS A 1 346 ? 16.281 1.314 10.008 1 61.34 346 LYS A CA 1
ATOM 2738 C C . LYS A 1 346 ? 16.562 2.729 9.508 1 61.34 346 LYS A C 1
ATOM 2740 O O . LYS A 1 346 ? 17.484 2.938 8.719 1 61.34 346 LYS A O 1
ATOM 2745 N N . GLU A 1 347 ? 15.617 3.561 9.305 1 54.19 347 GLU A N 1
ATOM 2746 C CA . GLU A 1 347 ? 15.875 4.953 8.945 1 54.19 347 GLU A CA 1
ATOM 2747 C C . GLU A 1 347 ? 16.984 5.543 9.805 1 54.19 347 GLU A C 1
ATOM 2749 O O . GLU A 1 347 ? 16.938 5.48 11.039 1 54.19 347 GLU A O 1
ATOM 2754 N N . GLU A 1 348 ? 18.219 5.441 9.414 1 44.16 348 GLU A N 1
ATOM 2755 C CA . GLU A 1 348 ? 19.141 6.273 10.172 1 44.16 348 GLU A CA 1
ATOM 2756 C C . GLU A 1 348 ? 18.656 7.715 10.25 1 44.16 348 GLU A C 1
ATOM 2758 O O . GLU A 1 348 ? 18.406 8.352 9.227 1 44.16 348 GLU A O 1
ATOM 2763 N N . LYS A 1 349 ? 17.844 8.039 11.125 1 42.31 349 LYS A N 1
ATOM 2764 C CA . LYS A 1 349 ? 17.562 9.445 11.406 1 42.31 349 LYS A CA 1
ATOM 2765 C C . LYS A 1 349 ? 18.844 10.273 11.383 1 42.31 349 LYS A C 1
ATOM 2767 O O . LYS A 1 349 ? 19.688 10.141 12.258 1 42.31 349 LYS A O 1
ATOM 2772 N N . MET A 1 350 ? 19.547 10.461 10.219 1 35.28 350 MET A N 1
ATOM 2773 C CA . MET A 1 350 ? 20.609 11.445 10.242 1 35.28 350 MET A CA 1
ATOM 2774 C C . MET A 1 350 ? 20.062 12.844 10.5 1 35.28 350 MET A C 1
ATOM 2776 O O . MET A 1 350 ? 18.984 13.188 10 1 35.28 350 MET A O 1
ATOM 2780 N N . MET B 1 1 ? 57.219 -7.258 -63.062 1 22.81 1 MET B N 1
ATOM 2781 C CA . MET B 1 1 ? 57.719 -6.973 -61.719 1 22.81 1 MET B CA 1
ATOM 2782 C C . MET B 1 1 ? 57.938 -5.473 -61.531 1 22.81 1 MET B C 1
ATOM 2784 O O . MET B 1 1 ? 58.281 -5.027 -60.438 1 22.81 1 MET B O 1
ATOM 2788 N N . GLY B 1 2 ? 58.125 -4.707 -62.688 1 22.56 2 GLY B N 1
ATOM 2789 C CA . GLY B 1 2 ? 58.844 -3.457 -62.688 1 22.56 2 GLY B CA 1
ATOM 2790 C C . GLY B 1 2 ? 58.125 -2.314 -62.031 1 22.56 2 GLY B C 1
ATOM 2791 O O . GLY B 1 2 ? 58.656 -1.624 -61.156 1 22.56 2 GLY B O 1
ATOM 2792 N N . LYS B 1 3 ? 57.156 -1.661 -62.781 1 25.2 3 LYS B N 1
ATOM 2793 C CA . LYS B 1 3 ? 56.875 -0.233 -62.781 1 25.2 3 LYS B CA 1
ATOM 2794 C C . LYS B 1 3 ? 55.969 0.151 -61.594 1 25.2 3 LYS B C 1
ATOM 2796 O O . LYS B 1 3 ? 55.531 1.293 -61.5 1 25.2 3 LYS B O 1
ATOM 2801 N N . LEU B 1 4 ? 55.281 -0.802 -61 1 25.61 4 LEU B N 1
ATOM 2802 C CA . LEU B 1 4 ? 54.188 -0.4 -60.125 1 25.61 4 LEU B CA 1
ATOM 2803 C C . LEU B 1 4 ? 54.75 0.297 -58.875 1 25.61 4 LEU B C 1
ATOM 2805 O O . LEU B 1 4 ? 54.344 -0.009 -57.75 1 25.61 4 LEU B O 1
ATOM 2809 N N . SER B 1 5 ? 56.094 0.565 -58.906 1 27.33 5 SER B N 1
ATOM 2810 C CA . SER B 1 5 ? 56.781 1.028 -57.688 1 27.33 5 SER B CA 1
ATOM 2811 C C . SER B 1 5 ? 56.344 2.445 -57.344 1 27.33 5 SER B C 1
ATOM 2813 O O . SER B 1 5 ? 56.688 2.947 -56.25 1 27.33 5 SER B O 1
ATOM 2815 N N . ASN B 1 6 ? 55.969 3.26 -58.344 1 26.89 6 ASN B N 1
ATOM 2816 C CA . ASN B 1 6 ? 56.25 4.684 -58.188 1 26.89 6 ASN B CA 1
ATOM 2817 C C . ASN B 1 6 ? 55.281 5.348 -57.219 1 26.89 6 ASN B C 1
ATOM 2819 O O . ASN B 1 6 ? 55.312 6.559 -57.031 1 26.89 6 ASN B O 1
ATOM 2823 N N . ILE B 1 7 ? 54.094 4.871 -57.094 1 26.47 7 ILE B N 1
ATOM 2824 C CA . ILE B 1 7 ? 53 5.766 -56.688 1 26.47 7 ILE B CA 1
ATOM 2825 C C . ILE B 1 7 ? 53.156 6.07 -55.188 1 26.47 7 ILE B C 1
ATOM 2827 O O . ILE B 1 7 ? 52.156 6.359 -54.5 1 26.47 7 ILE B O 1
ATOM 2831 N N . ILE B 1 8 ? 54.25 5.625 -54.438 1 28.25 8 ILE B N 1
ATOM 2832 C CA . ILE B 1 8 ? 54.219 5.863 -53 1 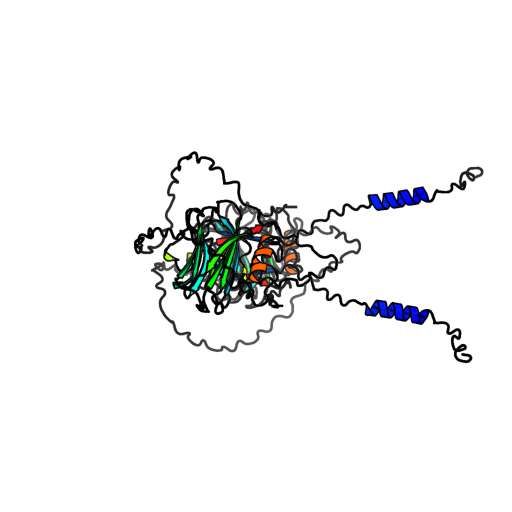28.25 8 ILE B CA 1
ATOM 2833 C C . ILE B 1 8 ? 54.5 7.34 -52.719 1 28.25 8 ILE B C 1
ATOM 2835 O O . ILE B 1 8 ? 55.625 7.754 -52.562 1 28.25 8 ILE B O 1
ATOM 2839 N N . ARG B 1 9 ? 54.312 8.32 -53.781 1 24.48 9 ARG B N 1
ATOM 2840 C CA . ARG B 1 9 ? 54.812 9.648 -53.469 1 24.48 9 ARG B CA 1
ATOM 2841 C C . ARG B 1 9 ? 54.281 10.148 -52.125 1 24.48 9 ARG B C 1
ATOM 2843 O O . ARG B 1 9 ? 53.156 9.781 -51.719 1 24.48 9 ARG B O 1
ATOM 2850 N N . LYS B 1 10 ? 54.969 11.32 -51.531 1 30.2 10 LYS B N 1
ATOM 2851 C CA . LYS B 1 10 ? 55.188 12.039 -50.281 1 30.2 10 LYS B CA 1
ATOM 2852 C C . LYS B 1 10 ? 53.906 12.75 -49.812 1 30.2 10 LYS B C 1
ATOM 2854 O O . LYS B 1 10 ? 54 13.82 -49.219 1 30.2 10 LYS B O 1
ATOM 2859 N N . GLY B 1 11 ? 52.688 12.383 -50.344 1 30.12 11 GLY B N 1
ATOM 2860 C CA . GLY B 1 11 ? 51.625 13.328 -50.031 1 30.12 11 GLY B CA 1
ATOM 2861 C C . GLY B 1 11 ? 51.5 13.594 -48.531 1 30.12 11 GLY B C 1
ATOM 2862 O O . GLY B 1 11 ? 51.594 12.672 -47.719 1 30.12 11 GLY B O 1
ATOM 2863 N N . THR B 1 12 ? 52.031 14.797 -48.156 1 37.16 12 THR B N 1
ATOM 2864 C CA . THR B 1 12 ? 51.875 15.484 -46.875 1 37.16 12 THR B CA 1
ATOM 2865 C C . THR B 1 12 ? 50.438 15.477 -46.406 1 37.16 12 THR B C 1
ATOM 2867 O O . THR B 1 12 ? 49.562 16.047 -47.062 1 37.16 12 THR B O 1
ATOM 2870 N N . ILE B 1 13 ? 50.062 14.25 -46.062 1 41.97 13 ILE B N 1
ATOM 2871 C CA . ILE B 1 13 ? 48.781 14.164 -45.375 1 41.97 13 ILE B CA 1
ATOM 2872 C C . ILE B 1 13 ? 48.656 15.297 -44.344 1 41.97 13 ILE B C 1
ATOM 2874 O O . ILE B 1 13 ? 49.5 15.43 -43.469 1 41.97 13 ILE B O 1
ATOM 2878 N N . ASN B 1 14 ? 48.188 16.469 -44.938 1 45.28 14 ASN B N 1
ATOM 2879 C CA . ASN B 1 14 ? 47.906 17.656 -44.125 1 45.28 14 ASN B CA 1
ATOM 2880 C C . ASN B 1 14 ? 47.25 17.297 -42.812 1 45.28 14 ASN B C 1
ATOM 2882 O O . ASN B 1 14 ? 46.25 16.594 -42.781 1 45.28 14 ASN B O 1
ATOM 2886 N N . PRO B 1 15 ? 48.062 17.438 -41.781 1 52.84 15 PRO B N 1
ATOM 2887 C CA . PRO B 1 15 ? 47.625 17.156 -40.406 1 52.84 15 PRO B CA 1
ATOM 2888 C C . PRO B 1 15 ? 46.281 17.797 -40.062 1 52.84 15 PRO B C 1
ATOM 2890 O O . PRO B 1 15 ? 45.562 17.297 -39.219 1 52.84 15 PRO B O 1
ATOM 2893 N N . VAL B 1 16 ? 45.844 18.781 -40.875 1 57.25 16 VAL B N 1
ATOM 2894 C CA . VAL B 1 16 ? 44.594 19.453 -40.562 1 57.25 16 VAL B CA 1
ATOM 2895 C C . VAL B 1 16 ? 43.438 18.531 -40.938 1 57.25 16 VAL B C 1
ATOM 2897 O O . VAL B 1 16 ? 42.438 18.453 -40.188 1 57.25 16 VAL B O 1
ATOM 2900 N N . ARG B 1 17 ? 43.5 17.781 -42.062 1 56.19 17 ARG B N 1
ATOM 2901 C CA . ARG B 1 17 ? 42.406 16.891 -42.438 1 56.19 17 ARG B CA 1
ATOM 2902 C C . ARG B 1 17 ? 42.312 15.711 -41.5 1 56.19 17 ARG B C 1
ATOM 2904 O O . ARG B 1 17 ? 41.188 15.227 -41.219 1 56.19 17 ARG B O 1
ATOM 2911 N N . LEU B 1 18 ? 43.5 15.289 -41.031 1 55.56 18 LEU B N 1
ATOM 2912 C CA . LEU B 1 18 ? 43.438 14.219 -40.031 1 55.56 18 LEU B CA 1
ATOM 2913 C C . LEU B 1 18 ? 42.781 14.719 -38.75 1 55.56 18 LEU B C 1
ATOM 2915 O O . LEU B 1 18 ? 42 14.008 -38.125 1 55.56 18 LEU B O 1
ATOM 2919 N N . ILE B 1 19 ? 43.125 16 -38.438 1 58.66 19 ILE B N 1
ATOM 2920 C CA . ILE B 1 19 ? 42.5 16.578 -37.219 1 58.66 19 ILE B CA 1
ATOM 2921 C C . ILE B 1 19 ? 41 16.781 -37.438 1 58.66 19 ILE B C 1
ATOM 2923 O O . ILE B 1 19 ? 40.219 16.469 -36.562 1 58.66 19 ILE B O 1
ATOM 2927 N N . LEU B 1 20 ? 40.625 17.141 -38.656 1 58.09 20 LEU B N 1
ATOM 2928 C CA . LEU B 1 20 ? 39.219 17.328 -38.938 1 58.09 20 LEU B CA 1
ATOM 2929 C C . LEU B 1 20 ? 38.5 15.992 -38.969 1 58.09 20 LEU B C 1
ATOM 2931 O O . LEU B 1 20 ? 37.375 15.875 -38.469 1 58.09 20 LEU B O 1
ATOM 2935 N N . LEU B 1 21 ? 39.156 14.938 -39.562 1 56.81 21 LEU B N 1
ATOM 2936 C CA . LEU B 1 21 ? 38.531 13.617 -39.5 1 56.81 21 LEU B CA 1
ATOM 2937 C C . LEU B 1 21 ? 38.469 13.094 -38.062 1 56.81 21 LEU B C 1
ATOM 2939 O O . LEU B 1 21 ? 37.469 12.5 -37.656 1 56.81 21 LEU B O 1
ATOM 2943 N N . TYR B 1 22 ? 39.594 13.352 -37.344 1 52.94 22 TYR B N 1
ATOM 2944 C CA . TYR B 1 22 ? 39.562 12.969 -35.938 1 52.94 22 TYR B CA 1
ATOM 2945 C C . TYR B 1 22 ? 38.5 13.781 -35.188 1 52.94 22 TYR B C 1
ATOM 2947 O O . TYR B 1 22 ? 37.75 13.242 -34.375 1 52.94 22 TYR B O 1
ATOM 2955 N N . LEU B 1 23 ? 38.375 15.07 -35.5 1 52.84 23 LEU B N 1
ATOM 2956 C CA . LEU B 1 23 ? 37.344 15.867 -34.875 1 52.84 23 LEU B CA 1
ATOM 2957 C C . LEU B 1 23 ? 35.969 15.445 -35.375 1 52.84 23 LEU B C 1
ATOM 2959 O O . LEU B 1 23 ? 35 15.398 -34.594 1 52.84 23 LEU B O 1
ATOM 2963 N N . ALA B 1 24 ? 35.844 15.102 -36.688 1 54 24 ALA B N 1
ATOM 2964 C CA . ALA B 1 24 ? 34.562 14.594 -37.188 1 54 24 ALA B CA 1
ATOM 2965 C C . ALA B 1 24 ? 34.25 13.219 -36.594 1 54 24 ALA B C 1
ATOM 2967 O O . ALA B 1 24 ? 33.125 12.922 -36.25 1 54 24 ALA B O 1
ATOM 2968 N N . ILE B 1 25 ? 35.281 12.344 -36.531 1 51.19 25 ILE B N 1
ATOM 2969 C CA . ILE B 1 25 ? 35.031 11.07 -35.844 1 51.19 25 ILE B CA 1
ATOM 2970 C C . ILE B 1 25 ? 34.719 11.312 -34.375 1 51.19 25 ILE B C 1
ATOM 2972 O O . ILE B 1 25 ? 33.812 10.68 -33.812 1 51.19 25 ILE B O 1
ATOM 2976 N N . LEU B 1 26 ? 35.438 12.273 -33.75 1 45.25 26 LEU B N 1
ATOM 2977 C CA . LEU B 1 26 ? 35.062 12.586 -32.375 1 45.25 26 LEU B CA 1
ATOM 2978 C C . LEU B 1 26 ? 33.656 13.18 -32.312 1 45.25 26 LEU B C 1
ATOM 2980 O O . LEU B 1 26 ? 32.906 12.914 -31.359 1 45.25 26 LEU B O 1
ATOM 2984 N N . PHE B 1 27 ? 33.281 14.031 -33.281 1 46.28 27 PHE B N 1
ATOM 2985 C CA . PHE B 1 27 ? 31.938 14.562 -33.25 1 46.28 27 PHE B CA 1
ATOM 2986 C C . PHE B 1 27 ? 30.922 13.484 -33.625 1 46.28 27 PHE B C 1
ATOM 2988 O O . PHE B 1 27 ? 29.797 13.492 -33.125 1 46.28 27 PHE B O 1
ATOM 2995 N N . CYS B 1 28 ? 31.219 12.656 -34.656 1 42.09 28 CYS B N 1
ATOM 2996 C CA . CYS B 1 28 ? 30.219 11.641 -34.969 1 42.09 28 CYS B CA 1
ATOM 2997 C C . CYS B 1 28 ? 30.094 10.633 -33.812 1 42.09 28 CYS B C 1
ATOM 2999 O O . CYS B 1 28 ? 29.172 9.82 -33.812 1 42.09 28 CYS B O 1
ATOM 3001 N N . VAL B 1 29 ? 31.172 10.414 -33.188 1 34.28 29 VAL B N 1
ATOM 3002 C CA . VAL B 1 29 ? 30.906 9.562 -32.031 1 34.28 29 VAL B CA 1
ATOM 3003 C C . VAL B 1 29 ? 30.109 10.352 -30.969 1 34.28 29 VAL B C 1
ATOM 3005 O O . VAL B 1 29 ? 30.625 10.648 -29.891 1 34.28 29 VAL B O 1
ATOM 3008 N N . LYS B 1 30 ? 29.641 11.617 -31.266 1 34.44 30 LYS B N 1
ATOM 3009 C CA . LYS B 1 30 ? 28.531 11.867 -30.344 1 34.44 30 LYS B CA 1
ATOM 3010 C C . LYS B 1 30 ? 27.625 10.641 -30.234 1 34.44 30 LYS B C 1
ATOM 3012 O O . LYS B 1 30 ? 26.906 10.312 -31.188 1 34.44 30 LYS B O 1
ATOM 3017 N N . SER B 1 31 ? 28.156 9.555 -29.797 1 31.61 31 SER B N 1
ATOM 3018 C CA . SER B 1 31 ? 27.312 8.484 -29.281 1 31.61 31 SER B CA 1
ATOM 3019 C C . SER B 1 31 ? 26.016 9.047 -28.688 1 31.61 31 SER B C 1
ATOM 3021 O O . SER B 1 31 ? 26.062 9.883 -27.781 1 31.61 31 SER B O 1
ATOM 3023 N N . THR B 1 32 ? 25.016 9.344 -29.516 1 33.38 32 THR B N 1
ATOM 3024 C CA . THR B 1 32 ? 23.672 9.266 -28.953 1 33.38 32 THR B CA 1
ATOM 3025 C C . THR B 1 32 ? 23.609 8.195 -27.859 1 33.38 32 THR B C 1
ATOM 3027 O O . THR B 1 32 ? 23.422 7.012 -28.156 1 33.38 32 THR B O 1
ATOM 3030 N N . PHE B 1 33 ? 24.562 8.211 -27 1 31.06 33 PHE B N 1
ATOM 3031 C CA . PHE B 1 33 ? 24.047 7.562 -25.797 1 31.06 33 PHE B CA 1
ATOM 3032 C C . PHE B 1 33 ? 22.594 7.961 -25.531 1 31.06 33 PHE B C 1
ATOM 3034 O O . PHE B 1 33 ? 22.312 9.125 -25.234 1 31.06 33 PHE B O 1
ATOM 3041 N N . ALA B 1 34 ? 21.688 7.527 -26.375 1 30.47 34 ALA B N 1
ATOM 3042 C CA . ALA B 1 34 ? 20.359 7.504 -25.766 1 30.47 34 ALA B CA 1
ATOM 3043 C C . ALA B 1 34 ? 20.469 7.387 -24.25 1 30.47 34 ALA B C 1
ATOM 3045 O O . ALA B 1 34 ? 21.031 6.422 -23.734 1 30.47 34 ALA B O 1
ATOM 3046 N N . GLU B 1 35 ? 20.797 8.414 -23.562 1 31.16 35 GLU B N 1
ATOM 3047 C CA . GLU B 1 35 ? 20.5 8.406 -22.141 1 31.16 35 GLU B CA 1
ATOM 3048 C C . GLU B 1 35 ? 19.312 7.496 -21.828 1 31.16 35 GLU B C 1
ATOM 3050 O O . GLU B 1 35 ? 18.172 7.84 -22.125 1 31.16 35 GLU B O 1
ATOM 3055 N N . LYS B 1 36 ? 19.344 6.188 -22.266 1 33.56 36 LYS B N 1
ATOM 3056 C CA . LYS B 1 36 ? 18.359 5.41 -21.516 1 33.56 36 LYS B CA 1
ATOM 3057 C C . LYS B 1 36 ? 18.062 6.047 -20.156 1 33.56 36 LYS B C 1
ATOM 3059 O O . LYS B 1 36 ? 18.953 6.109 -19.297 1 33.56 36 LYS B O 1
ATOM 3064 N N . LYS B 1 37 ? 17.469 7.23 -20.25 1 36 37 LYS B N 1
ATOM 3065 C CA . LYS B 1 37 ? 16.922 7.781 -19.016 1 36 37 LYS B CA 1
ATOM 3066 C C . LYS B 1 37 ? 16.766 6.695 -17.953 1 36 37 LYS B C 1
ATOM 3068 O O . LYS B 1 37 ? 15.977 5.762 -18.125 1 36 37 LYS B O 1
ATOM 3073 N N . LEU B 1 38 ? 17.797 6.027 -17.469 1 39.72 38 LEU B N 1
ATOM 3074 C CA . LEU B 1 38 ? 17.734 5.27 -16.234 1 39.72 38 LEU B CA 1
ATOM 3075 C C . LEU B 1 38 ? 16.484 5.617 -15.438 1 39.72 38 LEU B C 1
ATOM 3077 O O . LEU B 1 38 ? 16.375 6.707 -14.867 1 39.72 38 LEU B O 1
ATOM 3081 N N . HIS B 1 39 ? 15.383 5.566 -16.078 1 50.97 39 HIS B N 1
ATOM 3082 C CA . HIS B 1 39 ? 14.117 5.918 -15.453 1 50.97 39 HIS B CA 1
ATOM 3083 C C . HIS B 1 39 ? 14.102 5.535 -13.977 1 50.97 39 HIS B C 1
ATOM 3085 O O . HIS B 1 39 ? 14.383 4.387 -13.625 1 50.97 39 HIS B O 1
ATOM 3091 N N . GLY B 1 40 ? 14.602 6.371 -13.109 1 73.31 40 GLY B N 1
ATOM 3092 C CA . GLY B 1 40 ? 14.57 6.23 -11.664 1 73.31 40 GLY B CA 1
ATOM 3093 C C . GLY B 1 40 ? 13.297 5.594 -11.148 1 73.31 40 GLY B C 1
ATOM 3094 O O . GLY B 1 40 ? 12.383 5.312 -11.93 1 73.31 40 GLY B O 1
ATOM 3095 N N . THR B 1 41 ? 13.273 5.012 -10.078 1 87.06 41 THR B N 1
ATOM 3096 C CA . THR B 1 41 ? 12.102 4.441 -9.414 1 87.06 41 THR B CA 1
ATOM 3097 C C . THR B 1 41 ? 10.953 5.445 -9.391 1 87.06 41 THR B C 1
ATOM 3099 O O . THR B 1 41 ? 11.141 6.594 -8.977 1 87.06 41 THR B O 1
ATOM 3102 N N . PRO B 1 42 ? 9.875 5.086 -9.992 1 91.81 42 PRO B N 1
ATOM 3103 C CA . PRO B 1 42 ? 8.742 6.016 -10.039 1 91.81 42 PRO B CA 1
ATOM 3104 C C . PRO B 1 42 ? 8.219 6.379 -8.648 1 91.81 42 PRO B C 1
ATOM 3106 O O . PRO B 1 42 ? 8.484 5.664 -7.68 1 91.81 42 PRO B O 1
ATOM 3109 N N . MET B 1 43 ? 7.547 7.496 -8.594 1 96.12 43 MET B N 1
ATOM 3110 C CA . MET B 1 43 ? 6.734 7.828 -7.426 1 96.12 43 MET B CA 1
ATOM 3111 C C . MET B 1 43 ? 5.449 7.004 -7.406 1 96.12 43 MET B C 1
ATOM 3113 O O . MET B 1 43 ? 5.172 6.258 -8.344 1 96.12 43 MET B O 1
ATOM 3117 N N . HIS B 1 44 ? 4.758 7.059 -6.293 1 97.19 44 HIS B N 1
ATOM 3118 C CA . HIS B 1 44 ? 3.475 6.367 -6.238 1 97.19 44 HIS B CA 1
ATOM 3119 C C . HIS B 1 44 ? 2.396 7.25 -5.625 1 97.19 44 HIS B C 1
ATOM 3121 O O . HIS B 1 44 ? 2.697 8.148 -4.832 1 97.19 44 HIS B O 1
ATOM 3127 N N . LYS B 1 45 ? 1.197 7.02 -6.09 1 98.38 45 LYS B N 1
ATOM 3128 C CA . LYS B 1 45 ? 0.021 7.633 -5.484 1 98.38 45 LYS B CA 1
ATOM 3129 C C . LYS B 1 45 ? -0.893 6.578 -4.863 1 98.38 45 LYS B C 1
ATOM 3131 O O . LYS B 1 45 ? -0.765 5.387 -5.16 1 98.38 45 LYS B O 1
ATOM 3136 N N . VAL B 1 46 ? -1.685 7.031 -3.988 1 98.62 46 VAL B N 1
ATOM 3137 C CA . VAL B 1 46 ? -2.768 6.223 -3.441 1 98.62 46 VAL B CA 1
ATOM 3138 C C . VAL B 1 46 ? -4.113 6.781 -3.896 1 98.62 46 VAL B C 1
ATOM 3140 O O . VAL B 1 46 ? -4.406 7.961 -3.688 1 98.62 46 VAL B O 1
ATOM 3143 N N . GLU B 1 47 ? -4.844 5.938 -4.523 1 98 47 GLU B N 1
ATOM 3144 C CA . GLU B 1 47 ? -6.168 6.324 -5 1 98 47 GLU B CA 1
ATOM 3145 C C . GLU B 1 47 ? -7.262 5.781 -4.086 1 98 47 GLU B C 1
ATOM 3147 O O . GLU B 1 47 ? -7.293 4.586 -3.787 1 98 47 GLU B O 1
ATOM 3152 N N . LEU B 1 48 ? -8.094 6.68 -3.635 1 97.38 48 LEU B N 1
ATOM 3153 C CA . LEU B 1 48 ? -9.234 6.363 -2.785 1 97.38 48 LEU B CA 1
ATOM 3154 C C . LEU B 1 48 ? -10.547 6.652 -3.508 1 97.38 48 LEU B C 1
ATOM 3156 O O . LEU B 1 48 ? -10.82 7.797 -3.875 1 97.38 48 LEU B O 1
ATOM 3160 N N . THR B 1 49 ? -11.391 5.688 -3.676 1 93.06 49 THR B N 1
ATOM 3161 C CA . THR B 1 49 ? -12.648 5.871 -4.391 1 93.06 49 THR B CA 1
ATOM 3162 C C . THR B 1 49 ? -13.828 5.883 -3.42 1 93.06 49 THR B C 1
ATOM 3164 O O . THR B 1 49 ? -14.914 6.348 -3.762 1 93.06 49 THR B O 1
ATOM 3167 N N . GLN B 1 50 ? -13.609 5.391 -2.273 1 90.12 50 GLN B N 1
ATOM 3168 C CA . GLN B 1 50 ? -14.633 5.227 -1.249 1 90.12 50 GLN B CA 1
ATOM 3169 C C . GLN B 1 50 ? -15.82 4.426 -1.778 1 90.12 50 GLN B C 1
ATOM 3171 O O . GLN B 1 50 ? -16.969 4.746 -1.486 1 90.12 50 GLN B O 1
ATOM 3176 N N . LYS B 1 51 ? -15.516 3.572 -2.645 1 83 51 LYS B N 1
ATOM 3177 C CA . LYS B 1 51 ? -16.547 2.674 -3.16 1 83 51 LYS B CA 1
ATOM 3178 C C . LYS B 1 51 ? -16.438 1.295 -2.512 1 83 51 LYS B C 1
ATOM 3180 O O . LYS B 1 51 ? -15.359 0.693 -2.486 1 83 51 LYS B O 1
ATOM 3185 N N . GLY B 1 52 ? -17.547 0.894 -1.974 1 78 52 GLY B N 1
ATOM 3186 C CA . GLY B 1 52 ? -17.594 -0.434 -1.381 1 78 52 GLY B CA 1
ATOM 3187 C C . GLY B 1 52 ? -17.094 -0.464 0.053 1 78 52 GLY B C 1
ATOM 3188 O O . GLY B 1 52 ? -17.75 -1.03 0.929 1 78 52 GLY B O 1
ATOM 3189 N N . TYR B 1 53 ? -15.953 0.112 0.255 1 83.62 53 TYR B N 1
ATOM 3190 C CA . TYR B 1 53 ? -15.344 0.119 1.578 1 83.62 53 TYR B CA 1
ATOM 3191 C C . TYR B 1 53 ? -14.766 1.493 1.905 1 83.62 53 TYR B C 1
ATOM 3193 O O . TYR B 1 53 ? -14.414 2.258 1.004 1 83.62 53 TYR B O 1
ATOM 3201 N N . ILE B 1 54 ? -14.766 1.756 3.24 1 88.75 54 ILE B N 1
ATOM 3202 C CA . ILE B 1 54 ? -14.062 2.959 3.676 1 88.75 54 ILE B CA 1
ATOM 3203 C C . ILE B 1 54 ? -12.57 2.812 3.398 1 88.75 54 ILE B C 1
ATOM 3205 O O . ILE B 1 54 ? -11.953 1.808 3.771 1 88.75 54 ILE B O 1
ATOM 3209 N N . GLN B 1 55 ? -12.07 3.787 2.717 1 93.56 55 GLN B N 1
ATOM 3210 C CA . GLN B 1 55 ? -10.664 3.736 2.334 1 93.56 55 GLN B CA 1
ATOM 3211 C C . GLN B 1 55 ? -9.867 4.848 3.012 1 93.56 55 GLN B C 1
ATOM 3213 O O . GLN B 1 55 ? -10.281 6.012 2.996 1 93.56 55 GLN B O 1
ATOM 3218 N N . PHE B 1 56 ? -8.734 4.449 3.67 1 95.31 56 PHE B N 1
ATOM 3219 C CA . PHE B 1 56 ? -7.887 5.43 4.336 1 95.31 56 PHE B CA 1
ATOM 3220 C C . PHE B 1 56 ? -6.504 4.852 4.617 1 95.31 56 PHE B C 1
ATOM 3222 O O . PHE B 1 56 ? -6.277 3.654 4.422 1 95.31 56 PHE B O 1
ATOM 3229 N N . LEU B 1 57 ? -5.594 5.734 4.965 1 97.94 57 LEU B N 1
ATOM 3230 C CA . LEU B 1 57 ? -4.246 5.391 5.406 1 97.94 57 LEU B CA 1
ATOM 3231 C C . LEU B 1 57 ? -4.07 5.684 6.891 1 97.94 57 LEU B C 1
ATOM 3233 O O . LEU B 1 57 ? -4.562 6.695 7.395 1 97.94 57 LEU B O 1
ATOM 3237 N N . ARG B 1 58 ? -3.383 4.777 7.559 1 96.75 58 ARG B N 1
ATOM 3238 C CA . ARG B 1 58 ? -3.051 4.969 8.969 1 96.75 58 ARG B CA 1
ATOM 3239 C C . ARG B 1 58 ? -1.6 4.594 9.242 1 96.75 58 ARG B C 1
ATOM 3241 O O . ARG B 1 58 ? -1.171 3.48 8.938 1 96.75 58 ARG B O 1
ATOM 3248 N N . TRP B 1 59 ? -0.868 5.531 9.773 1 96.69 59 TRP B N 1
ATOM 3249 C CA . TRP B 1 59 ? 0.544 5.258 10.016 1 96.69 59 TRP B CA 1
ATOM 3250 C C . TRP B 1 59 ? 0.74 4.574 11.367 1 96.69 59 TRP B C 1
ATOM 3252 O O . TRP B 1 59 ? 0.048 4.891 12.336 1 96.69 59 TRP B O 1
ATOM 3262 N N . GLU B 1 60 ? 1.626 3.627 11.289 1 87 60 GLU B N 1
ATOM 3263 C CA . GLU B 1 60 ? 1.971 2.865 12.492 1 87 60 GLU B CA 1
ATOM 3264 C C . GLU B 1 60 ? 3.182 3.467 13.195 1 87 60 GLU B C 1
ATOM 3266 O O . GLU B 1 60 ? 4.324 3.119 12.891 1 87 60 GLU B O 1
ATOM 3271 N N . LEU B 1 61 ? 2.961 4.312 14.094 1 93.12 61 LEU B N 1
ATOM 3272 C CA . LEU B 1 61 ? 4.051 4.941 14.828 1 93.12 61 LEU B CA 1
ATOM 3273 C C . LEU B 1 61 ? 3.545 5.535 16.141 1 93.12 61 LEU B C 1
ATOM 3275 O O . LEU B 1 61 ? 2.369 5.887 16.25 1 93.12 61 LEU B O 1
ATOM 3279 N N . PRO B 1 62 ? 4.402 5.539 17.109 1 94.81 62 PRO B N 1
ATOM 3280 C CA . PRO B 1 62 ? 4.043 6.273 18.328 1 94.81 62 PRO B CA 1
ATOM 3281 C C . PRO B 1 62 ? 4.074 7.785 18.125 1 94.81 62 PRO B C 1
ATOM 3283 O O . PRO B 1 62 ? 5.133 8.352 17.844 1 94.81 62 PRO B O 1
ATOM 3286 N N . VAL B 1 63 ? 2.957 8.359 18.344 1 97.5 63 VAL B N 1
ATOM 3287 C CA . VAL B 1 63 ? 2.877 9.797 18.172 1 97.5 63 VAL B CA 1
ATOM 3288 C C . VAL B 1 63 ? 3.248 10.508 19.469 1 97.5 63 VAL B C 1
ATOM 3290 O O . VAL B 1 63 ? 2.67 10.227 20.516 1 97.5 63 VAL B O 1
ATOM 3293 N N . PRO B 1 64 ? 4.203 11.359 19.422 1 98.06 64 PRO B N 1
ATOM 3294 C CA . PRO B 1 64 ? 4.535 12.148 20.609 1 98.06 64 PRO B CA 1
ATOM 3295 C C . PRO B 1 64 ? 3.543 13.281 20.875 1 98.06 64 PRO B C 1
ATOM 3297 O O . PRO B 1 64 ? 2.598 13.469 20.094 1 98.06 64 PRO B O 1
ATOM 3300 N N . LYS B 1 65 ? 3.791 13.914 22.047 1 98.31 65 LYS B N 1
ATOM 3301 C CA . LYS B 1 65 ? 3.057 15.164 22.234 1 98.31 65 LYS B CA 1
ATOM 3302 C C . LYS B 1 65 ? 3.387 16.172 21.141 1 98.31 65 LYS B C 1
ATOM 3304 O O . LYS B 1 65 ? 4.539 16.281 20.719 1 98.31 65 LYS B O 1
ATOM 3309 N N . LEU B 1 66 ? 2.355 16.828 20.719 1 98.5 66 LEU B N 1
ATOM 3310 C CA . LEU B 1 66 ? 2.564 17.797 19.656 1 98.5 66 LEU B CA 1
ATOM 3311 C C . LEU B 1 66 ? 2.357 19.219 20.172 1 98.5 66 LEU B C 1
ATOM 3313 O O . LEU B 1 66 ? 1.301 19.547 20.719 1 98.5 66 LEU B O 1
ATOM 3317 N N . THR B 1 67 ? 3.355 20.078 19.984 1 98.44 67 THR B N 1
ATOM 3318 C CA . THR B 1 67 ? 3.242 21.484 20.312 1 98.44 67 THR B CA 1
ATOM 3319 C C . THR B 1 67 ? 3.33 22.344 19.047 1 98.44 67 THR B C 1
ATOM 3321 O O . THR B 1 67 ? 2.986 23.531 19.062 1 98.44 67 THR B O 1
ATOM 3324 N N . GLU B 1 68 ? 3.812 21.781 18.047 1 98.31 68 GLU B N 1
ATOM 3325 C CA . GLU B 1 68 ? 3.863 22.375 16.719 1 98.31 68 GLU B CA 1
ATOM 3326 C C . GLU B 1 68 ? 3.941 21.281 15.641 1 98.31 68 GLU B C 1
ATOM 3328 O O . GLU B 1 68 ? 4.387 20.172 15.914 1 98.31 68 GLU B O 1
ATOM 3333 N N . PHE B 1 69 ? 3.461 21.609 14.461 1 98.75 69 PHE B N 1
ATOM 3334 C CA . PHE B 1 69 ? 3.602 20.672 13.352 1 98.75 69 PHE B CA 1
ATOM 3335 C C . PHE B 1 69 ? 3.402 21.391 12.016 1 98.75 69 PHE B C 1
ATOM 3337 O O . PHE B 1 69 ? 2.904 22.516 11.977 1 98.75 69 PHE B O 1
ATOM 3344 N N . THR B 1 70 ? 3.883 20.781 10.953 1 98.88 70 THR B N 1
ATOM 3345 C CA . THR B 1 70 ? 3.604 21.109 9.555 1 98.88 70 THR B CA 1
ATOM 3346 C C . THR B 1 70 ? 3.352 19.844 8.742 1 98.88 70 THR B C 1
ATOM 3348 O O . THR B 1 70 ? 4.148 18.906 8.789 1 98.88 70 THR B O 1
ATOM 3351 N N . PHE B 1 71 ? 2.221 19.719 8.109 1 98.88 71 PHE B N 1
ATOM 3352 C CA . PHE B 1 71 ? 2.061 18.609 7.176 1 98.88 71 PHE B CA 1
ATOM 3353 C C . PHE B 1 71 ? 1.741 19.125 5.777 1 98.88 71 PHE B C 1
ATOM 3355 O O . PHE B 1 71 ? 1.179 20.219 5.621 1 98.88 71 PHE B O 1
ATOM 3362 N N . CYS B 1 72 ? 2.154 18.359 4.781 1 98.88 72 CYS B N 1
ATOM 3363 C CA . CYS B 1 72 ? 1.932 18.672 3.373 1 98.88 72 CYS B CA 1
ATOM 3364 C C . CYS B 1 72 ? 1.496 17.422 2.607 1 98.88 72 CYS B C 1
ATOM 3366 O O . CYS B 1 72 ? 1.859 16.312 2.971 1 98.88 72 CYS B O 1
ATOM 3368 N N . LEU B 1 73 ? 0.729 17.625 1.558 1 98.81 73 LEU B N 1
ATOM 3369 C CA . LEU B 1 73 ? 0.386 16.547 0.639 1 98.81 73 LEU B CA 1
ATOM 3370 C C . LEU B 1 73 ? -0.07 17.094 -0.707 1 98.81 73 LEU B C 1
ATOM 3372 O O . LEU B 1 73 ? -0.52 18.25 -0.791 1 98.81 73 LEU B O 1
ATOM 3376 N N . TRP B 1 74 ? 0.105 16.344 -1.741 1 98.81 74 TRP B N 1
ATOM 3377 C CA . TRP B 1 74 ? -0.565 16.547 -3.021 1 98.81 74 TRP B CA 1
ATOM 3378 C C . TRP B 1 74 ? -1.881 15.773 -3.074 1 98.81 74 TRP B C 1
ATOM 3380 O O . TRP B 1 74 ? -1.954 14.625 -2.631 1 98.81 74 TRP B O 1
ATOM 3390 N N . MET B 1 75 ? -2.896 16.438 -3.613 1 98.38 75 MET B N 1
ATOM 3391 C CA . MET B 1 75 ? -4.184 15.758 -3.693 1 98.38 75 MET B CA 1
ATOM 3392 C C . MET B 1 75 ? -4.926 16.141 -4.965 1 98.38 75 MET B C 1
ATOM 3394 O O . MET B 1 75 ? -4.898 17.312 -5.379 1 98.38 75 MET B O 1
ATOM 3398 N N . GLU B 1 76 ? -5.508 15.211 -5.586 1 98.38 76 GLU B N 1
ATOM 3399 C CA . GLU B 1 76 ? -6.477 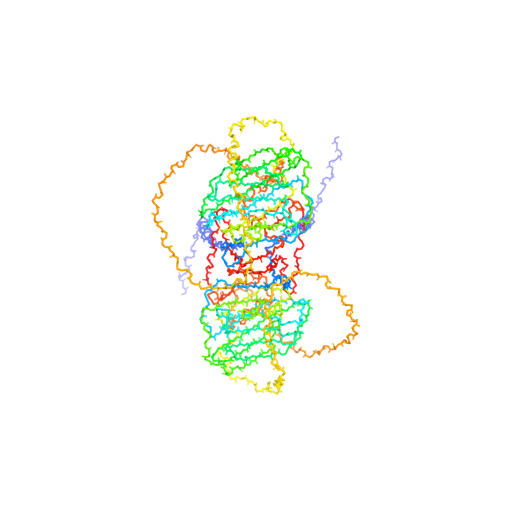15.375 -6.664 1 98.38 76 GLU B CA 1
ATOM 3400 C C . GLU B 1 76 ? -7.84 14.82 -6.273 1 98.38 76 GLU B C 1
ATOM 3402 O O . GLU B 1 76 ? -7.973 13.617 -6.02 1 98.38 76 GLU B O 1
ATOM 3407 N N . SER B 1 77 ? -8.82 15.688 -6.246 1 97.94 77 SER B N 1
ATOM 3408 C CA . SER B 1 77 ? -10.164 15.258 -5.891 1 97.94 77 SER B CA 1
ATOM 3409 C C . SER B 1 77 ? -10.977 14.906 -7.129 1 97.94 77 SER B C 1
ATOM 3411 O O . SER B 1 77 ? -10.977 15.641 -8.117 1 97.94 77 SER B O 1
ATOM 3413 N N . TYR B 1 78 ? -11.656 13.75 -7.023 1 97.62 78 TYR B N 1
ATOM 3414 C CA . TYR B 1 78 ? -12.531 13.32 -8.109 1 97.62 78 TYR B CA 1
ATOM 3415 C C . TYR B 1 78 ? -13.969 13.773 -7.867 1 97.62 78 TYR B C 1
ATOM 3417 O O . TYR B 1 78 ? -14.719 14.023 -8.812 1 97.62 78 TYR B O 1
ATOM 3425 N N . ASP B 1 79 ? -14.352 13.773 -6.668 1 96.5 79 ASP B N 1
ATOM 3426 C CA . ASP B 1 79 ? -15.711 14.117 -6.262 1 96.5 79 ASP B CA 1
ATOM 3427 C C . ASP B 1 79 ? -15.711 14.898 -4.953 1 96.5 79 ASP B C 1
ATOM 3429 O O . ASP B 1 79 ? -15.406 14.352 -3.891 1 96.5 79 ASP B O 1
ATOM 3433 N N . LEU B 1 80 ? -16.078 16.203 -4.98 1 96.62 80 LEU B N 1
ATOM 3434 C CA . LEU B 1 80 ? -16.047 17.078 -3.818 1 96.62 80 LEU B CA 1
ATOM 3435 C C . LEU B 1 80 ? -17.453 17.281 -3.244 1 96.62 80 LEU B C 1
ATOM 3437 O O . LEU B 1 80 ? -17.703 18.266 -2.553 1 96.62 80 LEU B O 1
ATOM 3441 N N . THR B 1 81 ? -18.297 16.312 -3.533 1 94.19 81 THR B N 1
ATOM 3442 C CA . THR B 1 81 ? -19.641 16.375 -2.969 1 94.19 81 THR B CA 1
ATOM 3443 C C . THR B 1 81 ? -19.594 16.375 -1.443 1 94.19 81 THR B C 1
ATOM 3445 O O . THR B 1 81 ? -20.391 17.047 -0.787 1 94.19 81 THR B O 1
ATOM 3448 N N . HIS B 1 82 ? -18.641 15.617 -0.895 1 92.44 82 HIS B N 1
ATOM 3449 C CA . HIS B 1 82 ? -18.453 15.531 0.549 1 92.44 82 HIS B CA 1
ATOM 3450 C C . HIS B 1 82 ? -17.078 16.047 0.96 1 92.44 82 HIS B C 1
ATOM 3452 O O . HIS B 1 82 ? -16.25 16.359 0.105 1 92.44 82 HIS B O 1
ATOM 3458 N N . SER B 1 83 ? -16.922 16.188 2.252 1 93.75 83 SER B N 1
ATOM 3459 C CA . SER B 1 83 ? -15.672 16.703 2.785 1 93.75 83 SER B CA 1
ATOM 3460 C C . SER B 1 83 ? -14.531 15.703 2.582 1 93.75 83 SER B C 1
ATOM 3462 O O . SER B 1 83 ? -14.758 14.492 2.551 1 93.75 83 SER B O 1
ATOM 3464 N N . HIS B 1 84 ? -13.398 16.234 2.461 1 96.69 84 HIS B N 1
ATOM 3465 C CA . HIS B 1 84 ? -12.188 15.422 2.348 1 96.69 84 HIS B CA 1
ATOM 3466 C C . HIS B 1 84 ? -11.289 15.609 3.564 1 96.69 84 HIS B C 1
ATOM 3468 O O . HIS B 1 84 ? -10.648 16.656 3.721 1 96.69 84 HIS B O 1
ATOM 3474 N N . PRO B 1 85 ? -11.258 14.594 4.438 1 96.69 85 PRO B N 1
ATOM 3475 C CA . PRO B 1 85 ? -10.336 14.68 5.578 1 96.69 85 PRO B CA 1
ATOM 3476 C C . PRO B 1 85 ? -8.883 14.453 5.18 1 96.69 85 PRO B C 1
ATOM 3478 O O . PRO B 1 85 ? -8.5 13.336 4.824 1 96.69 85 PRO B O 1
ATOM 3481 N N . ILE B 1 86 ? -8.094 15.453 5.328 1 98.25 86 ILE B N 1
ATOM 3482 C CA . ILE B 1 86 ? -6.711 15.359 4.879 1 98.25 86 ILE B CA 1
ATOM 3483 C C . ILE B 1 86 ? -5.797 15.125 6.078 1 98.25 86 ILE B C 1
ATOM 3485 O O . ILE B 1 86 ? -4.605 14.852 5.914 1 98.25 86 ILE B O 1
ATOM 3489 N N . PHE B 1 87 ? -6.309 15.258 7.199 1 98.31 87 PHE B N 1
ATOM 3490 C CA . PHE B 1 87 ? -5.582 14.977 8.43 1 98.31 87 PHE B CA 1
ATOM 3491 C C . PHE B 1 87 ? -6.547 14.672 9.57 1 98.31 87 PHE B C 1
ATOM 3493 O O . PHE B 1 87 ? -7.453 15.461 9.852 1 98.31 87 PHE B O 1
ATOM 3500 N N . SER B 1 88 ? -6.387 13.508 10.219 1 96.62 88 SER B N 1
ATOM 3501 C CA . SER B 1 88 ? -7.164 13.141 11.398 1 96.62 88 SER B CA 1
ATOM 3502 C C . SER B 1 88 ? -6.273 12.547 12.484 1 96.62 88 SER B C 1
ATOM 3504 O O . SER B 1 88 ? -5.5 11.617 12.227 1 96.62 88 SER B O 1
ATOM 3506 N N . TYR B 1 89 ? -6.262 13.141 13.594 1 97.81 89 TYR B N 1
ATOM 3507 C CA . TYR B 1 89 ? -5.559 12.648 14.766 1 97.81 89 TYR B CA 1
ATOM 3508 C C . TYR B 1 89 ? -6.523 12.414 15.922 1 97.81 89 TYR B C 1
ATOM 3510 O O . TYR B 1 89 ? -7.148 13.352 16.422 1 97.81 89 TYR B O 1
ATOM 3518 N N . SER B 1 90 ? -6.66 11.117 16.344 1 95.38 90 SER B N 1
ATOM 3519 C CA . SER B 1 90 ? -7.625 10.734 17.359 1 95.38 90 SER B CA 1
ATOM 3520 C C . SER B 1 90 ? -7.094 9.594 18.219 1 95.38 90 SER B C 1
ATOM 3522 O O . SER B 1 90 ? -6.094 8.961 17.875 1 95.38 90 SER B O 1
ATOM 3524 N N . LYS B 1 91 ? -7.793 9.453 19.312 1 93 91 LYS B N 1
ATOM 3525 C CA . LYS B 1 91 ? -7.488 8.328 20.203 1 93 91 LYS B CA 1
ATOM 3526 C C . LYS B 1 91 ? -8.672 7.367 20.297 1 93 91 LYS B C 1
ATOM 3528 O O . LYS B 1 91 ? -9.82 7.797 20.391 1 93 91 LYS B O 1
ATOM 3533 N N . ASN B 1 92 ? -8.352 6.137 20.219 1 87 92 ASN B N 1
ATOM 3534 C CA . ASN B 1 92 ? -9.344 5.078 20.391 1 87 92 ASN B CA 1
ATOM 3535 C C . ASN B 1 92 ? -10.523 5.27 19.438 1 87 92 ASN B C 1
ATOM 3537 O O . ASN B 1 92 ? -11.672 5 19.812 1 87 92 ASN B O 1
ATOM 3541 N N . GLU B 1 93 ? -10.305 5.914 18.391 1 85.31 93 GLU B N 1
ATOM 3542 C CA . GLU B 1 93 ? -11.305 6.121 17.344 1 85.31 93 GLU B CA 1
ATOM 3543 C C . GLU B 1 93 ? -12.477 6.953 17.859 1 85.31 93 GLU B C 1
ATOM 3545 O O . GLU B 1 93 ? -13.555 6.949 17.266 1 85.31 93 GLU B O 1
ATOM 3550 N N . ARG B 1 94 ? -12.32 7.668 18.953 1 87.06 94 ARG B N 1
ATOM 3551 C CA . ARG B 1 94 ? -13.43 8.391 19.562 1 87.06 94 ARG B CA 1
ATOM 3552 C C . ARG B 1 94 ? -13.023 9.82 19.922 1 87.06 94 ARG B C 1
ATOM 3554 O O . ARG B 1 94 ? -13.766 10.766 19.656 1 87.06 94 ARG B O 1
ATOM 3561 N N . GLU B 1 95 ? -11.922 9.93 20.547 1 92.88 95 GLU B N 1
ATOM 3562 C CA . GLU B 1 95 ? -11.469 11.25 20.984 1 92.88 95 GLU B CA 1
ATOM 3563 C C . GLU B 1 95 ? -10.75 11.992 19.859 1 92.88 95 GLU B C 1
ATOM 3565 O O . GLU B 1 95 ? -9.602 11.688 19.547 1 92.88 95 GLU B O 1
ATOM 3570 N N . ARG B 1 96 ? -11.391 12.961 19.328 1 94.69 96 ARG B N 1
ATOM 3571 C CA . ARG B 1 96 ? -10.797 13.773 18.281 1 94.69 96 ARG B CA 1
ATOM 3572 C C . ARG B 1 96 ? -9.836 14.805 18.859 1 94.69 96 ARG B C 1
ATOM 3574 O O . ARG B 1 96 ? -10.25 15.68 19.625 1 94.69 96 ARG B O 1
ATOM 3581 N N . LEU B 1 97 ? -8.602 14.711 18.484 1 97.75 97 LEU B N 1
ATOM 3582 C CA . LEU B 1 97 ? -7.586 15.594 19.047 1 97.75 97 LEU B CA 1
ATOM 3583 C C . LEU B 1 97 ? -7.246 16.719 18.078 1 97.75 97 LEU B C 1
ATOM 3585 O O . LEU B 1 97 ? -7 17.859 18.484 1 97.75 97 LEU B O 1
ATOM 3589 N N . ALA B 1 98 ? -7.168 16.391 16.828 1 98.12 98 ALA B N 1
ATOM 3590 C CA . ALA B 1 98 ? -6.938 17.375 15.766 1 98.12 98 ALA B CA 1
ATOM 3591 C C . ALA B 1 98 ? -7.48 16.859 14.43 1 98.12 98 ALA B C 1
ATOM 3593 O O . ALA B 1 98 ? -7.523 15.656 14.188 1 98.12 98 ALA B O 1
ATOM 3594 N N . ARG B 1 99 ? -7.91 17.781 13.562 1 97.38 99 ARG B N 1
ATOM 3595 C CA . ARG B 1 99 ? -8.336 17.391 12.219 1 97.38 99 ARG B CA 1
ATOM 3596 C C . ARG B 1 99 ? -8.227 18.562 11.25 1 97.38 99 ARG B C 1
ATOM 3598 O O . ARG B 1 99 ? -8.297 19.719 11.664 1 97.38 99 ARG B O 1
ATOM 3605 N N . SER B 1 100 ? -7.949 18.281 10.07 1 98.12 100 SER B N 1
ATOM 3606 C CA . SER B 1 100 ? -8 19.203 8.945 1 98.12 100 SER B CA 1
ATOM 3607 C C . SER B 1 100 ? -8.75 18.594 7.766 1 98.12 100 SER B C 1
ATOM 3609 O O . SER B 1 100 ? -8.609 17.406 7.48 1 98.12 100 SER B O 1
ATOM 3611 N N . TRP B 1 101 ? -9.594 19.422 7.086 1 97.38 101 TRP B N 1
ATOM 3612 C CA . TRP B 1 101 ? -10.383 18.891 5.98 1 97.38 101 TRP B CA 1
ATOM 3613 C C . TRP B 1 101 ? -10.695 19.969 4.957 1 97.38 101 TRP B C 1
ATOM 3615 O O . TRP B 1 101 ? -10.57 21.172 5.246 1 97.38 101 TRP B O 1
ATOM 3625 N N . ILE B 1 102 ? -10.953 19.5 3.797 1 98 102 ILE B N 1
ATOM 3626 C CA . ILE B 1 102 ? -11.523 20.344 2.746 1 98 102 ILE B CA 1
ATOM 3627 C C . ILE B 1 102 ? -13.047 20.219 2.768 1 98 102 ILE B C 1
ATOM 3629 O O . ILE B 1 102 ? -13.594 19.125 2.734 1 98 102 ILE B O 1
ATOM 3633 N N . ALA B 1 103 ? -13.656 21.312 2.803 1 96.94 103 ALA B N 1
ATOM 3634 C CA . ALA B 1 103 ? -15.117 21.328 2.855 1 96.94 103 ALA B CA 1
ATOM 3635 C C . ALA B 1 103 ? -15.719 20.891 1.526 1 96.94 103 ALA B C 1
ATOM 3637 O O . ALA B 1 103 ? -15.055 20.906 0.492 1 96.94 103 ALA B O 1
ATOM 3638 N N . PRO B 1 104 ? -17 20.469 1.593 1 95.94 104 PRO B N 1
ATOM 3639 C CA . PRO B 1 104 ? -17.672 20.125 0.343 1 95.94 104 PRO B CA 1
ATOM 3640 C C . PRO B 1 104 ? -17.562 21.219 -0.718 1 95.94 104 PRO B C 1
ATOM 3642 O O . PRO B 1 104 ? -17.484 22.391 -0.385 1 95.94 104 PRO B O 1
ATOM 3645 N N . ARG B 1 105 ? -17.484 20.766 -1.941 1 96.69 105 ARG B N 1
ATOM 3646 C CA . ARG B 1 105 ? -17.391 21.625 -3.117 1 96.69 105 ARG B CA 1
ATOM 3647 C C . ARG B 1 105 ? -16.047 22.344 -3.154 1 96.69 105 ARG B C 1
ATOM 3649 O O . ARG B 1 105 ? -15.844 23.234 -3.977 1 96.69 105 ARG B O 1
ATOM 3656 N N . GLY B 1 106 ? -15.148 22.016 -2.236 1 97.44 106 GLY B N 1
ATOM 3657 C CA . GLY B 1 106 ? -13.805 22.562 -2.26 1 97.44 106 GLY B CA 1
ATOM 3658 C C . GLY B 1 106 ? -13.758 24.047 -1.901 1 97.44 106 GLY B C 1
ATOM 3659 O O . GLY B 1 106 ? -12.867 24.766 -2.344 1 97.44 106 GLY B O 1
ATOM 3660 N N . THR B 1 107 ? -14.648 24.484 -1.018 1 97.69 107 THR B N 1
ATOM 3661 C CA . THR B 1 107 ? -14.852 25.922 -0.824 1 97.69 107 THR B CA 1
ATOM 3662 C C . THR B 1 107 ? -13.977 26.438 0.311 1 97.69 107 THR B C 1
ATOM 3664 O O . THR B 1 107 ? -13.766 27.656 0.432 1 97.69 107 THR B O 1
ATOM 3667 N N . SER B 1 108 ? -13.594 25.547 1.122 1 98.25 108 SER B N 1
ATOM 3668 C CA . SER B 1 108 ? -12.781 26 2.25 1 98.25 108 SER B CA 1
ATOM 3669 C C . SER B 1 108 ? -11.93 24.859 2.807 1 98.25 108 SER B C 1
ATOM 3671 O O . SER B 1 108 ? -12.219 23.688 2.582 1 98.25 108 SER B O 1
ATOM 3673 N N . VAL B 1 109 ? -10.836 25.219 3.42 1 98.62 109 VAL B N 1
ATOM 3674 C CA . VAL B 1 109 ? -9.977 24.297 4.168 1 98.62 109 VAL B CA 1
ATOM 3675 C C . VAL B 1 109 ? -10.008 24.672 5.652 1 98.62 109 VAL B C 1
ATOM 3677 O O . VAL B 1 109 ? -10.031 25.844 6.008 1 98.62 109 VAL B O 1
ATOM 3680 N N . HIS B 1 110 ? -10.016 23.578 6.496 1 98.56 110 HIS B N 1
ATOM 3681 C CA . HIS B 1 110 ? -10.227 23.797 7.922 1 98.56 110 HIS B CA 1
ATOM 3682 C C . HIS B 1 110 ? -9.156 23.094 8.75 1 98.56 110 HIS B C 1
ATOM 3684 O O . HIS B 1 110 ? -8.609 22.078 8.328 1 98.56 110 HIS B O 1
ATOM 3690 N N . LEU B 1 111 ? -8.875 23.672 9.945 1 98.75 111 LEU B N 1
ATOM 3691 C CA . LEU B 1 111 ? -8.078 23.047 10.992 1 98.75 111 LEU B CA 1
ATOM 3692 C C . LEU B 1 111 ? -8.75 23.188 12.352 1 98.75 111 LEU B C 1
ATOM 3694 O O . LEU B 1 111 ? -9.195 24.281 12.719 1 98.75 111 LEU B O 1
ATOM 3698 N N . GLU B 1 112 ? -8.883 22.094 12.977 1 98.44 112 GLU B N 1
ATOM 3699 C CA . GLU B 1 112 ? -9.406 22.047 14.344 1 98.44 112 GLU B CA 1
ATOM 3700 C C . GLU B 1 112 ? -8.438 21.328 15.273 1 98.44 112 GLU B C 1
ATOM 3702 O O . GLU B 1 112 ? -7.902 20.266 14.93 1 98.44 112 GLU B O 1
ATOM 3707 N N . ILE B 1 113 ? -8.156 21.922 16.391 1 98.5 113 ILE B N 1
ATOM 3708 C CA . ILE B 1 113 ? -7.277 21.328 17.391 1 98.5 113 ILE B CA 1
ATOM 3709 C C . ILE B 1 113 ? -7.934 21.391 18.766 1 98.5 113 ILE B C 1
ATOM 3711 O O . ILE B 1 113 ? -8.328 22.469 19.219 1 98.5 113 ILE B O 1
ATOM 3715 N N . GLY B 1 114 ? -8.039 20.297 19.391 1 96.06 114 GLY B N 1
ATOM 3716 C CA . GLY B 1 114 ? -8.617 20.25 20.719 1 96.06 114 GLY B CA 1
ATOM 3717 C C . GLY B 1 114 ? -10.047 20.75 20.766 1 96.06 114 GLY B C 1
ATOM 3718 O O . GLY B 1 114 ? -10.445 21.438 21.719 1 96.06 114 GLY B O 1
ATOM 3719 N N . GLY B 1 115 ? -10.664 20.594 19.75 1 94.75 115 GLY B N 1
ATOM 3720 C CA . GLY B 1 115 ? -12.047 21.031 19.703 1 94.75 115 GLY B CA 1
ATOM 3721 C C . GLY B 1 115 ? -12.203 22.484 19.328 1 94.75 115 GLY B C 1
ATOM 3722 O O . GLY B 1 115 ? -13.312 22.969 19.109 1 94.75 115 GLY B O 1
ATOM 3723 N N . ASN B 1 116 ? -11.102 23.156 19.188 1 97 116 ASN B N 1
ATOM 3724 C CA . ASN B 1 116 ? -11.133 24.562 18.797 1 97 116 ASN B CA 1
ATOM 3725 C C . ASN B 1 116 ? -10.914 24.734 17.297 1 97 116 ASN B C 1
ATOM 3727 O O . ASN B 1 116 ? -10.023 24.109 16.719 1 97 116 ASN B O 1
ATOM 3731 N N . ASN B 1 117 ? -11.75 25.469 16.75 1 97.12 117 ASN B N 1
ATOM 3732 C CA . ASN B 1 117 ? -11.539 25.828 15.359 1 97.12 117 ASN B CA 1
ATOM 3733 C C . ASN B 1 117 ? -10.344 26.766 15.188 1 97.12 117 ASN B C 1
ATOM 3735 O O . ASN B 1 117 ? -10.406 27.938 15.57 1 97.12 117 ASN B O 1
ATOM 3739 N N . VAL B 1 118 ? -9.352 26.297 14.602 1 98.31 118 VAL B N 1
ATOM 3740 C CA . VAL B 1 118 ? -8.141 27.078 14.43 1 98.31 118 VAL B CA 1
ATOM 3741 C C . VAL B 1 118 ? -8.289 28.016 13.234 1 98.31 118 VAL B C 1
ATOM 3743 O O . VAL B 1 118 ? -8.016 29.203 13.336 1 98.31 118 VAL B O 1
ATOM 3746 N N . PHE B 1 119 ? -8.711 27.5 12.062 1 97.12 119 PHE B N 1
ATOM 3747 C CA . PHE B 1 119 ? -9.008 28.359 10.93 1 97.12 119 PHE B CA 1
ATOM 3748 C C . PHE B 1 119 ? -10 27.703 9.984 1 97.12 119 PHE B C 1
ATOM 3750 O O . PHE B 1 119 ? -10.18 26.484 10.023 1 97.12 119 PHE B O 1
ATOM 3757 N N . ALA B 1 120 ? -10.672 28.469 9.234 1 98.06 120 ALA B N 1
ATOM 3758 C CA . ALA B 1 120 ? -11.477 28.156 8.055 1 98.06 120 ALA B CA 1
ATOM 3759 C C . ALA B 1 120 ? -11.141 29.094 6.898 1 98.06 120 ALA B C 1
ATOM 3761 O O . ALA B 1 120 ? -11.609 30.234 6.859 1 98.06 120 ALA B O 1
ATOM 3762 N N . ALA B 1 121 ? -10.391 28.625 6.055 1 98.06 121 ALA B N 1
ATOM 3763 C CA . ALA B 1 121 ? -9.914 29.484 4.973 1 98.06 121 ALA B CA 1
ATOM 3764 C C . ALA B 1 121 ? -10.68 29.203 3.68 1 98.06 121 ALA B C 1
ATOM 3766 O O . ALA B 1 121 ? -10.766 28.062 3.234 1 98.06 121 ALA B O 1
ATOM 3767 N N . SER B 1 122 ? -11.195 30.266 3.137 1 97.12 122 SER B N 1
ATOM 3768 C CA . SER B 1 122 ? -11.883 30.125 1.855 1 97.12 122 SER B CA 1
ATOM 3769 C C . SER B 1 122 ? -10.898 29.844 0.728 1 97.12 122 SER B C 1
ATOM 3771 O O . SER B 1 122 ? -9.898 30.547 0.58 1 97.12 122 SER B O 1
ATOM 3773 N N . VAL B 1 123 ? -11.25 28.781 0.05 1 96.94 123 VAL B N 1
ATOM 3774 C CA . VAL B 1 123 ? -10.422 28.391 -1.09 1 96.94 123 VAL B CA 1
ATOM 3775 C C . VAL B 1 123 ? -11.32 27.969 -2.252 1 96.94 123 VAL B C 1
ATOM 3777 O O . VAL B 1 123 ? -12.547 27.984 -2.135 1 96.94 123 VAL B O 1
ATOM 3780 N N . ASP B 1 124 ? -10.648 27.797 -3.414 1 96.5 124 ASP B N 1
ATOM 3781 C CA . ASP B 1 124 ? -11.336 27.281 -4.594 1 96.5 124 ASP B CA 1
ATOM 3782 C C . ASP B 1 124 ? -10.625 26.047 -5.148 1 96.5 124 ASP B C 1
ATOM 3784 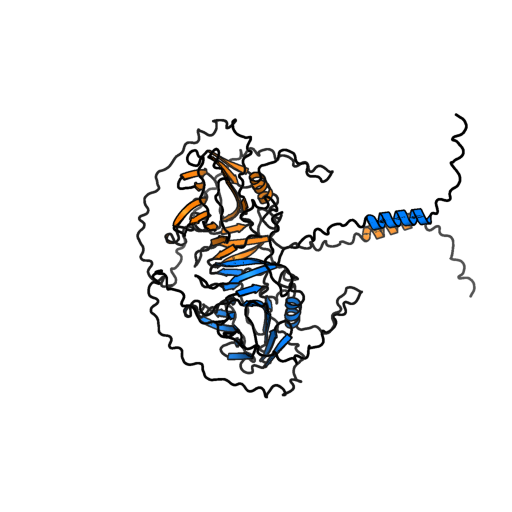O O . ASP B 1 124 ? -9.906 26.141 -6.141 1 96.5 124 ASP B O 1
ATOM 3788 N N . ILE B 1 125 ? -10.867 25 -4.504 1 97.75 125 ILE B N 1
ATOM 3789 C CA . ILE B 1 125 ? -10.312 23.719 -4.953 1 97.75 125 ILE B CA 1
ATOM 3790 C C . ILE B 1 125 ? -11.266 23.062 -5.941 1 97.75 125 ILE B C 1
ATOM 3792 O O . ILE B 1 125 ? -12.453 22.891 -5.652 1 97.75 125 ILE B O 1
ATOM 3796 N N . LEU B 1 126 ? -10.711 22.672 -7.082 1 98.12 126 LEU B N 1
ATOM 3797 C CA . LEU B 1 126 ? -11.523 22.078 -8.141 1 98.12 126 LEU B CA 1
ATOM 3798 C C . LEU B 1 126 ? -11.242 20.594 -8.273 1 98.12 126 LEU B C 1
ATOM 3800 O O . LEU B 1 126 ? -10.164 20.125 -7.91 1 98.12 126 LEU B O 1
ATOM 3804 N N . GLU B 1 127 ? -12.273 19.922 -8.805 1 98 127 GLU B N 1
ATOM 3805 C CA . GLU B 1 127 ? -12.117 18.5 -9.07 1 98 127 GLU B CA 1
ATOM 3806 C C . GLU B 1 127 ? -11.172 18.25 -10.25 1 98 127 GLU B C 1
ATOM 3808 O O . GLU B 1 127 ? -11.047 19.094 -11.141 1 98 127 GLU B O 1
ATOM 3813 N N . ASN B 1 128 ? -10.445 17.156 -10.234 1 97.44 128 ASN B N 1
ATOM 3814 C CA . ASN B 1 128 ? -9.594 16.641 -11.297 1 97.44 128 ASN B CA 1
ATOM 3815 C C . ASN B 1 128 ? -8.414 17.562 -11.57 1 97.44 128 ASN B C 1
ATOM 3817 O O . ASN B 1 128 ? -8.031 17.766 -12.727 1 97.44 128 ASN B O 1
ATOM 3821 N N . ARG B 1 129 ? -8.047 18.188 -10.516 1 97.81 129 ARG B N 1
ATOM 3822 C CA . ARG B 1 129 ? -6.84 19.016 -10.523 1 97.81 129 ARG B CA 1
ATOM 3823 C C . ARG B 1 129 ? -5.988 18.75 -9.289 1 97.81 129 ARG B C 1
ATOM 3825 O O . ARG B 1 129 ? -6.516 18.594 -8.188 1 97.81 129 ARG B O 1
ATOM 3832 N N . TRP B 1 130 ? -4.695 18.688 -9.57 1 98.31 130 TRP B N 1
ATOM 3833 C CA . TRP B 1 130 ? -3.783 18.469 -8.453 1 98.31 130 TRP B CA 1
ATOM 3834 C C . TRP B 1 130 ? -3.523 19.766 -7.703 1 98.31 130 TRP B C 1
ATOM 3836 O O . TRP B 1 130 ? -3.289 20.812 -8.312 1 98.31 130 TRP B O 1
ATOM 3846 N N . TYR B 1 131 ? -3.6 19.719 -6.371 1 98.69 131 TYR B N 1
ATOM 3847 C CA . TYR B 1 131 ? -3.219 20.797 -5.473 1 98.69 131 TYR B CA 1
ATOM 3848 C C . TYR B 1 131 ? -2.213 20.328 -4.434 1 98.69 131 TYR B C 1
ATOM 3850 O O . TYR B 1 131 ? -2.289 19.188 -3.967 1 98.69 131 TYR B O 1
ATOM 3858 N N . HIS B 1 132 ? -1.27 21.125 -4.168 1 98.81 132 HIS B N 1
ATOM 3859 C CA . HIS B 1 132 ? -0.375 20.922 -3.031 1 98.81 132 HIS B CA 1
ATOM 3860 C C . HIS B 1 132 ? -0.853 21.703 -1.812 1 98.81 132 HIS B C 1
ATOM 3862 O O . HIS B 1 132 ? -1.013 22.922 -1.874 1 98.81 132 HIS B O 1
ATOM 3868 N N . LEU B 1 133 ? -1.119 21 -0.741 1 98.88 133 LEU B N 1
ATOM 3869 C CA . LEU B 1 133 ? -1.642 21.609 0.472 1 98.88 133 LEU B CA 1
ATOM 3870 C C . LEU B 1 133 ? -0.676 21.422 1.638 1 98.88 133 LEU B C 1
ATOM 3872 O O . LEU B 1 133 ? -0.153 20.328 1.844 1 98.88 133 LEU B O 1
ATOM 3876 N N . CYS B 1 134 ? -0.433 22.469 2.361 1 98.88 134 CYS B N 1
ATOM 3877 C CA . CYS B 1 134 ? 0.356 22.391 3.586 1 98.88 134 CYS B CA 1
ATOM 3878 C C . CYS B 1 134 ? -0.307 23.188 4.707 1 98.88 134 CYS B C 1
ATOM 3880 O O . CYS B 1 134 ? -0.831 24.281 4.473 1 98.88 134 CYS B O 1
ATOM 3882 N N . VAL B 1 135 ? -0.333 22.594 5.832 1 98.94 135 VAL B N 1
ATOM 3883 C CA . VAL B 1 135 ? -0.89 23.219 7.027 1 98.94 135 VAL B CA 1
ATOM 3884 C C . VAL B 1 135 ? 0.151 23.219 8.148 1 98.94 135 VAL B C 1
ATOM 3886 O O . VAL B 1 135 ? 0.866 22.234 8.328 1 98.94 135 VAL B O 1
ATOM 3889 N N . SER B 1 136 ? 0.287 24.312 8.859 1 98.81 136 SER B N 1
ATOM 3890 C CA . SER B 1 136 ? 1.23 24.438 9.969 1 98.81 136 SER B CA 1
ATOM 3891 C C . SER B 1 136 ? 0.584 25.094 11.18 1 98.81 136 SER B C 1
ATOM 3893 O O . SER B 1 136 ? -0.303 25.938 11.031 1 98.81 136 SER B O 1
ATOM 3895 N N . TRP B 1 137 ? 1.058 24.688 12.336 1 98.69 137 TRP B N 1
ATOM 3896 C CA . TRP B 1 137 ? 0.551 25.219 13.602 1 98.69 137 TRP B CA 1
ATOM 3897 C C . TRP B 1 137 ? 1.611 25.125 14.695 1 98.69 137 TRP B C 1
ATOM 3899 O O . TRP B 1 137 ? 2.406 24.188 14.719 1 98.69 137 TRP B O 1
ATOM 3909 N N . GLU B 1 138 ? 1.648 26.078 15.594 1 98.06 138 GLU B N 1
ATOM 3910 C CA . GLU B 1 138 ? 2.439 26.031 16.812 1 98.06 138 GLU B CA 1
ATOM 3911 C C . GLU B 1 138 ? 1.665 26.609 18 1 98.06 138 GLU B C 1
ATOM 3913 O O . GLU B 1 138 ? 0.825 27.484 17.828 1 98.06 138 GLU B O 1
ATOM 3918 N N . ASN B 1 139 ? 1.962 26.141 19.141 1 97.94 139 ASN B N 1
ATOM 3919 C CA . ASN B 1 139 ? 1.129 26.484 20.297 1 97.94 139 ASN B CA 1
ATOM 3920 C C . ASN B 1 139 ? 1.741 27.625 21.109 1 97.94 139 ASN B C 1
ATOM 3922 O O . ASN B 1 139 ? 1.147 28.078 22.094 1 97.94 139 ASN B O 1
ATOM 3926 N N . GLN B 1 140 ? 2.916 28.109 20.812 1 96.44 140 GLN B N 1
ATOM 3927 C CA . GLN B 1 140 ? 3.543 29.172 21.594 1 96.44 140 GLN B CA 1
ATOM 3928 C C . GLN B 1 140 ? 2.787 30.484 21.438 1 96.44 140 GLN B C 1
ATOM 3930 O O . GLN B 1 140 ? 2.389 31.094 22.438 1 96.44 140 GLN B O 1
ATOM 3935 N N . ALA B 1 141 ? 2.555 30.875 20.172 1 96.31 141 ALA B N 1
ATOM 3936 C CA . ALA B 1 141 ? 1.808 32.094 19.906 1 96.31 141 ALA B CA 1
ATOM 3937 C C . ALA B 1 141 ? 0.469 31.781 19.25 1 96.31 141 ALA B C 1
ATOM 3939 O O . ALA B 1 141 ? -0.26 32.688 18.844 1 96.31 141 ALA B O 1
ATOM 3940 N N . GLY B 1 142 ? 0.219 30.453 19.094 1 97.19 142 GLY B N 1
ATOM 3941 C CA . GLY B 1 142 ? -1.022 30.047 18.453 1 97.19 142 GLY B CA 1
ATOM 3942 C C . GLY B 1 142 ? -1.043 30.344 16.969 1 97.19 142 GLY B C 1
ATOM 3943 O O . GLY B 1 142 ? -2.104 30.594 16.391 1 97.19 142 GLY B O 1
ATOM 3944 N N . ARG B 1 143 ? 0.079 30.344 16.312 1 97.5 143 ARG B N 1
ATOM 3945 C CA . ARG B 1 143 ? 0.162 30.703 14.898 1 97.5 143 ARG B CA 1
ATOM 3946 C C . ARG B 1 143 ? -0.263 29.531 14.023 1 97.5 143 ARG B C 1
ATOM 3948 O O . ARG B 1 143 ? -0.008 28.375 14.352 1 97.5 143 ARG B O 1
ATOM 3955 N N . TYR B 1 144 ? -0.881 29.875 12.953 1 98.31 144 TYR B N 1
ATOM 3956 C CA . TYR B 1 144 ? -1.226 28.859 11.945 1 98.31 144 TYR B CA 1
ATOM 3957 C C . TYR B 1 144 ? -0.986 29.406 10.539 1 98.31 144 TYR B C 1
ATOM 3959 O O . TYR B 1 144 ? -0.886 30.609 10.336 1 98.31 144 TYR B O 1
ATOM 3967 N N . GLY B 1 145 ? -0.8 28.469 9.609 1 98.44 145 GLY B N 1
ATOM 3968 C CA . GLY B 1 145 ? -0.646 28.812 8.195 1 98.44 145 GLY B CA 1
ATOM 3969 C C . GLY B 1 145 ? -1.165 27.719 7.27 1 98.44 145 GLY B C 1
ATOM 3970 O O . GLY B 1 145 ? -1.094 26.531 7.586 1 98.44 145 GLY B O 1
ATOM 3971 N N . LEU B 1 146 ? -1.758 28.188 6.16 1 98.75 146 LEU B N 1
ATOM 3972 C CA . LEU B 1 146 ? -2.191 27.328 5.062 1 98.75 146 LEU B CA 1
ATOM 3973 C C . LEU B 1 146 ? -1.508 27.734 3.758 1 98.75 146 LEU B C 1
ATOM 3975 O O . LEU B 1 146 ? -1.553 28.891 3.361 1 98.75 146 LEU B O 1
ATOM 3979 N N . TRP B 1 147 ? -0.775 26.844 3.17 1 98.69 147 TRP B N 1
ATOM 3980 C CA . TRP B 1 147 ? -0.186 27.047 1.851 1 98.69 147 TRP B CA 1
ATOM 3981 C C . TRP B 1 147 ? -0.881 26.172 0.807 1 98.69 147 TRP B C 1
ATOM 3983 O O . TRP B 1 147 ? -1.14 25 1.045 1 98.69 147 TRP B O 1
ATOM 3993 N N . ILE B 1 148 ? -1.221 26.719 -0.283 1 98.56 148 ILE B N 1
ATOM 3994 C CA . ILE B 1 148 ? -1.736 26.016 -1.447 1 98.56 148 ILE B CA 1
ATOM 3995 C C . ILE B 1 148 ? -0.832 26.266 -2.65 1 98.56 148 ILE B C 1
ATOM 3997 O O . ILE B 1 148 ? -0.584 27.422 -3.016 1 98.56 148 ILE B O 1
ATOM 4001 N N . ASP B 1 149 ? -0.332 25.219 -3.184 1 97.81 149 ASP B N 1
ATOM 4002 C CA . ASP B 1 149 ? 0.583 25.281 -4.316 1 97.81 149 ASP B CA 1
ATOM 4003 C C . ASP B 1 149 ? 1.755 26.219 -4.02 1 97.81 149 ASP B C 1
ATOM 4005 O O . ASP B 1 149 ? 2.088 27.078 -4.832 1 97.81 149 ASP B O 1
ATOM 4009 N N . GLY B 1 150 ? 2.229 26.031 -2.803 1 96.31 150 GLY B N 1
ATOM 4010 C CA . GLY B 1 150 ? 3.441 26.734 -2.404 1 96.31 150 GLY B CA 1
ATOM 4011 C C . GLY B 1 150 ? 3.195 28.172 -1.981 1 96.31 150 GLY B C 1
ATOM 4012 O O . GLY B 1 150 ? 4.113 28.859 -1.535 1 96.31 150 GLY B O 1
ATOM 4013 N N . ARG B 1 151 ? 1.947 28.562 -2.059 1 96.5 151 ARG B N 1
ATOM 4014 C CA . ARG B 1 151 ? 1.633 29.938 -1.722 1 96.5 151 ARG B CA 1
ATOM 4015 C C . ARG B 1 151 ? 0.838 30.031 -0.422 1 96.5 151 ARG B C 1
ATOM 4017 O O . ARG B 1 151 ? -0.078 29.234 -0.198 1 96.5 151 ARG B O 1
ATOM 4024 N N . LEU B 1 152 ? 1.235 31 0.315 1 96.25 152 LEU B N 1
ATOM 4025 C CA . LEU B 1 152 ? 0.527 31.219 1.569 1 96.25 152 LEU B CA 1
ATOM 4026 C C . LEU B 1 152 ? -0.88 31.75 1.311 1 96.25 152 LEU B C 1
ATOM 4028 O O . LEU B 1 152 ? -1.047 32.844 0.743 1 96.25 152 LEU B O 1
ATOM 4032 N N . ARG B 1 153 ? -1.855 31 1.666 1 97 153 ARG B N 1
ATOM 4033 C CA . ARG B 1 153 ? -3.246 31.359 1.399 1 97 153 ARG B CA 1
ATOM 4034 C C . ARG B 1 153 ? -3.9 31.969 2.635 1 97 153 ARG B C 1
ATOM 4036 O O . ARG B 1 153 ? -4.812 32.781 2.52 1 97 153 ARG B O 1
ATOM 4043 N N . ALA B 1 154 ? -3.543 31.453 3.785 1 96.88 154 ALA B N 1
ATOM 4044 C CA . ALA B 1 154 ? -4.102 31.938 5.047 1 96.88 154 ALA B CA 1
ATOM 4045 C C . ALA B 1 154 ? -3.09 31.797 6.18 1 96.88 154 ALA B C 1
ATOM 4047 O O . ALA B 1 154 ? -2.307 30.844 6.211 1 96.88 154 ALA B O 1
ATOM 4048 N N . GLN B 1 155 ? -3.08 32.781 7.07 1 96.69 155 GLN B N 1
ATOM 4049 C CA . GLN B 1 155 ? -2.281 32.719 8.289 1 96.69 155 GLN B CA 1
ATOM 4050 C C . GLN B 1 155 ? -2.932 33.531 9.406 1 96.69 155 GLN B C 1
ATOM 4052 O O . GLN B 1 155 ? -3.779 34.375 9.148 1 96.69 155 GLN B O 1
ATOM 4057 N N . GLY B 1 156 ? -2.66 33.188 10.609 1 96.62 156 GLY B N 1
ATOM 4058 C CA . GLY B 1 156 ? -3.201 33.906 11.75 1 96.62 156 GLY B CA 1
ATOM 4059 C C . GLY B 1 156 ? -2.811 33.281 13.086 1 96.62 156 GLY B C 1
ATOM 4060 O O . GLY B 1 156 ? -1.774 32.625 13.188 1 96.62 156 GLY B O 1
ATOM 4061 N N . ARG B 1 157 ? -3.586 33.75 14.055 1 96.06 157 ARG B N 1
ATOM 4062 C CA . ARG B 1 157 ? -3.369 33.219 15.398 1 96.06 157 ARG B CA 1
ATOM 4063 C C . ARG B 1 157 ? -4.664 32.656 15.984 1 96.06 157 ARG B C 1
ATOM 4065 O O . ARG B 1 157 ? -5.738 33.219 15.789 1 96.06 157 ARG B O 1
ATOM 4072 N N . SER B 1 158 ? -4.484 31.531 16.484 1 96.5 158 SER B N 1
ATOM 4073 C CA . SER B 1 158 ? -5.555 30.953 17.297 1 96.5 158 SER B CA 1
ATOM 4074 C C . SER B 1 158 ? -5.246 31.062 18.781 1 96.5 158 SER B C 1
ATOM 4076 O O . SER B 1 158 ? -4.555 30.203 19.344 1 96.5 158 SER B O 1
ATOM 4078 N N . TYR B 1 159 ? -5.879 32.062 19.391 1 96.12 159 TYR B N 1
ATOM 4079 C CA . TYR B 1 159 ? -5.562 32.344 20.797 1 96.12 159 TYR B CA 1
ATOM 4080 C C . TYR B 1 159 ? -6 31.172 21.688 1 96.12 159 TYR B C 1
ATOM 4082 O O . TYR B 1 159 ? -5.363 30.891 22.703 1 96.12 159 TYR B O 1
ATOM 4090 N N . GLU B 1 160 ? -7.031 30.5 21.297 1 97.25 160 GLU B N 1
ATOM 4091 C CA . GLU B 1 160 ? -7.59 29.406 22.078 1 97.25 160 GLU B CA 1
ATOM 4092 C C . GLU B 1 160 ? -6.617 28.234 22.156 1 97.25 160 GLU B C 1
ATOM 4094 O O . GLU B 1 160 ? -6.715 27.391 23.062 1 97.25 160 GLU B O 1
ATOM 4099 N N . THR B 1 161 ? -5.652 28.219 21.172 1 97.69 161 THR B N 1
ATOM 4100 C CA . THR B 1 161 ? -4.789 27.047 21.141 1 97.69 161 THR B CA 1
ATOM 4101 C C . THR B 1 161 ? -3.395 27.391 21.672 1 97.69 161 THR B C 1
ATOM 4103 O O . THR B 1 161 ? -2.486 26.547 21.625 1 97.69 161 THR B O 1
ATOM 4106 N N . ILE B 1 162 ? -3.271 28.625 22.219 1 97.12 162 ILE B N 1
ATOM 4107 C CA . ILE B 1 162 ? -2.002 28.984 22.844 1 97.12 162 ILE B CA 1
ATOM 4108 C C . ILE B 1 162 ? -1.725 28.062 24.031 1 97.12 162 ILE B C 1
ATOM 4110 O O . ILE B 1 162 ? -2.619 27.797 24.844 1 97.12 162 ILE B O 1
ATOM 4114 N N . ASP B 1 163 ? -0.576 27.516 24.125 1 97.06 163 ASP B N 1
ATOM 4115 C CA . ASP B 1 163 ? -0.079 26.656 25.203 1 97.06 163 ASP B CA 1
ATOM 4116 C C . ASP B 1 163 ? -0.809 25.312 25.219 1 97.06 163 ASP B C 1
ATOM 4118 O O . ASP B 1 163 ? -0.643 24.531 26.156 1 97.06 163 ASP B O 1
ATOM 4122 N N . HIS B 1 164 ? -1.646 25.125 24.219 1 97.81 164 HIS B N 1
ATOM 4123 C CA . HIS B 1 164 ? -2.301 23.828 24.125 1 97.81 164 HIS B CA 1
ATOM 4124 C C . HIS B 1 164 ? -1.341 22.75 23.609 1 97.81 164 HIS B C 1
ATOM 4126 O O . HIS B 1 164 ? -0.762 22.906 22.531 1 97.81 164 HIS B O 1
ATOM 4132 N N . THR B 1 165 ? -1.188 21.719 24.406 1 98.44 165 THR B N 1
ATOM 4133 C CA . THR B 1 165 ? -0.395 20.562 23.984 1 98.44 165 THR B CA 1
ATOM 4134 C C . THR B 1 165 ? -1.298 19.422 23.516 1 98.44 165 THR B C 1
ATOM 4136 O O . THR B 1 165 ? -2.127 18.938 24.281 1 98.44 165 THR B O 1
ATOM 4139 N N . ILE B 1 166 ? -1.17 19.016 22.281 1 98.44 166 ILE B N 1
ATOM 4140 C CA . ILE B 1 166 ? -1.942 17.891 21.781 1 98.44 166 ILE B CA 1
ATOM 4141 C C . ILE B 1 166 ? -1.398 16.594 22.375 1 98.44 166 ILE B C 1
ATOM 4143 O O . ILE B 1 166 ? -0.205 16.297 22.266 1 98.44 166 ILE B O 1
ATOM 4147 N N . PRO B 1 167 ? -2.213 15.812 22.938 1 98 167 PRO B N 1
ATOM 4148 C CA . PRO B 1 167 ? -1.753 14.609 23.656 1 98 167 PRO B CA 1
ATOM 4149 C C . PRO B 1 167 ? -1.096 13.594 22.719 1 98 167 PRO B C 1
ATOM 4151 O O . PRO B 1 167 ? -1.396 13.562 21.516 1 98 167 PRO B O 1
ATOM 4154 N N . SER B 1 168 ? -0.245 12.758 23.328 1 97.81 168 SER B N 1
ATOM 4155 C CA . SER B 1 168 ? 0.428 11.68 22.609 1 97.81 168 SER B CA 1
ATOM 4156 C C . SER B 1 168 ? -0.454 10.438 22.516 1 97.81 168 SER B C 1
ATOM 4158 O O . SER B 1 168 ? -1.511 10.375 23.156 1 97.81 168 SER B O 1
ATOM 4160 N N . GLY B 1 169 ? -0.012 9.539 21.703 1 96.38 169 GLY B N 1
ATOM 4161 C CA . GLY B 1 169 ? -0.572 8.195 21.719 1 96.38 169 GLY B CA 1
ATOM 4162 C C . GLY B 1 169 ? -1.815 8.047 20.875 1 96.38 169 GLY B C 1
ATOM 4163 O O . GLY B 1 169 ? -2.607 7.125 21.062 1 96.38 169 GLY B O 1
ATOM 4164 N N . GLY B 1 170 ? -2.039 8.953 19.969 1 96.75 170 GLY B N 1
ATOM 4165 C CA . GLY B 1 170 ? -3.17 8.836 19.062 1 96.75 170 GLY B CA 1
ATOM 4166 C C . GLY B 1 170 ? -2.812 8.188 17.75 1 96.75 170 GLY B C 1
ATOM 4167 O O . GLY B 1 170 ? -1.697 7.695 17.578 1 96.75 170 GLY B O 1
ATOM 4168 N N . ASP B 1 171 ? -3.885 8.156 16.859 1 95.88 171 ASP B N 1
ATOM 4169 C CA . ASP B 1 171 ? -3.738 7.617 15.516 1 95.88 171 ASP B CA 1
ATOM 4170 C C . ASP B 1 171 ? -3.812 8.727 14.469 1 95.88 171 ASP B C 1
ATOM 4172 O O . ASP B 1 171 ? -4.699 9.578 14.523 1 95.88 171 ASP B O 1
ATOM 4176 N N . ILE B 1 172 ? -2.812 8.664 13.594 1 98.06 172 ILE B N 1
ATOM 4177 C CA . ILE B 1 172 ? -2.836 9.617 12.492 1 98.06 172 ILE B CA 1
ATOM 4178 C C . ILE B 1 172 ? -3.385 8.945 11.234 1 98.06 172 ILE B C 1
ATOM 4180 O O . ILE B 1 172 ? -2.885 7.898 10.812 1 98.06 172 ILE B O 1
ATOM 4184 N N . VAL B 1 173 ? -4.406 9.602 10.672 1 96.69 173 VAL B N 1
ATOM 4185 C CA . VAL B 1 173 ? -5.125 9.023 9.539 1 96.69 173 VAL B CA 1
ATOM 4186 C C . VAL B 1 173 ? -5.305 10.07 8.445 1 96.69 173 VAL B C 1
ATOM 4188 O O . VAL B 1 173 ? -5.555 11.242 8.742 1 96.69 173 VAL B O 1
ATOM 4191 N N . VAL B 1 174 ? -5.125 9.617 7.242 1 97.56 174 VAL B N 1
ATOM 4192 C CA . VAL B 1 174 ? -5.457 10.422 6.07 1 97.56 174 VAL B CA 1
ATOM 4193 C C . VAL B 1 174 ? -6.496 9.695 5.219 1 97.56 174 VAL B C 1
ATOM 4195 O O . VAL B 1 174 ? -6.418 8.477 5.047 1 97.56 174 VAL B O 1
ATOM 4198 N N . GLY B 1 175 ? -7.48 10.383 4.734 1 96.12 175 GLY B N 1
ATOM 4199 C CA . GLY B 1 175 ? -8.469 9.789 3.844 1 96.12 175 GLY B CA 1
ATOM 4200 C C . GLY B 1 175 ? -9.836 9.656 4.48 1 96.12 175 GLY B C 1
ATOM 4201 O O . GLY B 1 175 ? -10.844 9.523 3.781 1 96.12 175 GLY B O 1
ATOM 4202 N N . GLN B 1 176 ? -9.836 9.672 5.828 1 91.69 176 GLN B N 1
ATOM 4203 C CA . GLN B 1 176 ? -11.07 9.531 6.598 1 91.69 176 GLN B CA 1
ATOM 4204 C C . GLN B 1 176 ? -10.93 10.18 7.977 1 91.69 176 GLN B C 1
ATOM 4206 O O . GLN B 1 176 ? -9.836 10.203 8.547 1 91.69 176 GLN B O 1
ATOM 4211 N N . GLU B 1 177 ? -12.07 10.695 8.375 1 90.38 177 GLU B N 1
ATOM 4212 C CA . GLU B 1 177 ? -12.094 11.062 9.789 1 90.38 177 GLU B CA 1
ATOM 4213 C C . GLU B 1 177 ? -12.188 9.82 10.68 1 90.38 177 GLU B C 1
ATOM 4215 O O . GLU B 1 177 ? -13.172 9.086 10.625 1 90.38 177 GLU B O 1
ATOM 4220 N N . TYR B 1 178 ? -11.219 9.656 11.484 1 87.25 178 TYR B N 1
ATOM 4221 C CA . TYR B 1 178 ? -11.062 8.391 12.195 1 87.25 178 TYR B CA 1
ATOM 4222 C C . TYR B 1 178 ? -11.93 8.344 13.445 1 87.25 178 TYR B C 1
ATOM 4224 O O . TYR B 1 178 ? -11.68 7.551 14.352 1 87.25 178 TYR B O 1
ATOM 4232 N N . THR B 1 179 ? -12.797 9.172 13.617 1 80.38 179 THR B N 1
ATOM 4233 C CA . THR B 1 179 ? -13.75 9.148 14.719 1 80.38 179 THR B CA 1
ATOM 4234 C C . THR B 1 179 ? -15.18 9.008 14.188 1 80.38 179 THR B C 1
ATOM 4236 O O . THR B 1 179 ? -16.109 8.812 14.969 1 80.38 179 THR B O 1
ATOM 4239 N N . ASP B 1 180 ? -15.344 9.102 12.969 1 68 180 ASP B N 1
ATOM 4240 C CA . ASP B 1 180 ? -16.688 9.219 12.398 1 68 180 ASP B CA 1
ATOM 4241 C C . ASP B 1 180 ? -17.031 8.008 11.547 1 68 180 ASP B C 1
ATOM 4243 O O . ASP B 1 180 ? -17.516 8.148 10.414 1 68 180 ASP B O 1
ATOM 4247 N N . PHE B 1 181 ? -16.703 6.918 12.07 1 63.66 181 PHE B N 1
ATOM 4248 C CA . PHE B 1 181 ? -16.969 5.734 11.258 1 63.66 181 PHE B CA 1
ATOM 4249 C C . PHE B 1 181 ? -18.469 5.531 11.055 1 63.66 181 PHE B C 1
ATOM 4251 O O . PHE B 1 181 ? -18.891 4.945 10.055 1 63.66 181 PHE B O 1
ATOM 4258 N N . ASP B 1 182 ? -19.156 6.148 11.992 1 58.28 182 ASP B N 1
ATOM 4259 C CA . ASP B 1 182 ? -20.609 6.035 11.938 1 58.28 182 ASP B CA 1
ATOM 4260 C C . ASP B 1 182 ? -21.188 6.836 10.773 1 58.28 182 ASP B C 1
ATOM 4262 O O . ASP B 1 182 ? -22.312 6.598 10.344 1 58.28 182 ASP B O 1
ATOM 4266 N N . LYS B 1 183 ? -20.438 7.855 10.422 1 59.59 183 LYS B N 1
ATOM 4267 C CA . LYS B 1 183 ? -20.938 8.672 9.32 1 59.59 183 LYS B CA 1
ATOM 4268 C C . LYS B 1 183 ? -20.766 7.961 7.984 1 59.59 183 LYS B C 1
ATOM 4270 O O . LYS B 1 183 ? -21.266 8.43 6.957 1 59.59 183 LYS B O 1
ATOM 4275 N N . GLY B 1 184 ? -20.328 6.859 8.008 1 58.5 184 GLY B N 1
ATOM 4276 C CA . GLY B 1 184 ? -20.203 6.047 6.805 1 58.5 184 GLY B CA 1
ATOM 4277 C C . GLY B 1 184 ? -19.172 6.574 5.836 1 58.5 184 GLY B C 1
ATOM 4278 O O . GLY B 1 184 ? -18.141 7.113 6.25 1 58.5 184 GLY B O 1
ATOM 4279 N N . LEU B 1 185 ? -19.469 6.387 4.5 1 58.5 185 LEU B N 1
ATOM 4280 C CA . LEU B 1 185 ? -18.609 6.656 3.35 1 58.5 185 LEU B CA 1
ATOM 4281 C C . LEU B 1 185 ? -18.625 8.141 3 1 58.5 185 LEU B C 1
ATOM 4283 O O . LEU B 1 185 ? -17.844 8.586 2.16 1 58.5 185 LEU B O 1
ATOM 4287 N N . ASP B 1 186 ? -19.375 8.953 3.713 1 61.31 186 ASP B N 1
ATOM 4288 C CA . ASP B 1 186 ? -19.641 10.312 3.244 1 61.31 186 ASP B CA 1
ATOM 4289 C C . ASP B 1 186 ? -18.562 11.281 3.727 1 61.31 186 ASP B C 1
ATOM 4291 O O . ASP B 1 186 ? -18.547 12.445 3.334 1 61.31 186 ASP B O 1
ATOM 4295 N N . ASP B 1 187 ? -17.641 10.68 4.273 1 77.31 187 ASP B N 1
ATOM 4296 C CA . ASP B 1 187 ? -16.625 11.602 4.781 1 77.31 187 ASP B CA 1
ATOM 4297 C C . ASP B 1 187 ? -15.219 11.062 4.543 1 77.31 187 ASP B C 1
ATOM 4299 O O . ASP B 1 187 ? -14.398 11.031 5.461 1 77.31 187 ASP B O 1
ATOM 4303 N N . GLY B 1 188 ? -15.055 10.711 3.248 1 92 188 GLY B N 1
ATOM 4304 C CA . GLY B 1 188 ? -13.734 10.242 2.855 1 92 188 GLY B CA 1
ATOM 4305 C C . GLY B 1 188 ? -13.227 10.891 1.579 1 92 188 GLY B C 1
ATOM 4306 O O . GLY B 1 188 ? -14.023 11.336 0.747 1 92 188 GLY B O 1
ATOM 4307 N N . ILE B 1 189 ? -11.984 10.922 1.469 1 96.38 189 ILE B N 1
ATOM 4308 C CA . ILE B 1 189 ? -11.383 11.484 0.264 1 96.38 189 ILE B CA 1
ATOM 4309 C C . ILE B 1 189 ? -11.742 10.617 -0.943 1 96.38 189 ILE B C 1
ATOM 4311 O O . ILE B 1 189 ? -11.555 9.398 -0.921 1 96.38 189 ILE B O 1
ATOM 4315 N N . GLU B 1 190 ? -12.383 11.211 -1.872 1 96.81 190 GLU B N 1
ATOM 4316 C CA . GLU B 1 190 ? -12.523 10.609 -3.195 1 96.81 190 GLU B CA 1
ATOM 4317 C C . GLU B 1 190 ? -11.555 11.242 -4.191 1 96.81 190 GLU B C 1
ATOM 4319 O O . GLU B 1 190 ? -11.867 12.273 -4.797 1 96.81 190 GLU B O 1
ATOM 4324 N N . GLY B 1 191 ? -10.438 10.648 -4.312 1 98.12 191 GLY B N 1
ATOM 4325 C CA . GLY B 1 191 ? -9.352 11.219 -5.09 1 98.12 191 GLY B CA 1
ATOM 4326 C C . GLY B 1 191 ? -8.039 10.484 -4.898 1 98.12 191 GLY B C 1
ATOM 4327 O O . GLY B 1 191 ? -8.023 9.312 -4.527 1 98.12 191 GLY B O 1
ATOM 4328 N N . SER B 1 192 ? -6.945 11.156 -5.305 1 98.38 192 SER B N 1
ATOM 4329 C CA . SER B 1 192 ? -5.598 10.602 -5.188 1 98.38 192 SER B CA 1
ATOM 4330 C C . SER B 1 192 ? -4.723 11.477 -4.293 1 98.38 192 SER B C 1
ATOM 4332 O O . SER B 1 192 ? -4.879 12.695 -4.262 1 98.38 192 SER B O 1
ATOM 4334 N N . ILE B 1 193 ? -3.893 10.781 -3.584 1 98.56 193 ILE B N 1
ATOM 4335 C CA . ILE B 1 193 ? -2.975 11.492 -2.697 1 98.56 193 ILE B CA 1
ATOM 4336 C C . ILE B 1 193 ? -1.537 11.078 -3.004 1 98.56 193 ILE B C 1
ATOM 4338 O O . ILE B 1 193 ? -1.28 9.922 -3.346 1 98.56 193 ILE B O 1
ATOM 4342 N N . VAL B 1 194 ? -0.616 12.062 -2.883 1 98.5 194 VAL B N 1
ATOM 4343 C CA . VAL B 1 194 ? 0.82 11.836 -3.01 1 98.5 194 VAL B CA 1
ATOM 4344 C C . VAL B 1 194 ? 1.564 12.641 -1.948 1 98.5 194 VAL B C 1
ATOM 4346 O O . VAL B 1 194 ? 1.233 13.805 -1.696 1 98.5 194 VAL B O 1
ATOM 4349 N N . GLY B 1 195 ? 2.447 11.992 -1.268 1 98.5 195 GLY B N 1
ATOM 4350 C CA . GLY B 1 195 ? 3.471 12.742 -0.55 1 98.5 195 GLY B CA 1
ATOM 4351 C C . GLY B 1 195 ? 2.973 13.328 0.758 1 98.5 195 GLY B C 1
ATOM 4352 O O . GLY B 1 195 ? 3.305 14.461 1.101 1 98.5 195 GLY B O 1
ATOM 4353 N N . PHE B 1 196 ? 2.107 12.617 1.49 1 98.88 196 PHE B N 1
ATOM 4354 C CA . PHE B 1 196 ? 1.788 13.094 2.83 1 98.88 196 PHE B CA 1
ATOM 4355 C C . PHE B 1 196 ? 3.006 13.008 3.74 1 98.88 196 PHE B C 1
ATOM 4357 O O . PHE B 1 196 ? 3.535 11.922 3.979 1 98.88 196 PHE B O 1
ATOM 4364 N N . ASN B 1 197 ? 3.418 14.133 4.27 1 98.81 197 ASN B N 1
ATOM 4365 C CA . ASN B 1 197 ? 4.516 14.258 5.219 1 98.81 197 ASN B CA 1
ATOM 4366 C C . ASN B 1 197 ? 4.113 15.086 6.438 1 98.81 197 ASN B C 1
ATOM 4368 O O . ASN B 1 197 ? 3.381 16.062 6.309 1 98.81 197 ASN B O 1
ATOM 4372 N N . LEU B 1 198 ? 4.574 14.664 7.578 1 98.81 198 LEU B N 1
ATOM 4373 C CA . LEU B 1 198 ? 4.27 15.375 8.812 1 98.81 198 LEU B CA 1
ATOM 4374 C C . LEU B 1 198 ? 5.539 15.641 9.617 1 98.81 198 LEU B C 1
ATOM 4376 O O . LEU B 1 198 ? 6.223 14.703 10.039 1 98.81 198 LEU B O 1
ATOM 4380 N N . LEU B 1 199 ? 5.785 16.922 9.836 1 98.38 199 LEU B N 1
ATOM 4381 C CA . LEU B 1 199 ? 6.961 17.406 10.547 1 98.38 199 LEU B CA 1
ATOM 4382 C C . LEU B 1 199 ? 6.578 17.953 11.922 1 98.38 199 LEU B C 1
ATOM 4384 O O . LEU B 1 199 ? 5.582 18.672 12.055 1 98.38 199 LEU B O 1
ATOM 4388 N N . LEU B 1 200 ? 7.406 17.641 12.898 1 98.06 200 LEU B N 1
ATOM 4389 C CA . LEU B 1 200 ? 7.199 18.156 14.25 1 98.06 200 LEU B CA 1
ATOM 4390 C C . LEU B 1 200 ? 7.84 19.531 14.414 1 98.06 200 LEU B C 1
ATOM 4392 O O . LEU B 1 200 ? 8.562 19.781 15.391 1 98.06 200 LEU B O 1
ATOM 4396 N N . SER B 1 201 ? 7.652 20.328 13.445 1 97.62 201 SER B N 1
ATOM 4397 C CA . SER B 1 201 ? 8.125 21.703 13.414 1 97.62 201 SER B CA 1
ATOM 4398 C C . SER B 1 201 ? 7.188 22.594 12.586 1 97.62 201 SER B C 1
ATOM 4400 O O . SER B 1 201 ? 6.66 22.156 11.562 1 97.62 201 SER B O 1
ATOM 4402 N N . SER B 1 202 ? 7.004 23.734 13.047 1 97.69 202 SER B N 1
ATOM 4403 C CA . SER B 1 202 ? 6.129 24.672 12.336 1 97.69 202 SER B CA 1
ATOM 4404 C C . SER B 1 202 ? 6.875 25.375 11.211 1 97.69 202 SER B C 1
ATOM 4406 O O . SER B 1 202 ? 8.086 25.203 11.055 1 97.69 202 SER B O 1
ATOM 4408 N N . ALA B 1 203 ? 6.094 26.094 10.508 1 97.56 203 ALA B N 1
ATOM 4409 C CA . ALA B 1 203 ? 6.652 26.812 9.367 1 97.56 203 ALA B CA 1
ATOM 4410 C C . ALA B 1 203 ? 6.957 28.266 9.742 1 97.56 203 ALA B C 1
ATOM 4412 O O . ALA B 1 203 ? 7.141 29.109 8.867 1 97.56 203 ALA B O 1
ATOM 4413 N N . PHE B 1 204 ? 6.98 28.562 11.094 1 93.44 204 PHE B N 1
ATOM 4414 C CA . PHE B 1 204 ? 7.117 29.938 11.531 1 93.44 204 PHE B CA 1
ATOM 4415 C C . PHE B 1 204 ? 8.469 30.172 12.195 1 93.44 204 PHE B C 1
ATOM 4417 O O . PHE B 1 204 ? 8.992 29.281 12.875 1 93.44 204 PHE B O 1
ATOM 4424 N N . ASP B 1 205 ? 9.156 31.281 11.734 1 78.19 205 ASP B N 1
ATOM 4425 C CA . ASP B 1 205 ? 10.438 31.625 12.352 1 78.19 205 ASP B CA 1
ATOM 4426 C C . ASP B 1 205 ? 10.242 32.156 13.773 1 78.19 205 ASP B C 1
ATOM 4428 O O . ASP B 1 205 ? 9.211 32.75 14.086 1 78.19 205 ASP B O 1
ATOM 4432 N N . THR B 1 206 ? 10.984 31.719 14.672 1 62.91 206 THR B N 1
ATOM 4433 C CA . THR B 1 206 ? 10.922 32.219 16.031 1 62.91 206 THR B CA 1
ATOM 4434 C C . THR B 1 206 ? 10.891 33.75 16.047 1 62.91 206 THR B C 1
ATOM 4436 O O . THR B 1 206 ? 10.273 34.344 16.938 1 62.91 206 THR B O 1
ATOM 4439 N N . HIS B 1 207 ? 11.617 34.469 15.156 1 49.5 207 HIS B N 1
ATOM 4440 C CA . HIS B 1 207 ? 11.766 35.906 15.242 1 49.5 207 HIS B CA 1
ATOM 4441 C C . HIS B 1 207 ? 10.578 36.625 14.609 1 49.5 207 HIS B C 1
ATOM 4443 O O . HIS B 1 207 ? 10.508 37.844 14.625 1 49.5 207 HIS B O 1
ATOM 4449 N N . ASP B 1 208 ? 9.742 36.031 13.898 1 45.62 208 ASP B N 1
ATOM 4450 C CA . ASP B 1 208 ? 8.68 36.75 13.211 1 45.62 208 ASP B CA 1
ATOM 4451 C C . ASP B 1 208 ? 7.574 37.188 14.188 1 45.62 208 ASP B C 1
ATOM 4453 O O . ASP B 1 208 ? 6.457 36.656 14.117 1 45.62 208 ASP B O 1
ATOM 4457 N N . SER B 1 209 ? 7.801 37.438 15.438 1 37.22 209 SER B N 1
ATOM 4458 C CA . SER B 1 209 ? 6.77 37.875 16.359 1 37.22 209 SER B CA 1
ATOM 4459 C C . SER B 1 209 ? 5.902 38.969 15.727 1 37.22 209 SER B C 1
ATOM 4461 O O . SER B 1 209 ? 4.672 38.906 15.789 1 37.22 209 SER B O 1
ATOM 4463 N N . ILE B 1 210 ? 6.309 40.375 15.852 1 35.53 210 ILE B N 1
ATOM 4464 C CA . ILE B 1 210 ? 5.527 41.562 16.109 1 35.53 210 ILE B CA 1
ATOM 4465 C C . ILE B 1 210 ? 4.879 42.062 14.812 1 35.53 210 ILE B C 1
ATOM 4467 O O . ILE B 1 210 ? 3.99 42.906 14.836 1 35.53 210 ILE B O 1
ATOM 4471 N N . GLN B 1 211 ? 5.461 42.031 13.617 1 32.34 211 GLN B N 1
ATOM 4472 C CA . GLN B 1 211 ? 4.832 42.969 12.695 1 32.34 211 GLN B CA 1
ATOM 4473 C C . GLN B 1 211 ? 3.559 42.375 12.094 1 32.34 211 GLN B C 1
ATOM 4475 O O . GLN B 1 211 ? 3.557 41.938 10.945 1 32.34 211 GLN B O 1
ATOM 4480 N N . VAL B 1 212 ? 2.76 41.562 12.758 1 32.56 212 VAL B N 1
ATOM 4481 C CA . VAL B 1 212 ? 1.493 41.219 12.133 1 32.56 212 VAL B CA 1
ATOM 4482 C C . VAL B 1 212 ? 0.711 42.469 11.773 1 32.56 212 VAL B C 1
ATOM 4484 O O . VAL B 1 212 ? 0.333 43.25 12.664 1 32.56 212 VAL B O 1
ATOM 4487 N N . SER B 1 213 ? 0.902 43.125 10.68 1 30.09 213 SER B N 1
ATOM 4488 C CA . SER B 1 213 ? -0.033 44.188 10.266 1 30.09 213 SER B CA 1
ATOM 4489 C C . SER B 1 213 ? -1.478 43.719 10.414 1 30.09 213 SER B C 1
ATOM 4491 O O . SER B 1 213 ? -1.785 42.531 10.195 1 30.09 213 SER B O 1
ATOM 4493 N N . ARG B 1 214 ? -2.371 44.375 11.242 1 29.36 214 ARG B N 1
ATOM 4494 C CA . ARG B 1 214 ? -3.811 44.469 11.461 1 29.36 214 ARG B CA 1
ATOM 4495 C C . ARG B 1 214 ? -4.574 44.344 10.148 1 29.36 214 ARG B C 1
ATOM 4497 O O . ARG B 1 214 ? -5.785 44.594 10.109 1 29.36 214 ARG B O 1
ATOM 4504 N N . ALA B 1 215 ? -3.963 44.406 9.016 1 30.12 215 ALA B N 1
ATOM 4505 C CA . ALA B 1 215 ? -4.836 44.625 7.867 1 30.12 215 ALA B CA 1
ATOM 4506 C C . ALA B 1 215 ? -5.832 43.5 7.688 1 30.12 215 ALA B C 1
ATOM 4508 O O . ALA B 1 215 ? -6.918 43.688 7.141 1 30.12 215 ALA B O 1
ATOM 4509 N N . ALA B 1 216 ? -5.48 42.25 7.793 1 31.36 216 ALA B N 1
ATOM 4510 C CA . ALA B 1 216 ? -6.5 41.312 7.285 1 31.36 216 ALA B CA 1
ATOM 4511 C C . ALA B 1 216 ? -7.641 41.156 8.289 1 31.36 216 ALA B C 1
ATOM 4513 O O . ALA B 1 216 ? -8.344 40.156 8.281 1 31.36 216 ALA B O 1
ATOM 4514 N N . SER B 1 217 ? -7.84 42.031 9.312 1 27.53 217 SER B N 1
ATOM 4515 C CA . SER B 1 217 ? -8.984 41.906 10.211 1 27.53 217 SER B CA 1
ATOM 4516 C C . SER B 1 217 ? -10.305 42 9.445 1 27.53 217 SER B C 1
ATOM 4518 O O . SER B 1 217 ? -11.375 41.875 10.039 1 27.53 217 SER B O 1
ATOM 4520 N N . ARG B 1 218 ? -10.43 42.75 8.398 1 27.75 218 ARG B N 1
ATOM 4521 C CA . ARG B 1 218 ? -11.781 43.094 7.98 1 27.75 218 ARG B CA 1
ATOM 4522 C C . ARG B 1 218 ? -12.508 41.875 7.391 1 27.75 218 ARG B C 1
ATOM 4524 O O . ARG B 1 218 ? -13.664 41.969 6.988 1 27.75 218 ARG B O 1
ATOM 4531 N N . TYR B 1 219 ? -11.898 41.031 6.676 1 25.83 219 TYR B N 1
ATOM 4532 C CA . TYR B 1 219 ? -12.797 40.031 6.125 1 25.83 219 TYR B CA 1
ATOM 4533 C C . TYR B 1 219 ? -13.328 39.094 7.227 1 25.83 219 TYR B C 1
ATOM 4535 O O . TYR B 1 219 ? -12.57 38.375 7.848 1 25.83 219 TYR B O 1
ATOM 4543 N N . ALA B 1 220 ? -14.336 39.531 8.125 1 23.95 220 ALA B N 1
ATOM 4544 C CA . ALA B 1 220 ? -15.234 39.062 9.18 1 23.95 220 ALA B CA 1
ATOM 4545 C C . ALA B 1 220 ? -15.688 37.625 8.922 1 23.95 220 ALA B C 1
ATOM 4547 O O . ALA B 1 220 ? -15.773 37.188 7.77 1 23.95 220 ALA B O 1
ATOM 4548 N N . THR B 1 221 ? -15.844 36.844 10.047 1 27.12 221 THR B N 1
ATOM 4549 C CA . THR B 1 221 ? -16.344 35.531 10.492 1 27.12 221 THR B CA 1
ATOM 4550 C C . THR B 1 221 ? -17.766 35.312 10.008 1 27.12 221 THR B C 1
ATOM 4552 O O . THR B 1 221 ? -18.719 35.844 10.57 1 27.12 221 THR B O 1
ATOM 4555 N N . VAL B 1 222 ? -18.219 35.562 8.828 1 24.44 222 VAL B N 1
ATOM 4556 C CA . VAL B 1 222 ? -19.578 35.062 8.656 1 24.44 222 VAL B CA 1
ATOM 4557 C C . VAL B 1 222 ? -19.641 33.594 9.086 1 24.44 222 VAL B C 1
ATOM 4559 O O . VAL B 1 222 ? -19.078 32.719 8.438 1 24.44 222 VAL B O 1
ATOM 4562 N N . VAL B 1 223 ? -19.578 33.344 10.375 1 24.75 223 VAL B N 1
ATOM 4563 C CA . VAL B 1 223 ? -19.969 32.125 11.031 1 24.75 223 VAL B CA 1
ATOM 4564 C C . VAL B 1 223 ? -21.391 31.75 10.633 1 24.75 223 VAL B C 1
ATOM 4566 O O . VAL B 1 223 ? -22.344 32.438 11.039 1 24.75 223 VAL B O 1
ATOM 4569 N N . ALA B 1 224 ? -21.781 31.547 9.422 1 23.36 224 ALA B N 1
ATOM 4570 C CA . ALA B 1 224 ? -23.156 31.078 9.258 1 23.36 224 ALA B CA 1
ATOM 4571 C C . ALA B 1 224 ? -23.438 29.875 10.172 1 23.36 224 ALA B C 1
ATOM 4573 O O . ALA B 1 224 ? -22.641 28.953 10.234 1 23.36 224 ALA B O 1
ATOM 4574 N N . PRO B 1 225 ? -24.312 29.953 11.211 1 25.45 225 PRO B N 1
ATOM 4575 C CA . PRO B 1 225 ? -24.797 28.938 12.156 1 25.45 225 PRO B CA 1
ATOM 4576 C C . PRO B 1 225 ? -25.312 27.688 11.469 1 25.45 225 PRO B C 1
ATOM 4578 O O . PRO B 1 225 ? -25.984 26.859 12.102 1 25.45 225 PRO B O 1
ATOM 4581 N N . LEU B 1 226 ? -25.172 27.484 10.242 1 22.84 226 LEU B N 1
ATOM 4582 C CA . LEU B 1 226 ? -26.078 26.484 9.672 1 22.84 226 LEU B CA 1
ATOM 4583 C C . LEU B 1 226 ? -25.797 25.109 10.25 1 22.84 226 LEU B C 1
ATOM 4585 O O . LEU B 1 226 ? -26.25 24.094 9.695 1 22.84 226 LEU B O 1
ATOM 4589 N N . PHE B 1 227 ? -24.984 24.938 11.266 1 24.17 227 PHE B N 1
ATOM 4590 C CA . PHE B 1 227 ? -24.781 23.516 11.547 1 24.17 227 PHE B CA 1
ATOM 4591 C C . PHE B 1 227 ? -26.031 22.906 12.133 1 24.17 227 PHE B C 1
ATOM 4593 O O . PHE B 1 227 ? -26.297 23.031 13.336 1 24.17 227 PHE B O 1
ATOM 4600 N N . ALA B 1 228 ? -27.219 23.031 11.453 1 22.36 228 ALA B N 1
ATOM 4601 C CA . ALA B 1 228 ? -28.328 22.25 12 1 22.36 228 ALA B CA 1
ATOM 4602 C C . ALA B 1 228 ? -27.891 20.844 12.352 1 22.36 228 ALA B C 1
ATOM 4604 O O . ALA B 1 228 ? -27.031 20.266 11.688 1 22.36 228 ALA B O 1
ATOM 4605 N N . GLY B 1 229 ? -28.203 20.406 13.57 1 21.41 229 GLY B N 1
ATOM 4606 C CA . GLY B 1 229 ? -28.078 19.141 14.258 1 21.41 229 GLY B CA 1
ATOM 4607 C C . GLY B 1 229 ? -28.5 17.953 13.406 1 21.41 229 GLY B C 1
ATOM 4608 O O . GLY B 1 229 ? -29.656 17.859 13 1 21.41 229 GLY B O 1
ATOM 4609 N N . ILE B 1 230 ? -27.781 17.672 12.406 1 22.78 230 ILE B N 1
ATOM 4610 C CA . ILE B 1 230 ? -28.25 16.484 11.711 1 22.78 230 ILE B CA 1
ATOM 4611 C C . ILE B 1 230 ? -28.531 15.375 12.727 1 22.78 230 ILE B C 1
ATOM 4613 O O . ILE B 1 230 ? -27.672 15.023 13.531 1 22.78 230 ILE B O 1
ATOM 4617 N N . PRO B 1 231 ? -29.797 15.25 13.039 1 21.55 231 PRO B N 1
ATOM 4618 C CA . PRO B 1 231 ? -30.188 14.172 13.938 1 21.55 231 PRO B CA 1
ATOM 4619 C C . PRO B 1 231 ? -29.531 12.836 13.594 1 21.55 231 PRO B C 1
ATOM 4621 O O . PRO B 1 231 ? -29.344 12.531 12.414 1 21.55 231 PRO B O 1
ATOM 4624 N N . THR B 1 232 ? -28.656 12.539 14.359 1 20.94 232 THR B N 1
ATOM 4625 C CA . THR B 1 232 ? -27.953 11.266 14.352 1 20.94 232 THR B CA 1
ATOM 4626 C C . THR B 1 232 ? -28.922 10.094 14.391 1 20.94 232 THR B C 1
ATOM 4628 O O . THR B 1 232 ? -29.516 9.812 15.43 1 20.94 232 THR B O 1
ATOM 4631 N N . LYS B 1 233 ? -29.953 10.156 13.461 1 20.84 233 LYS B N 1
ATOM 4632 C CA . LYS B 1 233 ? -30.719 8.922 13.57 1 20.84 233 LYS B CA 1
ATOM 4633 C C . LYS B 1 233 ? -29.812 7.699 13.602 1 20.84 233 LYS B C 1
ATOM 4635 O O . LYS B 1 233 ? -28.875 7.594 12.805 1 20.84 233 LYS B O 1
ATOM 4640 N N . LEU B 1 234 ? -29.766 7.086 14.68 1 19.25 234 LEU B N 1
ATOM 4641 C CA . LEU B 1 234 ? -29.156 5.828 15.102 1 19.25 234 LEU B CA 1
ATOM 4642 C C . LEU B 1 234 ? -29.422 4.73 14.078 1 19.25 234 LEU B C 1
ATOM 4644 O O . LEU B 1 234 ? -30.547 4.242 13.961 1 19.25 234 LEU B O 1
ATOM 4648 N N . MET B 1 235 ? -29.219 5.035 12.789 1 20 235 MET B N 1
ATOM 4649 C CA . MET B 1 235 ? -29.594 3.873 11.992 1 20 235 MET B CA 1
ATOM 4650 C C . MET B 1 235 ? -28.953 2.602 12.539 1 20 235 MET B C 1
ATOM 4652 O O . MET B 1 235 ? -27.812 2.635 13.016 1 20 235 MET B O 1
ATOM 4656 N N . GLN B 1 236 ? -29.688 1.809 13.102 1 20.64 236 GLN B N 1
ATOM 4657 C CA . GLN B 1 236 ? -29.453 0.403 13.414 1 20.64 236 GLN B CA 1
ATOM 4658 C C . GLN B 1 236 ? -28.641 -0.283 12.328 1 20.64 236 GLN B C 1
ATOM 4660 O O . GLN B 1 236 ? -29 -0.228 11.148 1 20.64 236 GLN B O 1
ATOM 4665 N N . LEU B 1 237 ? -27.406 -0.194 12.555 1 20.89 237 LEU B N 1
ATOM 4666 C CA . LEU B 1 237 ? -26.422 -0.844 11.695 1 20.89 237 LEU B CA 1
ATOM 4667 C C . LEU B 1 237 ? -26.906 -2.232 11.281 1 20.89 237 LEU B C 1
ATOM 4669 O O . LEU B 1 237 ? -26.797 -3.188 12.055 1 20.89 237 LEU B O 1
ATOM 4673 N N . ARG B 1 238 ? -28.219 -2.291 10.938 1 20.81 238 ARG B N 1
ATOM 4674 C CA . ARG B 1 238 ? -28.609 -3.59 10.406 1 20.81 238 ARG B CA 1
ATOM 4675 C C . ARG B 1 238 ? -27.578 -4.113 9.414 1 20.81 238 ARG B C 1
ATOM 4677 O O . ARG B 1 238 ? -26.828 -3.334 8.82 1 20.81 238 ARG B O 1
ATOM 4684 N N . GLY B 1 239 ? -27.391 -5.453 9.344 1 21.44 239 GLY B N 1
ATOM 4685 C CA . GLY B 1 239 ? -26.594 -6.383 8.562 1 21.44 239 GLY B CA 1
ATOM 4686 C C . GLY B 1 239 ? -26.594 -6.07 7.078 1 21.44 239 GLY B C 1
ATOM 4687 O O . GLY B 1 239 ? -27.641 -5.883 6.477 1 21.44 239 GLY B O 1
ATOM 4688 N N . ILE B 1 240 ? -25.703 -5.188 6.684 1 22.44 240 ILE B N 1
ATOM 4689 C CA . ILE B 1 240 ? -25.641 -4.691 5.312 1 22.44 240 ILE B CA 1
ATOM 4690 C C . ILE B 1 240 ? -25.891 -5.84 4.336 1 22.44 240 ILE B C 1
ATOM 4692 O O . ILE B 1 240 ? -25.109 -6.789 4.273 1 22.44 240 ILE B O 1
ATOM 4696 N N . ASP B 1 241 ? -27.203 -6.199 4.348 1 19.61 241 ASP B N 1
ATOM 4697 C CA . ASP B 1 241 ? -27.578 -7.047 3.219 1 19.61 241 ASP B CA 1
ATOM 4698 C C . ASP B 1 241 ? -27.141 -6.414 1.896 1 19.61 241 ASP B C 1
ATOM 4700 O O . ASP B 1 241 ? -27.391 -5.234 1.653 1 19.61 241 ASP B O 1
ATOM 4704 N N . TYR B 1 242 ? -26.172 -6.941 1.274 1 19.81 242 TYR B N 1
ATOM 4705 C CA . TYR B 1 242 ? -25.484 -6.621 0.028 1 19.81 242 TYR B CA 1
ATOM 4706 C C . TYR B 1 242 ? -26.484 -6.488 -1.122 1 19.81 242 TYR B C 1
ATOM 4708 O O . TYR B 1 242 ? -26.594 -7.391 -1.956 1 19.81 242 TYR B O 1
ATOM 4716 N N . GLY B 1 243 ? -27.781 -6.047 -0.81 1 18.61 243 GLY B N 1
ATOM 4717 C CA . GLY B 1 243 ? -28.656 -6.18 -1.96 1 18.61 243 GLY B CA 1
ATOM 4718 C C . GLY B 1 243 ? -28.203 -5.363 -3.154 1 18.61 243 GLY B C 1
ATOM 4719 O O . GLY B 1 243 ? -27.375 -4.461 -3.02 1 18.61 243 GLY B O 1
ATOM 4720 N N . ARG B 1 244 ? -29.031 -5.578 -4.402 1 18.42 244 ARG B N 1
ATOM 4721 C CA . ARG B 1 244 ? -29 -5.457 -5.855 1 18.42 244 ARG B CA 1
ATOM 4722 C C . ARG B 1 244 ? -28.938 -3.996 -6.285 1 18.42 244 ARG B C 1
ATOM 4724 O O . ARG B 1 244 ? -29.219 -3.098 -5.492 1 18.42 244 ARG B O 1
ATOM 4731 N N . ASP B 1 245 ? -29.406 -3.662 -7.574 1 17.78 245 ASP B N 1
ATOM 4732 C CA . ASP B 1 245 ? -29.156 -2.889 -8.789 1 17.78 245 ASP B CA 1
ATOM 4733 C C . ASP B 1 245 ? -29.812 -1.517 -8.711 1 17.78 245 ASP B C 1
ATOM 4735 O O . ASP B 1 245 ? -31.031 -1.398 -8.891 1 17.78 245 ASP B O 1
ATOM 4739 N N . ARG B 1 246 ? -29.703 -0.711 -7.703 1 19.72 246 ARG B N 1
ATOM 4740 C CA . ARG B 1 246 ? -30.531 0.463 -7.957 1 19.72 246 ARG B CA 1
ATOM 4741 C C . ARG B 1 246 ? -30.078 1.201 -9.211 1 19.72 246 ARG B C 1
ATOM 4743 O O . ARG B 1 246 ? -28.875 1.427 -9.391 1 19.72 246 ARG B O 1
ATOM 4750 N N . ALA B 1 247 ? -30.891 1.343 -10.273 1 18.27 247 ALA B N 1
ATOM 4751 C CA . ALA B 1 247 ? -30.922 2.01 -11.57 1 18.27 247 ALA B CA 1
ATOM 4752 C C . ALA B 1 247 ? -30.672 3.508 -11.43 1 18.27 247 ALA B C 1
ATOM 4754 O O . ALA B 1 247 ? -31.344 4.184 -10.641 1 18.27 247 ALA B O 1
ATOM 4755 N N . ARG B 1 248 ? -29.484 4.027 -11.797 1 18.55 248 ARG B N 1
ATOM 4756 C CA . ARG B 1 248 ? -28.859 5.344 -11.859 1 18.55 248 ARG B CA 1
ATOM 4757 C C . ARG B 1 248 ? -29.719 6.32 -12.656 1 18.55 248 ARG B C 1
ATOM 4759 O O . ARG B 1 248 ? -30.047 6.066 -13.812 1 18.55 248 ARG B O 1
ATOM 4766 N N . THR B 1 249 ? -30.578 7.02 -11.922 1 18.2 249 THR B N 1
ATOM 4767 C CA . THR B 1 249 ? -31.328 8.078 -12.594 1 18.2 249 THR B CA 1
ATOM 4768 C C . THR B 1 249 ? -30.375 9.07 -13.258 1 18.2 249 THR B C 1
ATOM 4770 O O . THR B 1 249 ? -29.297 9.352 -12.727 1 18.2 249 THR B O 1
ATOM 4773 N N . ARG B 1 250 ? -30.594 9.531 -14.57 1 19.56 250 ARG B N 1
ATOM 4774 C CA . ARG B 1 250 ? -30 10.383 -15.602 1 19.56 250 ARG B CA 1
ATOM 4775 C C . ARG B 1 250 ? -29.984 11.844 -15.164 1 19.56 250 ARG B C 1
ATOM 4777 O O . ARG B 1 250 ? -31.047 12.453 -14.992 1 19.56 250 ARG B O 1
ATOM 4784 N N . ALA B 1 251 ? -29 12.25 -14.32 1 18.95 251 ALA B N 1
ATOM 4785 C CA . ALA B 1 251 ? -28.984 13.648 -13.883 1 18.95 251 ALA B CA 1
ATOM 4786 C C . ALA B 1 251 ? -28.828 14.586 -15.07 1 18.95 251 ALA B C 1
ATOM 4788 O O . ALA B 1 251 ? -28.094 14.297 -16.016 1 18.95 251 ALA B O 1
ATOM 4789 N N . PRO B 1 252 ? -29.547 15.648 -15.141 1 20.36 252 PRO B N 1
ATOM 4790 C CA . PRO B 1 252 ? -29.656 16.625 -16.234 1 20.36 252 PRO B CA 1
ATOM 4791 C C . PRO B 1 252 ? -28.391 17.453 -16.406 1 20.36 252 PRO B C 1
ATOM 4793 O O . PRO B 1 252 ? -27.594 17.578 -15.469 1 20.36 252 PRO B O 1
ATOM 4796 N N . THR B 1 253 ? -27.938 17.844 -17.656 1 20.62 253 THR B N 1
ATOM 4797 C CA . THR B 1 253 ? -26.844 18.516 -18.344 1 20.62 253 THR B CA 1
ATOM 4798 C C . THR B 1 253 ? -26.812 20 -17.969 1 20.62 253 THR B C 1
ATOM 4800 O O . THR B 1 253 ? -27.641 20.781 -18.453 1 20.62 253 THR B O 1
ATOM 4803 N N . SER B 1 254 ? -26.844 20.438 -16.656 1 18.62 254 SER B N 1
ATOM 4804 C CA . SER B 1 254 ? -26.953 21.875 -16.531 1 18.62 254 SER B CA 1
ATOM 4805 C C . SER B 1 254 ? -25.75 22.594 -17.125 1 18.62 254 SER B C 1
ATOM 4807 O O . SER B 1 254 ? -24.641 22.062 -17.125 1 18.62 254 SER B O 1
ATOM 4809 N N . ASN B 1 255 ? -25.891 23.703 -17.906 1 21.27 255 ASN B N 1
ATOM 4810 C CA . ASN B 1 255 ? -25.188 24.688 -18.734 1 21.27 255 ASN B CA 1
ATOM 4811 C C . ASN B 1 255 ? -24.281 25.578 -17.891 1 21.27 255 ASN B C 1
ATOM 4813 O O . ASN B 1 255 ? -24.75 26.484 -17.203 1 21.27 255 ASN B O 1
ATOM 4817 N N . GLN B 1 256 ? -23.422 25.094 -17.047 1 19.66 256 GLN B N 1
ATOM 4818 C CA . GLN B 1 256 ? -22.781 25.984 -16.078 1 19.66 256 GLN B CA 1
ATOM 4819 C C . GLN B 1 256 ? -21.922 27.016 -16.797 1 19.66 256 GLN B C 1
ATOM 4821 O O . GLN B 1 256 ? -21.094 26.656 -17.641 1 19.66 256 GLN B O 1
ATOM 4826 N N . ARG B 1 257 ? -22.297 28.359 -16.828 1 23.28 257 ARG B N 1
ATOM 4827 C CA . ARG B 1 257 ? -21.75 29.656 -17.188 1 23.28 257 ARG B CA 1
ATOM 4828 C C . ARG B 1 257 ? -20.375 29.859 -16.578 1 23.28 257 ARG B C 1
ATOM 4830 O O . ARG B 1 257 ? -20.125 29.469 -15.438 1 23.28 257 ARG B O 1
ATOM 4837 N N . GLY B 1 258 ? -19.344 30.125 -17.422 1 20.45 258 GLY B N 1
ATOM 4838 C CA . GLY B 1 258 ? -17.906 30.375 -17.391 1 20.45 258 GLY B CA 1
ATOM 4839 C C . GLY B 1 258 ? -17.516 31.516 -16.453 1 20.45 258 GLY B C 1
ATOM 4840 O O . GLY B 1 258 ? -17.766 32.688 -16.766 1 20.45 258 GLY B O 1
ATOM 4841 N N . ARG B 1 259 ? -17.781 31.422 -15.148 1 22.28 259 ARG B N 1
ATOM 4842 C CA . ARG B 1 259 ? -17.391 32.594 -14.352 1 22.28 259 ARG B CA 1
ATOM 4843 C C . ARG B 1 259 ? -15.914 32.906 -14.539 1 22.28 259 ARG B C 1
ATOM 4845 O O . ARG B 1 259 ? -15.062 32 -14.508 1 22.28 259 ARG B O 1
ATOM 4852 N N . ARG B 1 260 ? -15.547 34 -15.172 1 20.56 260 ARG B N 1
ATOM 4853 C CA . ARG B 1 260 ? -14.32 34.719 -15.469 1 20.56 260 ARG B CA 1
ATOM 4854 C C . ARG B 1 260 ? -13.492 34.938 -14.211 1 20.56 260 ARG B C 1
ATOM 4856 O O . ARG B 1 260 ? -13.953 35.531 -13.242 1 20.56 260 ARG B O 1
ATOM 4863 N N . TYR B 1 261 ? -12.664 33.969 -13.906 1 19.95 261 TYR B N 1
ATOM 4864 C CA . TYR B 1 261 ? -11.695 34 -12.812 1 19.95 261 TYR B CA 1
ATOM 4865 C C . TYR B 1 261 ? -10.898 35.312 -12.82 1 19.95 261 TYR B C 1
ATOM 4867 O O . TYR B 1 261 ? -10.625 35.875 -13.883 1 19.95 261 TYR B O 1
ATOM 4875 N N . ALA B 1 262 ? -10.938 36.062 -11.727 1 20.66 262 ALA B N 1
ATOM 4876 C CA . ALA B 1 262 ? -10.344 37.375 -11.438 1 20.66 262 ALA B CA 1
ATOM 4877 C C . ALA B 1 262 ? -8.836 37.344 -11.703 1 20.66 262 ALA B C 1
ATOM 4879 O O . ALA B 1 262 ? -8.156 36.375 -11.391 1 20.66 262 ALA B O 1
ATOM 4880 N N . GLU B 1 263 ? -8.172 38.094 -12.578 1 20.95 263 GLU B N 1
ATOM 4881 C CA . GLU B 1 263 ? -6.883 38.5 -13.125 1 20.95 263 GLU B CA 1
ATOM 4882 C C . GLU B 1 263 ? -5.891 38.844 -12.016 1 20.95 263 GLU B C 1
ATOM 4884 O O . GLU B 1 263 ? -4.68 38.875 -12.258 1 20.95 263 GLU B O 1
ATOM 4889 N N . ASP B 1 264 ? -6.27 39.438 -10.859 1 21.05 264 ASP B N 1
ATOM 4890 C CA . ASP B 1 264 ? -5.32 40.281 -10.172 1 21.05 264 ASP B CA 1
ATOM 4891 C C . ASP B 1 264 ? -4.402 39.5 -9.25 1 21.05 264 ASP B C 1
ATOM 4893 O O . ASP B 1 264 ? -4.469 39.625 -8.031 1 21.05 264 ASP B O 1
ATOM 4897 N N . ALA B 1 265 ? -4.211 38.188 -9.32 1 23.59 265 ALA B N 1
ATOM 4898 C CA . ALA B 1 265 ? -3.293 37.531 -8.391 1 23.59 265 ALA B CA 1
ATOM 4899 C C . ALA B 1 265 ? -1.879 38.094 -8.531 1 23.59 265 ALA B C 1
ATOM 4901 O O . ALA B 1 265 ? -1.267 37.969 -9.594 1 23.59 265 ALA B O 1
ATOM 4902 N N . THR B 1 266 ? -1.56 39.156 -7.891 1 23.69 266 THR B N 1
ATOM 4903 C CA . THR B 1 266 ? -0.207 39.688 -7.836 1 23.69 266 THR B CA 1
ATOM 4904 C C . THR B 1 266 ? 0.795 38.625 -7.438 1 23.69 266 THR B C 1
ATOM 4906 O O . THR B 1 266 ? 0.62 37.969 -6.414 1 23.69 266 THR B O 1
ATOM 4909 N N . SER B 1 267 ? 1.483 38 -8.336 1 24.45 267 SER B N 1
ATOM 4910 C CA . SER B 1 267 ? 2.557 37.031 -8.258 1 24.45 267 SER B CA 1
ATOM 4911 C C . SER B 1 267 ? 3.631 37.469 -7.262 1 24.45 267 SER B C 1
ATOM 4913 O O . SER B 1 267 ? 4.141 38.594 -7.336 1 24.45 267 SER B O 1
ATOM 4915 N N . LEU B 1 268 ? 3.52 37.094 -6.066 1 25.83 268 LEU B N 1
ATOM 4916 C CA . LEU B 1 268 ? 4.656 37.375 -5.203 1 25.83 268 LEU B CA 1
ATOM 4917 C C . LEU B 1 268 ? 5.969 37.031 -5.887 1 25.83 268 LEU B C 1
ATOM 4919 O O . LEU B 1 268 ? 6.027 36.062 -6.668 1 25.83 268 LEU B O 1
ATOM 4923 N N . PRO B 1 269 ? 6.906 37.906 -6.023 1 25.19 269 PRO B N 1
ATOM 4924 C CA . PRO B 1 269 ? 8.188 37.719 -6.719 1 25.19 269 PRO B CA 1
ATOM 4925 C C . PRO B 1 269 ? 8.883 36.438 -6.328 1 25.19 269 PRO B C 1
ATOM 4927 O O . PRO B 1 269 ? 8.805 36 -5.172 1 25.19 269 PRO B O 1
ATOM 4930 N N . LEU B 1 270 ? 9.016 35.5 -7.191 1 25.67 270 LEU B N 1
ATOM 4931 C CA . LEU B 1 270 ? 9.828 34.281 -7.125 1 25.67 270 LEU B CA 1
ATOM 4932 C C . LEU B 1 270 ? 11.211 34.594 -6.562 1 25.67 270 LEU B C 1
ATOM 4934 O O . LEU B 1 270 ? 11.961 35.375 -7.141 1 25.67 270 LEU B O 1
ATOM 4938 N N . VAL B 1 271 ? 11.43 34.656 -5.344 1 28.88 271 VAL B N 1
ATOM 4939 C CA . VAL B 1 271 ? 12.789 34.781 -4.816 1 28.88 271 VAL B CA 1
ATOM 4940 C C . VAL B 1 271 ? 13.719 33.844 -5.594 1 28.88 271 VAL B C 1
ATOM 4942 O O . VAL B 1 271 ? 13.438 32.656 -5.75 1 28.88 271 VAL B O 1
ATOM 4945 N N . GLU B 1 272 ? 14.477 34.312 -6.566 1 29.25 272 GLU B N 1
ATOM 4946 C CA . GLU B 1 272 ? 15.555 33.719 -7.336 1 29.25 272 GLU B CA 1
ATOM 4947 C C . GLU B 1 272 ? 16.516 32.938 -6.43 1 29.25 272 GLU B C 1
ATOM 4949 O O . GLU B 1 272 ? 17.062 33.5 -5.484 1 29.25 272 GLU B O 1
ATOM 4954 N N . PHE B 1 273 ? 16.297 31.656 -6.328 1 29.47 273 PHE B N 1
ATOM 4955 C CA . PHE B 1 273 ? 17.281 30.781 -5.711 1 29.47 273 PHE B CA 1
ATOM 4956 C C . PHE B 1 273 ? 18.625 30.891 -6.438 1 29.47 273 PHE B C 1
ATOM 4958 O O . PHE B 1 273 ? 18.688 30.719 -7.656 1 29.47 273 PHE B O 1
ATOM 4965 N N . VAL B 1 274 ? 19.422 31.922 -6.25 1 30.05 274 VAL B N 1
ATOM 4966 C CA . VAL B 1 274 ? 20.781 31.938 -6.773 1 30.05 274 VAL B CA 1
ATOM 4967 C C . VAL B 1 274 ? 21.578 30.766 -6.215 1 30.05 274 VAL B C 1
ATOM 4969 O O . VAL B 1 274 ? 21.75 30.641 -5 1 30.05 274 VAL B O 1
ATOM 4972 N N . ILE B 1 275 ? 21.562 29.672 -6.914 1 30.86 275 ILE B N 1
ATOM 4973 C CA . ILE B 1 275 ? 22.484 28.547 -6.715 1 30.86 275 ILE B CA 1
ATOM 4974 C C . ILE B 1 275 ? 23.922 29.047 -6.84 1 30.86 275 ILE B C 1
ATOM 4976 O O . ILE B 1 275 ? 24.328 29.531 -7.898 1 30.86 275 ILE B O 1
ATOM 4980 N N . SER B 1 276 ? 24.547 29.516 -5.797 1 31.34 276 SER B N 1
ATOM 4981 C CA . SER B 1 276 ? 25.953 29.906 -5.93 1 31.34 276 SER B CA 1
ATOM 4982 C C . SER B 1 276 ? 26.797 28.75 -6.445 1 31.34 276 SER B C 1
ATOM 4984 O O . SER B 1 276 ? 26.453 27.594 -6.25 1 31.34 276 SER B O 1
ATOM 4986 N N . PRO B 1 277 ? 27.766 29.047 -7.375 1 31.97 277 PRO B N 1
ATOM 4987 C CA . PRO B 1 277 ? 28.719 28.125 -8.016 1 31.97 277 PRO B CA 1
ATOM 4988 C C . PRO B 1 277 ? 29.328 27.141 -7.027 1 31.97 277 PRO B C 1
ATOM 4990 O O . PRO B 1 277 ? 29.75 26.047 -7.426 1 31.97 277 PRO B O 1
ATOM 4993 N N . SER B 1 278 ? 29.938 27.703 -5.941 1 33.38 278 SER B N 1
ATOM 4994 C CA . SER B 1 278 ? 30.859 26.906 -5.141 1 33.38 278 SER B CA 1
ATOM 4995 C C . SER B 1 278 ? 30.125 25.828 -4.367 1 33.38 278 SER B C 1
ATOM 4997 O O . SER B 1 278 ? 30.734 25.109 -3.562 1 33.38 278 SER B O 1
ATOM 4999 N N . GLY B 1 279 ? 29.047 25.125 -4.883 1 32.03 279 GLY B N 1
ATOM 5000 C CA . GLY B 1 279 ? 28.156 24.031 -4.531 1 32.03 279 GLY B CA 1
ATOM 5001 C C . GLY B 1 279 ? 27.609 24.141 -3.121 1 32.03 279 GLY B C 1
ATOM 5002 O O . GLY B 1 279 ? 26.922 23.234 -2.646 1 32.03 279 GLY B O 1
ATOM 5003 N N . VAL B 1 280 ? 28.406 24.719 -2.303 1 30.56 280 VAL B N 1
ATOM 5004 C CA . VAL B 1 280 ? 27.984 24.781 -0.908 1 30.56 280 VAL B CA 1
ATOM 5005 C C . VAL B 1 280 ? 26.719 25.625 -0.787 1 30.56 280 VAL B C 1
ATOM 5007 O O . VAL B 1 280 ? 26.688 26.781 -1.238 1 30.56 280 VAL B O 1
ATOM 5010 N N . ILE B 1 281 ? 25.578 25.078 -0.883 1 32.78 281 ILE B N 1
ATOM 5011 C CA . ILE B 1 281 ? 24.391 25.844 -0.518 1 32.78 281 ILE B CA 1
ATOM 5012 C C . ILE B 1 281 ? 24.656 26.625 0.764 1 32.78 281 ILE B C 1
ATOM 5014 O O . ILE B 1 281 ? 24.969 26.047 1.807 1 32.78 281 ILE B O 1
ATOM 5018 N N . ARG B 1 282 ? 25.188 27.75 0.704 1 34.22 282 ARG B N 1
ATOM 5019 C CA . ARG B 1 282 ? 25.359 28.656 1.841 1 34.22 282 ARG B CA 1
ATOM 5020 C C . ARG B 1 282 ? 24.062 28.734 2.658 1 34.22 282 ARG B C 1
ATOM 5022 O O . ARG B 1 282 ? 22.969 28.766 2.098 1 34.22 282 ARG B O 1
ATOM 5029 N N . ARG B 1 283 ? 24.188 28.484 4.016 1 35.38 283 ARG B N 1
ATOM 5030 C CA . ARG B 1 283 ? 23.312 28.609 5.18 1 35.38 283 ARG B CA 1
ATOM 5031 C C . ARG B 1 283 ? 22.609 29.953 5.203 1 35.38 283 ARG B C 1
ATOM 5033 O O . ARG B 1 283 ? 23.109 30.906 5.828 1 35.38 283 ARG B O 1
ATOM 5040 N N . ARG B 1 284 ? 22.469 30.734 4.211 1 36.31 284 ARG B N 1
ATOM 5041 C CA . ARG B 1 284 ? 21.828 31.984 4.648 1 36.31 284 ARG B CA 1
ATOM 5042 C C . ARG B 1 284 ? 20.703 31.703 5.637 1 36.31 284 ARG B C 1
ATOM 5044 O O . ARG B 1 284 ? 20.359 30.547 5.867 1 36.31 284 ARG B O 1
ATOM 5051 N N . ASN B 1 285 ? 19.5 32.719 5.699 1 39.69 285 ASN B N 1
ATOM 5052 C CA . ASN B 1 285 ? 18.406 32.844 6.656 1 39.69 285 ASN B CA 1
ATOM 5053 C C . ASN B 1 285 ? 17.688 31.531 6.895 1 39.69 285 ASN B C 1
ATOM 5055 O O . ASN B 1 285 ? 17.141 30.938 5.957 1 39.69 285 ASN B O 1
ATOM 5059 N N . GLU B 1 286 ? 18.062 30.797 7.859 1 53.97 286 GLU B N 1
ATOM 5060 C CA . GLU B 1 286 ? 17.734 29.453 8.32 1 53.97 286 GLU B CA 1
ATOM 5061 C C . GLU B 1 286 ? 16.219 29.234 8.352 1 53.97 286 GLU B C 1
ATOM 5063 O O . GLU B 1 286 ? 15.539 29.672 9.281 1 53.97 286 GLU B O 1
ATOM 5068 N N . ARG B 1 287 ? 15.484 29.094 7.289 1 73.94 287 ARG B N 1
ATOM 5069 C CA . ARG B 1 287 ? 14.039 28.891 7.172 1 73.94 287 ARG B CA 1
ATOM 5070 C C . ARG B 1 287 ? 13.578 27.719 8.031 1 73.94 287 ARG B C 1
ATOM 5072 O O . ARG B 1 287 ? 14.344 26.781 8.273 1 73.94 287 ARG B O 1
ATOM 5079 N N . SER B 1 288 ? 12.516 28.094 8.758 1 91.06 288 SER B N 1
ATOM 5080 C CA . SER B 1 288 ? 11.898 27.062 9.586 1 91.06 288 SER B CA 1
ATOM 5081 C C . SER B 1 288 ? 11.781 25.75 8.828 1 91.06 288 SER B C 1
ATOM 5083 O O . SER B 1 288 ? 11.688 25.734 7.602 1 91.06 288 SER B O 1
ATOM 5085 N N . LEU B 1 289 ? 12.078 24.719 9.445 1 94.94 289 LEU B N 1
ATOM 5086 C CA . LEU B 1 289 ? 11.969 23.391 8.867 1 94.94 289 LEU B CA 1
ATOM 5087 C C . LEU B 1 289 ? 10.609 23.188 8.203 1 94.94 289 LEU B C 1
ATOM 5089 O O . LEU B 1 289 ? 10.508 22.531 7.168 1 94.94 289 LEU B O 1
ATOM 5093 N N . GLY B 1 290 ? 9.594 23.75 8.812 1 97.56 290 GLY B N 1
ATOM 5094 C CA . GLY B 1 290 ? 8.266 23.672 8.227 1 97.56 290 GLY B CA 1
ATOM 5095 C C . GLY B 1 290 ? 8.172 24.328 6.863 1 97.56 290 GLY B C 1
ATOM 5096 O O . GLY B 1 290 ? 7.555 23.781 5.949 1 97.56 290 GLY B O 1
ATOM 5097 N N . LEU B 1 291 ? 8.789 25.453 6.777 1 96.69 291 LEU B N 1
ATOM 5098 C CA . LEU B 1 291 ? 8.766 26.156 5.5 1 96.69 291 LEU B CA 1
ATOM 5099 C C . LEU B 1 291 ? 9.586 25.406 4.453 1 96.69 291 LEU B C 1
ATOM 5101 O O . LEU B 1 291 ? 9.242 25.422 3.27 1 96.69 291 LEU B O 1
ATOM 5105 N N . GLN B 1 292 ? 10.641 24.812 4.898 1 96.56 292 GLN B N 1
ATOM 5106 C CA . GLN B 1 292 ? 11.422 23.984 3.98 1 96.56 292 GLN B CA 1
ATOM 5107 C C . GLN B 1 292 ? 10.57 22.859 3.412 1 96.56 292 GLN B C 1
ATOM 5109 O O . GLN B 1 292 ? 10.656 22.547 2.221 1 96.56 292 GLN B O 1
ATOM 5114 N N . LEU B 1 293 ? 9.812 22.266 4.285 1 98.06 293 LEU B N 1
ATOM 5115 C CA . LEU B 1 293 ? 8.93 21.203 3.82 1 98.06 293 LEU B CA 1
ATOM 5116 C C . LEU B 1 293 ? 7.941 21.734 2.787 1 98.06 293 LEU B C 1
ATOM 5118 O O . LEU B 1 293 ? 7.727 21.109 1.748 1 98.06 293 LEU B O 1
ATOM 5122 N N . VAL B 1 294 ? 7.383 22.875 3.033 1 98.19 294 VAL B N 1
ATOM 5123 C CA . VAL B 1 294 ? 6.414 23.484 2.129 1 98.19 294 VAL B CA 1
ATOM 5124 C C . VAL B 1 294 ? 7.047 23.688 0.754 1 98.19 294 VAL B C 1
ATOM 5126 O O . VAL B 1 294 ? 6.477 23.297 -0.264 1 98.19 294 VAL B O 1
ATOM 5129 N N . ARG B 1 295 ? 8.164 24.172 0.769 1 97 295 ARG B N 1
ATOM 5130 C CA . ARG B 1 295 ? 8.82 24.531 -0.488 1 97 295 ARG B CA 1
ATOM 5131 C C . ARG B 1 295 ? 9.281 23.281 -1.231 1 97 295 ARG B C 1
ATOM 5133 O O . ARG B 1 295 ? 8.969 23.109 -2.41 1 97 295 ARG B O 1
ATOM 5140 N N . LEU B 1 296 ? 9.969 22.406 -0.567 1 97 296 LEU B N 1
ATOM 5141 C CA . LEU B 1 296 ? 10.562 21.234 -1.209 1 97 296 LEU B CA 1
ATOM 5142 C C . LEU B 1 296 ? 9.484 20.297 -1.735 1 97 296 LEU B C 1
ATOM 5144 O O . LEU B 1 296 ? 9.617 19.75 -2.832 1 97 296 LEU B O 1
ATOM 5148 N N . SER B 1 297 ? 8.453 20.125 -0.966 1 97.94 297 SER B N 1
ATOM 5149 C CA . SER B 1 297 ? 7.414 19.172 -1.362 1 97.94 297 SER B CA 1
ATOM 5150 C C . SER B 1 297 ? 6.582 19.719 -2.52 1 97.94 297 SER B C 1
ATOM 5152 O O . SER B 1 297 ? 5.863 18.969 -3.178 1 97.94 297 SER B O 1
ATOM 5154 N N . TYR B 1 298 ? 6.691 21.031 -2.752 1 97.88 298 TYR B N 1
ATOM 5155 C CA . TYR B 1 298 ? 5.969 21.625 -3.873 1 97.88 298 TYR B CA 1
ATOM 5156 C C . TYR B 1 298 ? 6.836 21.656 -5.125 1 97.88 298 TYR B C 1
ATOM 5158 O O . TYR B 1 298 ? 6.441 21.156 -6.176 1 97.88 298 TYR B O 1
ATOM 5166 N N . VAL B 1 299 ? 8.047 22.156 -5.02 1 96.19 299 VAL B N 1
ATOM 5167 C CA . VAL B 1 299 ? 8.852 22.469 -6.195 1 96.19 299 VAL B CA 1
ATOM 5168 C C . VAL B 1 299 ? 9.703 21.266 -6.574 1 96.19 299 VAL B C 1
ATOM 5170 O O . VAL B 1 299 ? 10 21.047 -7.75 1 96.19 299 VAL B O 1
ATOM 5173 N N . ARG B 1 300 ? 10.094 20.469 -5.598 1 95.69 300 ARG B N 1
ATOM 5174 C CA . ARG B 1 300 ? 10.953 19.312 -5.828 1 95.69 300 ARG B CA 1
ATOM 5175 C C . ARG B 1 300 ? 10.375 18.062 -5.188 1 95.69 300 ARG B C 1
ATOM 5177 O O . ARG B 1 300 ? 11.062 17.359 -4.441 1 95.69 300 ARG B O 1
ATOM 5184 N N . CYS B 1 301 ? 9.156 17.812 -5.562 1 96 301 CYS B N 1
ATOM 5185 C CA . CYS B 1 301 ? 8.43 16.719 -4.926 1 96 301 CYS B CA 1
ATOM 5186 C C . CYS B 1 301 ? 9.055 15.375 -5.281 1 96 301 CYS B C 1
ATOM 5188 O O . CYS B 1 301 ? 8.781 14.367 -4.629 1 96 301 CYS B O 1
ATOM 5190 N N . GLU B 1 302 ? 9.984 15.305 -6.293 1 93.81 302 GLU B N 1
ATOM 5191 C CA . GLU B 1 302 ? 10.617 14.062 -6.719 1 93.81 302 GLU B CA 1
ATOM 5192 C C . GLU B 1 302 ? 11.68 13.609 -5.723 1 93.81 302 GLU B C 1
ATOM 5194 O O . GLU B 1 302 ? 12.062 12.438 -5.699 1 93.81 302 GLU B O 1
ATOM 5199 N N . ILE B 1 303 ? 12.141 14.602 -4.996 1 93.38 303 ILE B N 1
ATOM 5200 C CA . ILE B 1 303 ? 13.141 14.25 -3.992 1 93.38 303 ILE B CA 1
ATOM 5201 C C . ILE B 1 303 ? 12.523 13.305 -2.961 1 93.38 303 ILE B C 1
ATOM 5203 O O . ILE B 1 303 ? 11.484 13.617 -2.373 1 93.38 303 ILE B O 1
ATOM 5207 N N . GLY B 1 304 ? 13.188 12.164 -2.818 1 93.62 304 GLY B N 1
ATOM 5208 C CA . GLY B 1 304 ? 12.641 11.18 -1.899 1 93.62 304 GLY B CA 1
ATOM 5209 C C . GLY B 1 304 ? 11.32 10.586 -2.369 1 93.62 304 GLY B C 1
ATOM 5210 O O . GLY B 1 304 ? 10.555 10.047 -1.568 1 93.62 304 GLY B O 1
ATOM 5211 N N . ARG B 1 305 ? 10.984 10.812 -3.658 1 95.75 305 ARG B N 1
ATOM 5212 C CA . ARG B 1 305 ? 9.766 10.297 -4.285 1 95.75 305 ARG B CA 1
ATOM 5213 C C . ARG B 1 305 ? 8.523 10.758 -3.533 1 95.75 305 ARG B C 1
ATOM 5215 O O . ARG B 1 305 ? 7.633 9.961 -3.246 1 95.75 305 ARG B O 1
ATOM 5222 N N . GLY B 1 306 ? 8.516 12.016 -3.141 1 96.31 306 GLY B N 1
ATOM 5223 C CA . GLY B 1 306 ? 7.387 12.617 -2.445 1 96.31 306 GLY B CA 1
ATOM 5224 C C . GLY B 1 306 ? 7.68 12.93 -0.992 1 96.31 306 GLY B C 1
ATOM 5225 O O . GLY B 1 306 ? 6.844 13.508 -0.294 1 96.31 306 GLY B O 1
ATOM 5226 N N . SER B 1 307 ? 8.812 12.531 -0.515 1 95.75 307 SER B N 1
ATOM 5227 C CA . SER B 1 307 ? 9.203 12.789 0.865 1 95.75 307 SER B CA 1
ATOM 5228 C C . SER B 1 307 ? 10.648 13.281 0.944 1 95.75 307 SER B C 1
ATOM 5230 O O . SER B 1 307 ? 11.578 12.477 0.995 1 95.75 307 SER B O 1
ATOM 5232 N N . PRO B 1 308 ? 10.844 14.547 1.049 1 94.69 308 PRO B N 1
ATOM 5233 C CA . PRO B 1 308 ? 12.203 15.086 1.079 1 94.69 308 PRO B CA 1
ATOM 5234 C C . PRO B 1 308 ? 12.984 14.641 2.316 1 94.69 308 PRO B C 1
ATOM 5236 O O . PRO B 1 308 ? 12.383 14.297 3.338 1 94.69 308 PRO B O 1
ATOM 5239 N N . PHE B 1 309 ? 14.305 14.68 2.135 1 93.12 309 PHE B N 1
ATOM 5240 C CA . PHE B 1 309 ? 15.195 14.25 3.209 1 93.12 309 PHE B CA 1
ATOM 5241 C C . PHE B 1 309 ? 15.531 15.414 4.129 1 93.12 309 PHE B C 1
ATOM 5243 O O . PHE B 1 309 ? 16.672 15.898 4.129 1 93.12 309 PHE B O 1
ATOM 5250 N N . ILE B 1 310 ? 14.586 15.805 4.973 1 92.94 310 ILE B N 1
ATOM 5251 C CA . ILE B 1 310 ? 14.805 16.891 5.91 1 92.94 310 ILE B CA 1
ATOM 5252 C C . ILE B 1 310 ? 14.266 16.516 7.285 1 92.94 310 ILE B C 1
ATOM 5254 O O . ILE B 1 310 ? 13.516 15.539 7.418 1 92.94 310 ILE B O 1
ATOM 5258 N N . GLY B 1 311 ? 14.648 17.266 8.328 1 93.38 311 GLY B N 1
ATOM 5259 C CA . GLY B 1 311 ? 14.039 17.219 9.648 1 93.38 311 GLY B CA 1
ATOM 5260 C C . GLY B 1 311 ? 14.523 16.047 10.484 1 93.38 311 GLY B C 1
ATOM 5261 O O . GLY B 1 311 ? 14.297 16 11.695 1 93.38 311 GLY B O 1
ATOM 5262 N N . GLY B 1 312 ? 15.219 15.008 9.906 1 91.94 312 GLY B N 1
ATOM 5263 C CA . GLY B 1 312 ? 15.68 13.875 10.695 1 91.94 312 GLY B CA 1
ATOM 5264 C C . GLY B 1 312 ? 14.594 13.266 11.562 1 91.94 312 GLY B C 1
ATOM 5265 O O . GLY B 1 312 ? 13.531 12.906 11.062 1 91.94 312 GLY B O 1
ATOM 5266 N N . SER B 1 313 ? 14.828 13.398 12.867 1 92.12 313 SER B N 1
ATOM 5267 C CA . SER B 1 313 ? 13.891 12.805 13.812 1 92.12 313 SER B CA 1
ATOM 5268 C C . SER B 1 313 ? 12.617 13.633 13.922 1 92.12 313 SER B C 1
ATOM 5270 O O . SER B 1 313 ? 11.609 13.164 14.461 1 92.12 313 SER B O 1
ATOM 5272 N N . LEU B 1 314 ? 12.633 14.812 13.414 1 96.38 314 LEU B N 1
ATOM 5273 C CA . LEU B 1 314 ? 11.453 15.664 13.484 1 96.38 314 LEU B CA 1
ATOM 5274 C C . LEU B 1 314 ? 10.461 15.312 12.375 1 96.38 314 LEU B C 1
ATOM 5276 O O . LEU B 1 314 ? 9.305 15.734 12.414 1 96.38 314 LEU B O 1
ATOM 5280 N N . MET B 1 315 ? 10.953 14.594 11.398 1 97.38 315 MET B N 1
ATOM 5281 C CA . MET B 1 315 ? 10.023 14.07 10.406 1 97.38 315 MET B CA 1
ATOM 5282 C C . MET B 1 315 ? 9.266 12.859 10.945 1 97.38 315 MET B C 1
ATOM 5284 O O . MET B 1 315 ? 9.742 11.734 10.836 1 97.38 315 MET B O 1
ATOM 5288 N N . LEU B 1 316 ? 8.133 13.117 11.445 1 98 316 LEU B N 1
ATOM 5289 C CA . LEU B 1 316 ? 7.375 12.047 12.094 1 98 316 LEU B CA 1
ATOM 5290 C C . LEU B 1 316 ? 6.852 11.055 11.055 1 98 316 LEU B C 1
ATOM 5292 O O . LEU B 1 316 ? 6.918 9.844 11.266 1 98 316 LEU B O 1
ATOM 5296 N N . ILE B 1 317 ? 6.27 11.578 9.992 1 98.38 317 ILE B N 1
ATOM 5297 C CA . ILE B 1 317 ? 5.762 10.734 8.914 1 98.38 317 ILE B CA 1
ATOM 5298 C C . ILE B 1 317 ? 6.422 11.125 7.594 1 98.38 317 ILE B C 1
ATOM 5300 O O . ILE B 1 317 ? 6.387 12.289 7.199 1 98.38 317 ILE B O 1
ATOM 5304 N N . SER B 1 318 ? 7.047 10.172 7.027 1 97.06 318 SER B N 1
ATOM 5305 C CA . SER B 1 318 ? 7.52 10.25 5.648 1 97.06 318 SER B CA 1
ATOM 5306 C C . SER B 1 318 ? 6.656 9.406 4.723 1 97.06 318 SER B C 1
ATOM 5308 O O . SER B 1 318 ? 6.414 8.227 4.992 1 97.06 318 SER B O 1
ATOM 5310 N N . TRP B 1 319 ? 6.254 9.93 3.635 1 97.88 319 TRP B N 1
ATOM 5311 C CA . TRP B 1 319 ? 5.391 9.273 2.658 1 97.88 319 TRP B CA 1
ATOM 5312 C C . TRP B 1 319 ? 5.988 7.941 2.211 1 97.88 319 TRP B C 1
ATOM 5314 O O . TRP B 1 319 ? 5.277 6.941 2.098 1 97.88 319 TRP B O 1
ATOM 5324 N N . THR B 1 320 ? 7.285 7.895 2.023 1 96.12 320 THR B N 1
ATOM 5325 C CA . THR B 1 320 ? 7.891 6.727 1.396 1 96.12 320 THR B CA 1
ATOM 5326 C C . THR B 1 320 ? 8.633 5.883 2.426 1 96.12 320 THR B C 1
ATOM 5328 O O . THR B 1 320 ? 9.008 4.738 2.15 1 96.12 320 THR B O 1
ATOM 5331 N N . ARG B 1 321 ? 8.773 6.375 3.652 1 95.12 321 ARG B N 1
ATOM 5332 C CA . ARG B 1 321 ? 9.695 5.656 4.527 1 95.12 321 ARG B CA 1
ATOM 5333 C C . ARG B 1 321 ? 8.992 5.172 5.789 1 95.12 321 ARG B C 1
ATOM 5335 O O . ARG B 1 321 ? 9.43 4.211 6.422 1 95.12 321 ARG B O 1
ATOM 5342 N N . THR B 1 322 ? 7.98 5.824 6.207 1 96.75 322 THR B N 1
ATOM 5343 C CA . THR B 1 322 ? 7.262 5.414 7.406 1 96.75 322 THR B CA 1
ATOM 5344 C C . THR B 1 322 ? 6.258 4.309 7.086 1 96.75 322 THR B C 1
ATOM 5346 O O . THR B 1 322 ? 5.48 4.43 6.137 1 96.75 322 THR B O 1
ATOM 5349 N N . PRO B 1 323 ? 6.297 3.211 7.836 1 96.81 323 PRO B N 1
ATOM 5350 C CA . PRO B 1 323 ? 5.316 2.148 7.605 1 96.81 323 PRO B CA 1
ATOM 5351 C C . PRO B 1 323 ? 3.875 2.645 7.688 1 96.81 323 PRO B C 1
ATOM 5353 O O . PRO B 1 323 ? 3.529 3.406 8.594 1 96.81 323 PRO B O 1
ATOM 5356 N N . VAL B 1 324 ? 3.084 2.18 6.719 1 98.06 324 VAL B N 1
ATOM 5357 C CA . VAL B 1 324 ? 1.715 2.676 6.641 1 98.06 324 VAL B CA 1
ATOM 5358 C C . VAL B 1 324 ? 0.751 1.508 6.449 1 98.06 324 VAL B C 1
ATOM 5360 O O . VAL B 1 324 ? 1.04 0.575 5.695 1 98.06 324 VAL B O 1
ATOM 5363 N N . ARG B 1 325 ? -0.308 1.538 7.195 1 97.5 325 ARG B N 1
ATOM 5364 C CA . ARG B 1 325 ? -1.418 0.608 7.012 1 97.5 325 ARG B CA 1
ATOM 5365 C C . ARG B 1 325 ? -2.418 1.143 5.992 1 97.5 325 ARG B C 1
ATOM 5367 O O . ARG B 1 325 ? -2.836 2.301 6.07 1 97.5 325 ARG B O 1
ATOM 5374 N N . VAL B 1 326 ? -2.727 0.296 5.051 1 97.75 326 VAL B N 1
ATOM 5375 C CA . VAL B 1 326 ? -3.656 0.689 3.996 1 97.75 326 VAL B CA 1
ATOM 5376 C C . VAL B 1 326 ? -4.961 -0.093 4.137 1 97.75 326 VAL B C 1
ATOM 5378 O O . VAL B 1 326 ? -4.945 -1.317 4.289 1 97.75 326 VAL B O 1
ATOM 5381 N N . PHE B 1 327 ? -6.105 0.665 4.094 1 93.88 327 PHE B N 1
ATOM 5382 C CA . PHE B 1 327 ? -7.398 0.048 4.367 1 93.88 327 PHE B CA 1
ATOM 5383 C C . PHE B 1 327 ? -8.344 0.209 3.18 1 93.88 327 PHE B C 1
ATOM 5385 O O . PHE B 1 327 ? -8.18 1.131 2.375 1 93.88 327 PHE B O 1
ATOM 5392 N N . GLY B 1 328 ? -9.266 -0.742 3.072 1 92.94 328 GLY B N 1
ATOM 5393 C CA . GLY B 1 328 ? -10.461 -0.567 2.268 1 92.94 328 GLY B CA 1
ATOM 5394 C C . GLY B 1 328 ? -10.227 -0.802 0.788 1 92.94 328 GLY B C 1
ATOM 5395 O O . GLY B 1 328 ? -11.086 -0.488 -0.04 1 92.94 328 GLY B O 1
ATOM 5396 N N . GLY B 1 329 ? -9.109 -1.192 0.444 1 95 329 GLY B N 1
ATOM 5397 C CA . GLY B 1 329 ? -8.844 -1.446 -0.964 1 95 329 GLY B CA 1
ATOM 5398 C C . GLY B 1 329 ? -8.336 -0.224 -1.705 1 95 329 GLY B C 1
ATOM 5399 O O . GLY B 1 329 ? -8.562 -0.084 -2.91 1 95 329 GLY B O 1
ATOM 5400 N N . ALA B 1 330 ? -7.758 0.694 -0.966 1 97.25 330 ALA B N 1
ATOM 5401 C CA . ALA B 1 330 ? -7.078 1.794 -1.646 1 97.25 330 ALA B CA 1
ATOM 5402 C C . ALA B 1 330 ? -6.059 1.271 -2.652 1 97.25 330 ALA B C 1
ATOM 5404 O O . ALA B 1 330 ? -5.422 0.241 -2.422 1 97.25 330 ALA B O 1
ATOM 5405 N N . VAL B 1 331 ? -5.898 2.018 -3.764 1 97.5 331 VAL B N 1
ATOM 5406 C CA . VAL B 1 331 ? -5.105 1.503 -4.875 1 97.5 331 VAL B CA 1
ATOM 5407 C C . VAL B 1 331 ? -3.74 2.188 -4.895 1 97.5 331 VAL B C 1
ATOM 5409 O O . VAL B 1 331 ? -3.656 3.418 -4.883 1 97.5 331 VAL B O 1
ATOM 5412 N N . LEU B 1 332 ? -2.723 1.407 -4.898 1 97.88 332 LEU B N 1
ATOM 5413 C CA . LEU B 1 332 ? -1.367 1.913 -5.078 1 97.88 332 LEU B CA 1
ATOM 5414 C C . LEU B 1 332 ? -0.968 1.888 -6.551 1 97.88 332 LEU B C 1
ATOM 5416 O O . LEU B 1 332 ? -1.063 0.847 -7.203 1 97.88 332 LEU B O 1
ATOM 5420 N N . LYS B 1 333 ? -0.555 3.078 -7.059 1 96.81 333 LYS B N 1
ATOM 5421 C CA . LYS B 1 333 ? -0.181 3.197 -8.461 1 96.81 333 LYS B CA 1
ATOM 5422 C C . LYS B 1 333 ? 1.123 3.975 -8.625 1 96.81 333 LYS B C 1
ATOM 5424 O O . LYS B 1 333 ? 1.354 4.961 -7.922 1 96.81 333 LYS B O 1
ATOM 5429 N N . ASN B 1 334 ? 1.93 3.527 -9.562 1 95.19 334 ASN B N 1
ATOM 5430 C CA . ASN B 1 334 ? 3.105 4.309 -9.93 1 95.19 334 ASN B CA 1
ATOM 5431 C C . ASN B 1 334 ? 2.73 5.535 -10.75 1 95.19 334 ASN B C 1
ATOM 5433 O O . ASN B 1 334 ? 1.84 5.465 -11.602 1 95.19 334 ASN B O 1
ATOM 5437 N N . VAL B 1 335 ? 3.428 6.586 -10.469 1 96.06 335 VAL B N 1
ATOM 5438 C CA . VAL B 1 335 ? 3.133 7.816 -11.195 1 96.06 335 VAL B CA 1
ATOM 5439 C C . VAL B 1 335 ? 4.438 8.484 -11.633 1 96.06 335 VAL B C 1
ATOM 5441 O O . VAL B 1 335 ? 5.508 8.156 -11.117 1 96.06 335 VAL B O 1
ATOM 5444 N N . ASN B 1 336 ? 4.262 9.375 -12.57 1 91.12 336 ASN B N 1
ATOM 5445 C CA . ASN B 1 336 ? 5.398 10.18 -13.016 1 91.12 336 ASN B CA 1
ATOM 5446 C C . ASN B 1 336 ? 5.883 11.117 -11.914 1 91.12 336 ASN B C 1
ATOM 5448 O O . ASN B 1 336 ? 5.121 11.469 -11.008 1 91.12 336 ASN B O 1
ATOM 5452 N N . SER B 1 337 ? 7.113 11.477 -12 1 90.19 337 SER B N 1
ATOM 5453 C CA . SER B 1 337 ? 7.73 12.297 -10.961 1 90.19 337 SER B CA 1
ATOM 5454 C C . SER B 1 337 ? 7.672 13.781 -11.312 1 90.19 337 SER B C 1
ATOM 5456 O O . SER B 1 337 ? 8.602 14.531 -11.016 1 90.19 337 SER B O 1
ATOM 5458 N N . ASP B 1 338 ? 6.629 14.133 -11.992 1 91.75 338 ASP B N 1
ATOM 5459 C CA . ASP B 1 338 ? 6.398 15.531 -12.32 1 91.75 338 ASP B CA 1
ATOM 5460 C C . ASP B 1 338 ? 5.469 16.188 -11.305 1 91.75 338 ASP B C 1
ATOM 5462 O O . ASP B 1 338 ? 4.266 15.922 -11.289 1 91.75 338 ASP B O 1
ATOM 5466 N N . CYS B 1 339 ? 6.094 17.094 -10.555 1 95.12 339 CYS B N 1
ATOM 5467 C CA . CYS B 1 339 ? 5.324 17.688 -9.477 1 95.12 339 CYS B CA 1
ATOM 5468 C C . CYS B 1 339 ? 4.078 18.375 -10.008 1 95.12 339 CYS B C 1
ATOM 5470 O O . CYS B 1 339 ? 4.172 19.266 -10.859 1 95.12 339 CYS B O 1
ATOM 5472 N N . GLY B 1 340 ? 2.918 17.969 -9.594 1 94.56 340 GLY B N 1
ATOM 5473 C CA . GLY B 1 340 ? 1.649 18.547 -10.016 1 94.56 340 GLY B CA 1
ATOM 5474 C C . GLY B 1 340 ? 1.013 17.797 -11.172 1 94.56 340 GLY B C 1
ATOM 5475 O O . GLY B 1 340 ? -0.108 18.109 -11.578 1 94.56 340 GLY B O 1
ATOM 5476 N N . ASN B 1 341 ? 1.774 16.953 -11.695 1 93.19 341 ASN B N 1
ATOM 5477 C CA . ASN B 1 341 ? 1.277 16.047 -12.727 1 93.19 341 ASN B CA 1
ATOM 5478 C C . ASN B 1 341 ? 1.67 14.602 -12.445 1 93.19 341 ASN B C 1
ATOM 5480 O O . ASN B 1 341 ? 2.723 14.141 -12.883 1 93.19 341 ASN B O 1
ATOM 5484 N N . PHE B 1 342 ? 0.706 13.977 -11.828 1 95.94 342 PHE B N 1
ATOM 5485 C CA . PHE B 1 342 ? 1.005 12.617 -11.414 1 95.94 342 PHE B CA 1
ATOM 5486 C C . PHE B 1 342 ? 0.213 11.609 -12.242 1 95.94 342 PHE B C 1
ATOM 5488 O O . PHE B 1 342 ? -0.508 10.773 -11.688 1 95.94 342 PHE B O 1
ATOM 5495 N N . SER B 1 343 ? 0.459 11.617 -13.461 1 90.31 343 SER B N 1
ATOM 5496 C CA . SER B 1 343 ? -0.175 10.641 -14.344 1 90.31 343 SER B CA 1
ATOM 5497 C C . SER B 1 343 ? 0.467 9.266 -14.195 1 90.31 343 SER B C 1
ATOM 5499 O O . SER B 1 343 ? 1.657 9.164 -13.898 1 90.31 343 SER B O 1
ATOM 5501 N N . THR B 1 344 ? -0.359 8.312 -14.344 1 87.62 344 THR B N 1
ATOM 5502 C CA . THR B 1 344 ? 0.123 6.941 -14.18 1 87.62 344 THR B CA 1
ATOM 5503 C C . THR B 1 344 ? 1.147 6.598 -15.258 1 87.62 344 THR B C 1
ATOM 5505 O O . THR B 1 344 ? 0.996 6.996 -16.422 1 87.62 344 THR B O 1
ATOM 5508 N N . VAL B 1 345 ? 2.244 5.996 -14.766 1 79.81 345 VAL B N 1
ATOM 5509 C CA . VAL B 1 345 ? 3.293 5.559 -15.68 1 79.81 345 VAL B CA 1
ATOM 5510 C C . VAL B 1 345 ? 2.771 4.422 -16.562 1 79.81 345 VAL B C 1
ATOM 5512 O O . VAL B 1 345 ? 2.17 3.469 -16.062 1 79.81 345 VAL B O 1
ATOM 5515 N N . LYS B 1 346 ? 2.598 4.75 -17.906 1 61.72 346 LYS B N 1
ATOM 5516 C CA . LYS B 1 346 ? 2.225 3.676 -18.812 1 61.72 346 LYS B CA 1
ATOM 5517 C C . LYS B 1 346 ? 3.359 2.668 -18.969 1 61.72 346 LYS B C 1
ATOM 5519 O O . LYS B 1 346 ? 4.516 3.053 -19.156 1 61.72 346 LYS B O 1
ATOM 5524 N N . GLU B 1 347 ? 3.344 1.596 -18.344 1 54.34 347 GLU B N 1
ATOM 5525 C CA . GLU B 1 347 ? 4.352 0.558 -18.531 1 54.34 347 GLU B CA 1
ATOM 5526 C C . GLU B 1 347 ? 4.602 0.295 -20.016 1 54.34 347 GLU B C 1
ATOM 5528 O O . GLU B 1 347 ? 3.664 0.032 -20.766 1 54.34 347 GLU B O 1
ATOM 5533 N N . GLU B 1 348 ? 5.48 1.043 -20.641 1 44.56 348 GLU B N 1
ATOM 5534 C CA . GLU B 1 348 ? 5.812 0.542 -21.969 1 44.56 348 GLU B CA 1
ATOM 5535 C C . GLU B 1 348 ? 6.117 -0.953 -21.938 1 44.56 348 GLU B C 1
ATOM 5537 O O . GLU B 1 348 ? 7 -1.396 -21.203 1 44.56 348 GLU B O 1
ATOM 5542 N N . LYS B 1 349 ? 5.18 -1.755 -22.047 1 43.22 349 LYS B N 1
ATOM 5543 C CA . LYS B 1 349 ? 5.453 -3.168 -22.281 1 43.22 349 LYS B CA 1
ATOM 5544 C C . LYS B 1 349 ? 6.539 -3.342 -23.344 1 43.22 349 LYS B C 1
ATOM 5546 O O . LYS B 1 349 ? 6.328 -3.027 -24.516 1 43.22 349 LYS B O 1
ATOM 5551 N N . MET B 1 350 ? 7.82 -2.961 -23.109 1 35.19 350 MET B N 1
ATOM 5552 C CA . MET B 1 350 ? 8.812 -3.393 -24.094 1 35.19 350 MET B CA 1
ATOM 5553 C C . MET B 1 350 ? 8.914 -4.914 -24.141 1 35.19 350 MET B C 1
ATOM 5555 O O . MET B 1 350 ? 8.812 -5.574 -23.094 1 35.19 350 MET B O 1
#

pLDDT: mean 71.93, std 31.62, range [17.09, 98.94]

InterPro domains:
  IPR001759 Pentraxin domain [PF00354] (58-187)
  IPR001759 Pentraxin domain [PR00895] (66-80)
  IPR001759 Pentraxin domain [PR00895] (132-150)
  IPR001759 Pentraxin domain [PR00895] (160-179)
  IPR001759 Pentraxin domain [PS51828] (39-228)
  IPR001759 Pentraxin domain [SM00159] (40-228)
  IPR013320 Concanavalin A-like lectin/glucanase domain superfamily [SSF49899] (62-196)
  IPR051360 Neuronal Pentraxin and Related [PTHR19277] (43-191)

Foldseek 3Di:
DPDPPPPPDDPPPPVVVVVVVVVVVVVVCPVCPVVPVPVPDFFKKWADALPPFQWKKWFDDWFAKAQKKKKKKKWAAAALQFKAWAKFKAAPLAGTAKTWIQGRQRQWIWIDGRNDTLDTFGDHDDHGFIKMWMKIAGQQQQKIFIDILLHTRDIDHDPVRHVPIRHIDIMMMGFAHSNPVVVPSRHGGRTMMFQIWMFSWGQDDPPPPPPPPPPVVPPDPPVVVPPPPPPPPPPPPPDPPPDDDPDDPDDDDDPDDDPDDDPPPPPDPPPPPPCDPVNPSDCPPPGIQSSVCSVCLNPPCPDVSNFHDDNVVRTRDTRNPGDMDIDDPIDMFGFHRDRRHTHGDDPPPD/DPDPPPPPDDPPPPVVVVVVVVVVVVVVCPVCPVCPVPVPDFFKKWADALPPFQWKKWFDDWFAKAQKKKKKKKWAAAALQFKAWAKFKAAPLAGTAKTWIQGRQRQWIWIDGRNDTLDTFGDHDDHGFIKMWMWIAGQQQQKIFIDILLHTRDIDHDPVRHVPIRHIDIMMMGFAHSNPVVVPSRHGGRTMMFQIWMFSWGQDDPPPPPPPPPPVVPVDDPVVVPPPPPPPPPPPPPDPPVDDDPDDDDDDDDPDDDPDPDPPPPPDDPPPPPCDPVNPSDCPPPGIQSSVCSVCLNPPCPDVSNFHDDNVVRTRDTRNPGDMDIDDPIDMFGFHRDRRHTHGDDPPPD

Solvent-accessible surface area (backbone atoms only — not comparable to full-atom values): 39399 Å² total; per-residue (Å²): 141,74,80,84,66,70,77,75,62,80,73,72,74,53,64,62,56,53,49,46,46,50,48,44,51,55,53,64,55,52,65,75,62,66,67,69,65,72,71,65,84,67,20,57,34,41,37,24,73,46,62,99,32,68,23,34,39,36,51,72,62,86,39,61,66,38,51,33,26,18,36,35,30,34,38,26,34,68,51,39,83,38,31,28,23,68,35,19,33,23,34,92,49,61,47,68,45,34,36,29,32,33,37,46,64,24,43,27,39,37,35,32,48,71,81,38,77,56,49,74,40,81,45,84,51,56,65,78,38,64,44,35,41,29,43,26,32,34,13,83,74,8,38,39,38,33,28,50,68,68,34,81,74,42,72,52,64,24,72,88,40,39,76,44,67,43,73,50,68,38,44,47,26,33,21,26,48,61,55,43,69,85,65,50,65,59,39,32,30,25,27,35,38,32,30,51,32,34,28,63,32,26,49,63,55,87,80,72,67,77,83,68,73,74,70,78,66,69,78,71,80,79,71,72,75,72,76,67,77,71,73,74,70,75,69,72,81,62,80,80,70,80,75,86,82,80,81,80,78,82,77,81,85,77,81,79,79,82,78,80,76,82,80,80,73,77,71,73,78,77,76,76,78,75,77,58,83,88,69,60,80,73,81,61,89,79,65,24,64,21,40,48,50,46,46,40,55,46,78,44,20,50,42,59,50,27,26,63,96,56,65,34,79,34,38,70,37,34,48,68,67,43,40,33,22,31,21,38,43,29,29,40,36,41,14,43,66,42,67,79,45,66,50,66,60,74,74,72,64,100,138,74,77,88,65,66,81,76,64,82,74,71,73,54,64,63,58,53,47,46,48,49,48,45,50,53,53,63,56,54,64,75,63,67,68,69,66,73,71,65,84,67,20,56,35,42,39,24,74,47,62,97,31,67,24,36,38,36,51,72,63,88,39,62,68,38,51,32,26,20,36,35,31,34,38,26,34,67,52,40,82,38,31,27,22,69,33,19,32,25,34,92,49,62,48,69,45,33,38,27,32,32,37,45,64,23,43,27,41,38,35,33,47,70,82,36,76,55,49,74,40,80,44,83,50,55,64,78,37,63,44,37,41,30,44,26,32,33,13,83,74,8,38,38,38,34,28,49,67,71,34,81,75,43,70,52,63,24,73,89,40,38,74,44,66,44,75,51,67,37,44,48,26,33,21,26,46,62,55,42,69,84,64,50,64,59,38,32,30,25,26,36,39,32,31,51,32,33,29,64,31,26,50,62,54,87,82,72,68,76,82,70,74,73,69,76,66,71,81,68,80,78,72,73,74,74,75,67,75,70,74,76,70,76,69,73,81,61,78,80,67,85,73,85,81,80,82,81,78,84,77,81,86,77,82,80,80,82,77,79,75,82,80,80,73,77,72,71,79,76,79,75,80,74,77,58,84,86,68,60,79,74,81,61,89,80,65,24,66,20,40,48,48,45,46,40,56,47,79,44,19,48,41,60,48,27,26,63,94,58,65,32,79,35,37,70,38,35,47,67,68,44,41,33,22,30,20,38,43,30,30,42,35,42,14,43,68,41,66,79,45,67,50,66,61,74,74,74,64,98

Nearest PDB structures (foldseek):
  4pbo-assembly1_A  TM=8.287E-01  e=1.239E-12  Danio rerio
  1lj7-assembly1_C  TM=8.746E-01  e=6.984E-12  Homo sapiens
  2a3x-assembly1_F  TM=8.184E-01  e=1.032E-11  Homo sapiens
  1lj7-assembly2_H  TM=8.633E-01  e=1.154E-11  Homo sapiens
  8wv5-assembly1_J  TM=8.320E-01  e=8.592E-11  Homo sapiens

Secondary structure (DSSP, 8-state):
--GGGTT-------HHHHHHHHHHHHHHT-----------PPEEEEEE--SSS--EEEE-SPPPPBSEEEEEEEEEES--SS-EEEEEEEETTTEEEEEEEEPGGG-EEEEEETTEEEEEEE----TT-EEEEEEEEESSS-EEEEEETTEEEEEEE-GGGTTPPBPSS-EEEESB-TT-GGGGGGGB--EEEEEEEEESS-S--TT--S---GGGGGS-------------------------------------------S-------------TTS-----S---HHHHHHHHHHH-TTGGGGS-S-SGGGEEE-TTTS-EEEETTEEEEEE--BTTB--B------/--STTTT-------HHHHHHHHHHHHHHT-----------PPEEEEEE--SSS--EEEE-SPPPPBSEEEEEEEEEES--SS-EEEEEEEETTTEEEEEEEEPGGG-EEEEEETTEEEEEEE----TT-EEEEEEEEESSS-EEEEEETTEEEEEEE-GGGTTPPBPSS-EEEESB-TT-GGGGGGGB--EEEEEEEEESS-S--TT--S---GGGGGS-------------------------------------------S-------------TTS-----S---HHHHHHHHHHH-TTGGGSS-S-SGGGEEE-TTTS-EEEETTEEEEEE--BTTB--B------

Radius of gyration: 32.67 Å; Cα contacts (8 Å, |Δi|>4): 1352; chains: 2; bounding box: 110×89×93 Å

Sequence (700 aa):
MGKLSNIIRKGTINPVRLILLYLAILFCVKSTFAEKKLHGTPMHKVELTQKGYIQFLRWELPVPKLTEFTFCLWMESYDLTHSHPIFSYSKNERERLARSWIAPRGTSVHLEIGGNNVFAASVDILENRWYHLCVSWENQAGRYGLWIDGRLRAQGRSYETIDHTIPSGGDIVVGQEYTDFDKGLDDGIEGSIVGFNLLLSSAFDTHDSIQVSRAASRYATVVAPLFAGIPTKLMQLRGIDYGRDRARTRAPTSNQRGRRYAEDATSLPLVEFVISPSGVIRRRNERSLGLQLVRLSYVRCEIGRGSPFIGGSLMLISWTRTPVRVFGGAVLKNVNSDCGNFSTVKEEKMMGKLSNIIRKGTINPVRLILLYLAILFCVKSTFAEKKLHGTPMHKVELTQKGYIQFLRWELPVPKLTEFTFCLWMESYDLTHSHPIFSYSKNERERLARSWIAPRGTSVHLEIGGNNVFAASVDILENRWYHLCVSWENQAGRYGLWIDGRLRAQGRSYETIDHTIPSGGDIVVGQEYTDFDKGLDDGIEGSIVGFNLLLSSAFDTHDSIQVSRAASRYATVVAPLFAGIPTKLMQLRGIDYGRDRARTRAPTSNQRGRRYAEDATSLPLVEFVISPSGVIRRRNERSLGLQLVRLSYVRCEIGRGSPFIGGSLMLISWTRTPVRVFGGAVLKNVNSDCGNFSTVKEEKM

Organism: Apis mellifera (NCBI:txid7460)